Protein AF-A0A0G0QCI8-F1 (afdb_monomer_lite)

pLDDT: mean 79.21, std 18.24, range [27.27, 98.44]

Structure (mmCIF, N/CA/C/O backbone):
data_AF-A0A0G0QCI8-F1
#
_entry.id   AF-A0A0G0QCI8-F1
#
loop_
_atom_site.group_PDB
_atom_site.id
_atom_site.type_symbol
_atom_site.label_atom_id
_atom_site.label_alt_id
_atom_site.label_comp_id
_atom_site.label_asym_id
_atom_site.label_entity_id
_atom_site.label_seq_id
_atom_site.pdbx_PDB_ins_code
_atom_site.Cartn_x
_atom_site.Cartn_y
_atom_site.Cartn_z
_atom_site.occupancy
_atom_site.B_iso_or_equiv
_atom_site.auth_seq_id
_atom_site.auth_comp_id
_atom_site.auth_asym_id
_atom_site.auth_atom_id
_atom_site.pdbx_PDB_model_num
ATOM 1 N N . MET A 1 1 ? 34.788 -52.926 22.112 1.00 40.62 1 MET A N 1
ATOM 2 C CA . MET A 1 1 ? 35.994 -52.170 22.509 1.00 40.62 1 MET A CA 1
ATOM 3 C C . MET A 1 1 ? 35.591 -50.724 22.720 1.00 40.62 1 MET A C 1
ATOM 5 O O . MET A 1 1 ? 35.206 -50.065 21.769 1.00 40.62 1 MET A O 1
ATOM 9 N N . ALA A 1 2 ? 35.587 -50.293 23.978 1.00 35.69 2 ALA A N 1
ATOM 10 C CA . ALA A 1 2 ? 35.318 -48.928 24.410 1.00 35.69 2 ALA A CA 1
ATOM 11 C C . ALA A 1 2 ? 36.635 -48.152 24.583 1.00 35.69 2 ALA A C 1
ATOM 13 O O . ALA A 1 2 ? 37.631 -48.769 24.964 1.00 35.69 2 ALA A O 1
ATOM 14 N N . LYS A 1 3 ? 36.605 -46.829 24.350 1.00 35.47 3 LYS A N 1
ATOM 15 C CA . LYS A 1 3 ? 37.390 -45.745 25.000 1.00 35.47 3 LYS A CA 1
ATOM 16 C C . LYS A 1 3 ? 37.080 -44.431 24.253 1.00 35.47 3 LYS A C 1
ATOM 18 O O . LYS A 1 3 ? 37.398 -44.335 23.079 1.00 35.47 3 LYS A O 1
ATOM 23 N N . ASN A 1 4 ? 36.223 -43.536 24.746 1.00 33.00 4 ASN A N 1
ATOM 24 C CA . ASN A 1 4 ? 36.385 -42.513 25.798 1.00 33.00 4 ASN A CA 1
ATOM 25 C C . ASN A 1 4 ? 37.478 -41.439 25.581 1.00 33.00 4 ASN A C 1
ATOM 27 O O . ASN A 1 4 ? 38.662 -41.728 25.715 1.00 33.00 4 ASN A O 1
ATOM 31 N N . LEU A 1 5 ? 36.972 -40.198 25.439 1.00 32.78 5 LEU A N 1
ATOM 32 C CA . LEU A 1 5 ? 37.408 -38.903 26.004 1.00 32.78 5 LEU A CA 1
ATOM 33 C C . LEU A 1 5 ? 38.714 -38.240 25.520 1.00 32.78 5 LEU A C 1
ATOM 35 O O . LEU A 1 5 ? 39.807 -38.709 25.825 1.00 32.78 5 LEU A O 1
ATOM 39 N N . LYS A 1 6 ? 38.589 -37.004 24.998 1.00 27.27 6 LYS A N 1
ATOM 40 C CA . LYS A 1 6 ? 38.825 -35.775 25.796 1.00 27.27 6 LYS A CA 1
ATOM 41 C C . LYS A 1 6 ? 38.392 -34.491 25.068 1.00 27.27 6 LYS A C 1
ATOM 43 O O . LYS A 1 6 ? 38.939 -34.131 24.033 1.00 27.27 6 LYS A O 1
ATOM 48 N N . SER A 1 7 ? 37.448 -33.789 25.692 1.00 31.88 7 SER A N 1
ATOM 49 C CA . SER A 1 7 ? 37.118 -32.379 25.491 1.00 31.88 7 SER A CA 1
ATOM 50 C C . SER A 1 7 ? 38.274 -31.481 25.940 1.00 31.88 7 SER A C 1
ATOM 52 O O . SER A 1 7 ? 38.831 -31.703 27.019 1.00 31.88 7 SER A O 1
ATOM 54 N N . TRP A 1 8 ? 38.587 -30.445 25.164 1.00 28.36 8 TRP A N 1
ATOM 55 C CA . TRP A 1 8 ? 39.393 -29.313 25.619 1.00 28.36 8 TRP A CA 1
ATOM 56 C C . TRP A 1 8 ? 38.480 -28.123 25.905 1.00 28.36 8 TRP A C 1
ATOM 58 O O . TRP A 1 8 ? 37.731 -27.657 25.054 1.00 28.36 8 TRP A O 1
ATOM 68 N N . THR A 1 9 ? 38.550 -27.677 27.150 1.00 35.03 9 THR A N 1
ATOM 69 C CA . THR A 1 9 ? 37.988 -26.454 27.711 1.00 35.03 9 THR A CA 1
ATOM 70 C C . THR A 1 9 ? 38.689 -25.224 27.133 1.00 35.03 9 THR A C 1
ATOM 72 O O . THR A 1 9 ? 39.881 -25.037 27.375 1.00 35.03 9 THR A O 1
ATOM 75 N N . ILE A 1 10 ? 37.948 -24.349 26.450 1.00 32.75 10 ILE A N 1
ATOM 76 C CA . ILE A 1 10 ? 38.339 -22.952 26.213 1.00 32.75 10 ILE A CA 1
ATOM 77 C C . ILE A 1 10 ? 37.308 -22.082 26.935 1.00 32.75 10 ILE A C 1
ATOM 79 O O . ILE A 1 10 ? 36.296 -21.682 26.378 1.00 32.75 10 ILE A O 1
ATOM 83 N N . PHE A 1 11 ? 37.545 -21.863 28.224 1.00 38.53 11 PHE A N 1
ATOM 84 C CA . PHE A 1 11 ? 36.803 -20.921 29.065 1.00 38.53 11 PHE A CA 1
ATOM 85 C C . PHE A 1 11 ? 37.806 -20.327 30.069 1.00 38.53 11 PHE A C 1
ATOM 87 O O . PHE A 1 11 ? 37.885 -20.773 31.212 1.00 38.53 11 PHE A O 1
ATOM 94 N N . PRO A 1 12 ? 38.750 -19.491 29.587 1.00 32.66 12 PRO A N 1
ATOM 95 C CA . PRO A 1 12 ? 38.994 -18.235 30.305 1.00 32.66 12 PRO A CA 1
ATOM 96 C C . PRO A 1 12 ? 39.451 -17.057 29.414 1.00 32.66 12 PRO A C 1
ATOM 98 O O . PRO A 1 12 ? 40.057 -16.123 29.927 1.00 32.66 12 PRO A O 1
ATOM 101 N N . LEU A 1 13 ? 39.189 -17.059 28.098 1.00 28.95 13 LEU A N 1
ATOM 102 C CA . LEU A 1 13 ? 39.622 -15.950 27.222 1.00 28.95 13 LEU A CA 1
ATOM 103 C C . LEU A 1 13 ? 38.570 -14.843 27.015 1.00 28.95 13 LEU A C 1
ATOM 105 O O . LEU A 1 13 ? 38.918 -13.758 26.562 1.00 28.95 13 LEU A O 1
ATOM 109 N N . LEU A 1 14 ? 37.306 -15.068 27.397 1.00 31.41 14 LEU A N 1
ATOM 110 C CA . LEU A 1 14 ? 36.234 -14.073 27.227 1.00 31.41 14 LEU A CA 1
ATOM 111 C C . LEU A 1 14 ? 36.174 -13.001 28.331 1.00 31.41 14 LEU A C 1
ATOM 113 O O . LEU A 1 14 ? 35.520 -11.982 28.153 1.00 31.41 14 LEU A O 1
ATOM 117 N N . ILE A 1 15 ? 36.867 -13.190 29.458 1.00 37.09 15 ILE A N 1
ATOM 118 C CA . ILE A 1 15 ? 36.797 -12.254 30.597 1.00 37.09 15 ILE A CA 1
ATOM 119 C C . ILE A 1 15 ? 37.853 -11.136 30.489 1.00 37.09 15 ILE A C 1
ATOM 121 O O . ILE A 1 15 ? 37.718 -10.097 31.128 1.00 37.09 15 ILE A O 1
ATOM 125 N N . LEU A 1 16 ? 38.870 -11.278 29.626 1.00 32.09 16 LEU A N 1
ATOM 126 C CA . LEU A 1 16 ? 39.894 -10.238 29.448 1.00 32.09 16 LEU A CA 1
ATOM 127 C C . L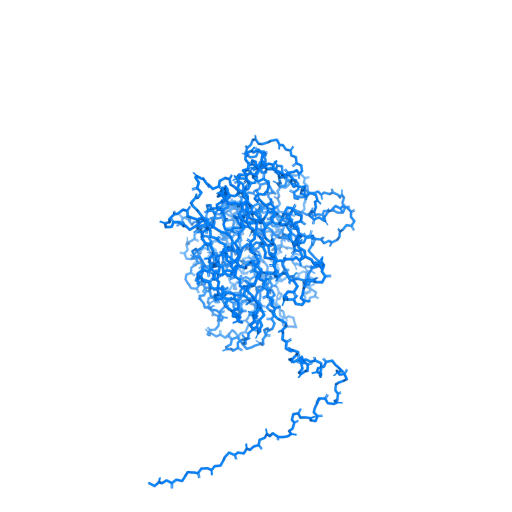EU A 1 16 ? 39.550 -9.169 28.394 1.00 32.09 16 LEU A C 1
ATOM 129 O O . LEU A 1 16 ? 40.140 -8.093 28.436 1.00 32.09 16 LEU A O 1
ATOM 133 N N . PHE A 1 17 ? 38.592 -9.411 27.492 1.00 32.38 17 PHE A N 1
ATOM 134 C CA . PHE A 1 17 ? 38.203 -8.425 26.468 1.00 32.38 17 PHE A CA 1
ATOM 135 C C . PHE A 1 17 ? 37.155 -7.406 26.947 1.00 32.38 17 PHE A C 1
ATOM 137 O O . PHE A 1 17 ? 37.053 -6.323 26.379 1.00 32.38 17 PHE A O 1
ATOM 144 N N . ALA A 1 18 ? 36.435 -7.697 28.035 1.00 34.53 18 ALA A N 1
ATOM 145 C CA . ALA A 1 18 ? 35.406 -6.810 28.583 1.00 34.53 18 ALA A CA 1
ATOM 146 C C . ALA A 1 18 ? 35.963 -5.573 29.323 1.00 34.53 18 ALA A C 1
ATOM 148 O O . ALA A 1 18 ? 35.225 -4.626 29.560 1.00 34.53 18 ALA A O 1
ATOM 149 N N . ASN A 1 19 ? 37.259 -5.543 29.658 1.00 33.22 19 ASN A N 1
ATOM 150 C CA . ASN A 1 19 ? 37.877 -4.420 30.381 1.00 33.22 19 ASN A CA 1
ATOM 151 C C . ASN A 1 19 ? 38.553 -3.375 29.468 1.00 33.22 19 ASN A C 1
ATOM 153 O O . ASN A 1 19 ? 39.092 -2.393 29.972 1.00 33.22 19 ASN A O 1
ATOM 157 N N . LEU A 1 20 ? 38.558 -3.577 28.143 1.00 33.06 20 LEU A N 1
ATOM 158 C CA . LEU A 1 20 ? 39.270 -2.719 27.176 1.00 33.06 20 LEU A CA 1
ATOM 159 C C . LEU A 1 20 ? 38.358 -1.801 26.353 1.00 33.06 20 LEU A C 1
ATOM 161 O O . LEU A 1 20 ? 38.847 -0.910 25.663 1.00 33.06 20 LEU A O 1
ATOM 165 N N . ILE A 1 21 ? 37.045 -1.973 26.464 1.00 35.16 21 ILE A N 1
ATOM 166 C CA . ILE A 1 21 ? 36.046 -1.089 25.871 1.00 35.16 21 ILE A CA 1
ATOM 167 C C . ILE A 1 21 ? 35.327 -0.482 27.066 1.00 35.16 21 ILE A C 1
ATOM 169 O O . ILE A 1 21 ? 34.690 -1.214 27.815 1.00 35.16 21 ILE A O 1
ATOM 173 N N . GLY A 1 22 ? 35.502 0.817 27.307 1.00 33.22 22 GLY A N 1
ATOM 174 C CA . GLY A 1 22 ? 34.914 1.549 28.433 1.00 33.22 22 GLY A CA 1
ATOM 175 C C . GLY A 1 22 ? 33.384 1.600 28.385 1.00 33.22 22 GLY A C 1
ATOM 176 O O . GLY A 1 22 ? 32.804 2.661 28.202 1.00 33.22 22 GLY A O 1
ATOM 177 N N . CYS A 1 23 ? 32.741 0.449 28.553 1.00 30.66 23 CYS A N 1
ATOM 178 C CA . CYS A 1 23 ? 31.309 0.248 28.679 1.00 30.66 23 CYS A CA 1
ATOM 179 C C . CYS A 1 23 ? 31.019 -0.053 30.149 1.00 30.66 23 CYS A C 1
ATOM 1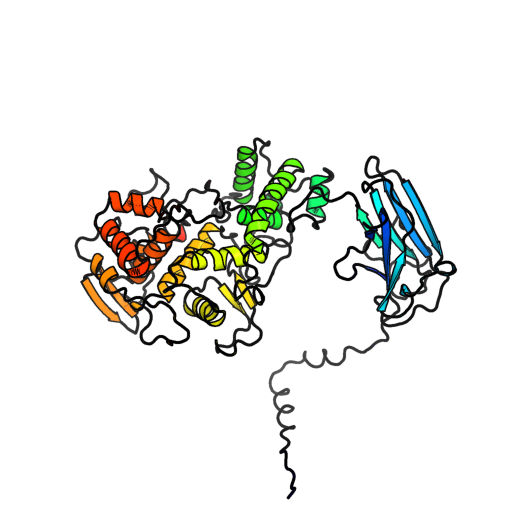81 O O . CYS A 1 23 ? 31.014 -1.203 30.584 1.00 30.66 23 CYS A O 1
ATOM 183 N N . SER A 1 24 ? 30.796 0.996 30.934 1.00 34.28 24 SER A N 1
ATOM 184 C CA . SER A 1 24 ? 30.383 0.885 32.336 1.00 34.28 24 SER A CA 1
ATOM 185 C C . SER A 1 24 ? 28.915 0.479 32.527 1.00 34.28 24 SER A C 1
ATOM 187 O O . SER A 1 24 ? 28.473 0.419 33.668 1.00 34.28 24 SER A O 1
ATOM 189 N N . ASP A 1 25 ? 28.167 0.154 31.467 1.00 35.25 25 ASP A N 1
ATOM 190 C CA . ASP A 1 25 ? 26.714 -0.070 31.562 1.00 35.25 25 ASP A CA 1
ATOM 191 C C . ASP A 1 25 ? 26.237 -1.521 31.393 1.00 35.25 25 ASP A C 1
ATOM 193 O O . ASP A 1 25 ? 25.043 -1.794 31.501 1.00 35.25 25 ASP A O 1
ATOM 197 N N . LEU A 1 26 ? 27.135 -2.498 31.235 1.00 29.58 26 LEU A N 1
ATOM 198 C CA . LEU A 1 26 ? 26.738 -3.909 31.064 1.00 29.58 26 LEU A CA 1
ATOM 199 C C . LEU A 1 26 ? 26.799 -4.769 32.336 1.00 29.58 26 LEU A C 1
ATOM 201 O O . LEU A 1 26 ? 26.406 -5.934 32.314 1.00 29.58 26 LEU A O 1
ATOM 205 N N . THR A 1 27 ? 27.186 -4.203 33.480 1.00 30.55 27 THR A N 1
ATOM 206 C CA . THR A 1 27 ? 27.063 -4.867 34.793 1.00 30.55 27 THR A CA 1
ATOM 207 C C . THR A 1 27 ? 25.754 -4.548 35.523 1.00 30.55 27 THR A C 1
ATOM 209 O O . THR A 1 27 ? 25.458 -5.189 36.530 1.00 30.55 27 THR A O 1
ATOM 212 N N . ASN A 1 28 ? 24.910 -3.660 34.982 1.00 31.80 28 ASN A N 1
ATOM 213 C CA . ASN A 1 28 ? 23.596 -3.343 35.558 1.00 31.80 28 ASN A CA 1
ATOM 214 C C . ASN A 1 28 ? 22.438 -4.216 35.040 1.00 31.80 28 ASN A C 1
ATOM 216 O O . ASN A 1 28 ? 21.336 -4.126 35.574 1.00 31.80 28 ASN A O 1
ATOM 220 N N . TYR A 1 29 ? 22.665 -5.114 34.072 1.00 29.39 29 TYR A N 1
ATOM 221 C CA . TYR A 1 29 ? 21.600 -5.992 33.553 1.00 29.39 29 TYR A CA 1
ATOM 222 C C . TYR A 1 29 ? 21.578 -7.409 34.151 1.00 29.39 29 TYR A C 1
ATOM 224 O O . TYR A 1 29 ? 20.578 -8.112 34.031 1.00 29.39 29 TYR A O 1
ATOM 232 N N . ALA A 1 30 ? 22.629 -7.815 34.873 1.00 30.25 30 ALA A N 1
ATOM 233 C CA . ALA A 1 30 ? 22.689 -9.101 35.586 1.00 30.25 30 ALA A CA 1
ATOM 234 C C . ALA A 1 30 ? 22.465 -8.975 37.106 1.00 30.25 30 ALA A C 1
ATOM 236 O O . ALA A 1 30 ? 22.537 -9.960 37.838 1.00 30.25 30 ALA A O 1
ATOM 237 N N . ALA A 1 31 ? 22.143 -7.769 37.576 1.00 33.88 31 ALA A N 1
ATOM 238 C CA . ALA A 1 31 ? 21.658 -7.507 38.922 1.00 33.88 31 ALA A CA 1
ATOM 239 C C . ALA A 1 31 ? 20.308 -6.781 38.863 1.00 33.88 31 ALA A C 1
ATOM 241 O O . ALA A 1 31 ? 20.075 -5.816 39.589 1.00 33.88 31 ALA A O 1
ATOM 242 N N . LYS A 1 32 ? 19.364 -7.283 38.051 1.00 34.69 32 LYS A N 1
ATOM 243 C CA . LYS A 1 32 ? 17.957 -7.126 38.425 1.00 34.69 32 LYS A CA 1
ATOM 244 C C . LYS A 1 32 ? 17.758 -8.047 39.617 1.00 34.69 32 LYS A C 1
ATOM 246 O O . LYS A 1 32 ? 17.461 -9.230 39.482 1.00 34.69 32 LYS A O 1
ATOM 251 N N . VAL A 1 33 ? 18.073 -7.487 40.783 1.00 33.84 33 VAL A N 1
ATOM 252 C CA . VAL A 1 33 ? 17.640 -7.951 42.089 1.00 33.84 33 VAL A CA 1
ATOM 253 C C . VAL A 1 33 ? 16.261 -8.557 41.872 1.00 33.84 33 VAL A C 1
ATOM 255 O O . VAL A 1 33 ? 15.330 -7.846 41.495 1.00 33.84 33 VAL A O 1
ATOM 258 N N . SER A 1 34 ? 16.138 -9.873 42.045 1.00 39.94 34 SER A N 1
ATOM 259 C CA . SER A 1 34 ? 14.852 -10.485 42.329 1.00 39.94 34 SER A CA 1
ATOM 260 C C . SER A 1 34 ? 14.434 -9.932 43.688 1.00 39.94 34 SER A C 1
ATOM 262 O O . SER A 1 34 ? 14.572 -10.584 44.725 1.00 39.94 34 SER A O 1
ATOM 264 N N . THR A 1 35 ? 14.012 -8.669 43.712 1.00 43.16 35 THR A N 1
ATOM 265 C CA . THR A 1 35 ? 13.132 -8.207 44.760 1.00 43.16 35 THR A CA 1
ATOM 266 C C . THR A 1 35 ? 11.937 -9.149 44.666 1.00 43.16 35 THR A C 1
ATOM 268 O O . THR A 1 35 ? 11.505 -9.466 43.552 1.00 43.16 35 THR A O 1
ATOM 271 N N . PRO A 1 36 ? 11.450 -9.699 45.788 1.00 40.12 36 PRO A N 1
ATOM 272 C CA . PRO A 1 36 ? 10.203 -10.448 45.763 1.00 40.12 36 PRO A CA 1
ATOM 273 C C . PRO A 1 36 ? 9.195 -9.543 45.060 1.00 40.12 36 PRO A C 1
ATOM 275 O O . PRO A 1 36 ? 8.982 -8.419 45.530 1.00 40.12 36 PRO A O 1
ATOM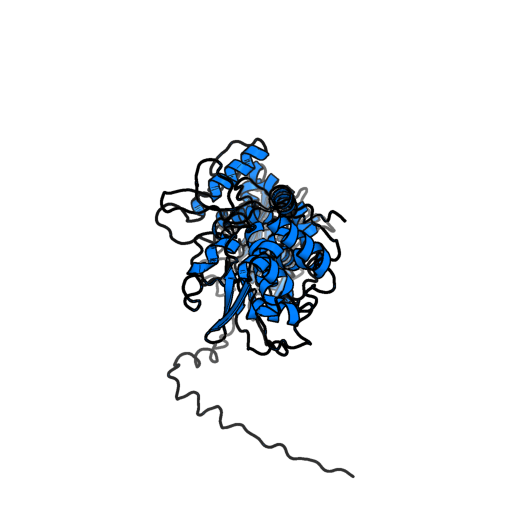 278 N N . SER A 1 37 ? 8.693 -9.944 43.886 1.00 59.16 37 SER A N 1
ATOM 279 C CA . SER A 1 37 ? 7.753 -9.078 43.190 1.00 59.16 37 SER A CA 1
ATOM 280 C C . SER A 1 37 ? 6.540 -9.020 44.104 1.00 59.16 37 SER A C 1
ATOM 282 O O . SER A 1 37 ? 6.120 -10.032 44.666 1.00 59.16 37 SER A O 1
ATOM 284 N N . ALA A 1 38 ? 6.041 -7.819 44.363 1.00 63.16 38 ALA A N 1
ATOM 285 C CA . ALA A 1 38 ? 4.874 -7.685 45.212 1.00 63.16 38 ALA A CA 1
ATOM 286 C C . ALA A 1 38 ? 3.701 -8.475 44.593 1.00 63.16 38 ALA A C 1
ATOM 288 O O . ALA A 1 38 ? 3.689 -8.686 43.373 1.00 63.16 38 ALA A O 1
ATOM 289 N N . PRO A 1 39 ? 2.736 -8.932 45.408 1.00 63.38 39 PRO A N 1
ATOM 290 C CA . PRO A 1 39 ? 1.443 -9.312 44.860 1.00 63.38 39 PRO A CA 1
ATOM 291 C C . PRO A 1 39 ? 0.892 -8.140 44.036 1.00 63.38 39 PRO A C 1
ATOM 293 O O . PRO A 1 39 ? 0.991 -6.994 44.479 1.00 63.38 39 PRO A O 1
ATOM 296 N N . ASP A 1 40 ? 0.354 -8.433 42.854 1.00 81.44 40 ASP A N 1
ATOM 297 C CA . ASP A 1 40 ? -0.176 -7.438 41.920 1.00 81.44 40 ASP A CA 1
ATOM 298 C C . ASP A 1 40 ? -1.391 -8.034 41.201 1.00 81.44 40 ASP A C 1
ATOM 300 O O . ASP A 1 40 ? -1.303 -9.122 40.633 1.00 81.44 40 ASP A O 1
ATOM 304 N N . LEU A 1 41 ? -2.540 -7.366 41.273 1.00 85.12 41 LEU A N 1
ATOM 305 C CA . LEU A 1 41 ? -3.812 -7.864 40.753 1.00 85.12 41 LEU A CA 1
ATOM 306 C C . LEU A 1 41 ? -4.315 -6.950 39.645 1.00 85.12 41 LEU A C 1
ATOM 308 O O . LEU A 1 41 ? -4.371 -5.750 39.833 1.00 85.12 41 LEU A O 1
ATOM 312 N N . GLY A 1 42 ? -4.794 -7.504 38.535 1.00 87.69 42 GLY A N 1
ATOM 313 C CA . GLY A 1 42 ? -5.293 -6.700 37.420 1.00 87.69 42 GLY A CA 1
ATOM 314 C C . GLY A 1 42 ? -6.499 -7.299 36.708 1.00 87.69 42 GLY A C 1
ATOM 315 O O . GLY A 1 42 ? -6.777 -8.500 36.793 1.00 87.69 42 GLY A O 1
ATOM 316 N N . ILE A 1 43 ? -7.199 -6.438 35.966 1.00 88.56 43 ILE A N 1
ATOM 317 C CA . ILE A 1 43 ? -8.169 -6.832 34.942 1.00 88.56 43 ILE A CA 1
ATOM 318 C C . ILE A 1 43 ? -7.413 -6.903 33.612 1.00 88.56 43 ILE A C 1
ATOM 320 O O . ILE A 1 43 ? -7.096 -5.866 33.035 1.00 88.56 43 ILE A O 1
ATOM 324 N N . VAL A 1 44 ? -7.068 -8.109 33.147 1.00 82.81 44 VAL A N 1
ATOM 325 C CA . VAL A 1 44 ? -6.090 -8.291 32.053 1.00 82.81 44 VAL A CA 1
ATOM 326 C C . VAL A 1 44 ? -6.600 -9.152 30.904 1.00 82.81 44 VAL A C 1
ATOM 328 O O . VAL A 1 44 ? -7.420 -10.054 31.084 1.00 82.81 44 VAL A O 1
ATOM 331 N N . ASN A 1 45 ? -6.084 -8.880 29.705 1.00 79.44 45 ASN A N 1
ATOM 332 C CA . ASN A 1 45 ? -6.343 -9.695 28.522 1.00 79.44 45 ASN A CA 1
ATOM 333 C C . ASN A 1 45 ? -5.735 -11.094 28.704 1.00 79.44 45 ASN A C 1
ATOM 335 O O . ASN A 1 45 ? -4.671 -11.251 29.304 1.00 79.44 45 ASN A O 1
ATOM 339 N N . LYS A 1 46 ? -6.386 -12.119 28.149 1.00 71.88 46 LYS A N 1
ATOM 340 C CA . LYS A 1 46 ? -5.906 -13.506 28.227 1.00 71.88 46 LYS A CA 1
ATOM 341 C C . LYS A 1 46 ? -5.993 -14.188 26.873 1.00 71.88 46 LYS A C 1
ATOM 343 O O . LYS A 1 46 ? -7.079 -14.273 26.310 1.00 71.88 46 LYS A O 1
ATOM 348 N N . ASN A 1 47 ? -4.891 -14.791 26.419 1.00 67.38 47 ASN A N 1
ATOM 349 C CA . ASN A 1 47 ? -4.842 -15.582 25.181 1.00 67.38 47 ASN A CA 1
ATOM 350 C C . ASN A 1 47 ? -5.473 -14.831 23.991 1.00 67.38 47 ASN A C 1
ATOM 352 O O . ASN A 1 47 ? -6.304 -15.392 23.281 1.00 67.38 47 ASN A O 1
ATOM 356 N N . SER A 1 48 ? -5.146 -13.543 23.848 1.00 55.41 48 SER A N 1
ATOM 357 C CA . SER A 1 48 ? -5.701 -12.635 22.829 1.00 55.41 48 SER A CA 1
ATOM 358 C C . SER A 1 48 ? -7.190 -12.277 22.973 1.00 55.41 48 SER A C 1
ATOM 360 O O . SER A 1 48 ? -7.712 -11.536 22.146 1.00 55.41 48 SER A O 1
ATOM 362 N N . ASN A 1 49 ? -7.875 -12.735 24.026 1.00 64.50 49 ASN A N 1
ATOM 363 C CA . ASN A 1 49 ? -9.222 -12.278 24.369 1.00 64.50 49 ASN A CA 1
ATOM 364 C C . ASN A 1 49 ? -9.160 -11.032 25.261 1.00 64.50 49 ASN A C 1
ATOM 366 O O . ASN A 1 49 ? -8.344 -10.967 26.188 1.00 64.50 49 ASN A O 1
ATOM 370 N N . SER A 1 50 ? -10.065 -10.082 25.011 1.00 81.00 50 SER A N 1
ATOM 371 C CA . SER A 1 50 ? -10.261 -8.887 25.836 1.00 81.00 50 SER A CA 1
ATOM 372 C C . SER A 1 50 ? -10.513 -9.253 27.304 1.00 81.00 50 SER A C 1
ATOM 374 O O . SER A 1 50 ? -11.158 -10.256 27.602 1.00 81.00 50 SER A O 1
ATOM 376 N N . ALA A 1 51 ? -10.035 -8.429 28.235 1.00 87.12 51 ALA A N 1
ATOM 377 C CA . ALA A 1 51 ? -10.193 -8.646 29.673 1.00 87.12 51 ALA A CA 1
ATOM 378 C C . ALA A 1 51 ? -11.658 -8.578 30.141 1.00 87.12 51 ALA A C 1
ATOM 380 O O . ALA A 1 51 ? -12.031 -9.183 31.147 1.00 87.12 51 ALA A O 1
ATOM 381 N N . ILE A 1 52 ? -12.497 -7.851 29.401 1.00 90.88 52 ILE A N 1
ATOM 382 C CA . ILE A 1 52 ? -13.944 -7.777 29.592 1.00 90.88 52 ILE A CA 1
ATOM 383 C C . ILE A 1 52 ? -14.605 -8.095 28.251 1.00 90.88 52 ILE A C 1
ATOM 385 O O . ILE A 1 52 ? -14.288 -7.465 27.245 1.00 90.88 52 ILE A O 1
ATOM 389 N N . TYR A 1 53 ? -15.505 -9.077 28.223 1.00 88.50 53 TYR A N 1
ATOM 390 C CA . TYR A 1 53 ? -16.158 -9.530 26.990 1.00 88.50 53 TYR A CA 1
ATOM 391 C C . TYR A 1 53 ? -17.519 -10.178 27.257 1.00 88.50 53 TYR A C 1
ATOM 393 O O . TYR A 1 53 ? -17.864 -10.510 28.392 1.00 88.50 53 TYR A O 1
ATOM 401 N N . ILE A 1 54 ? -18.292 -10.386 26.190 1.00 87.31 54 ILE A N 1
ATOM 402 C CA . ILE A 1 54 ? -19.481 -11.241 26.206 1.00 87.31 54 ILE A CA 1
ATOM 403 C C . ILE A 1 54 ? -19.083 -12.647 25.759 1.00 87.31 54 ILE A C 1
ATOM 405 O O . ILE A 1 54 ? -18.622 -12.841 24.638 1.00 87.31 54 ILE A O 1
ATOM 409 N N . ASP A 1 55 ? -19.274 -13.638 26.628 1.00 83.88 55 ASP A N 1
ATOM 410 C CA . ASP A 1 55 ? -19.121 -15.052 26.285 1.00 83.88 55 ASP A CA 1
ATOM 411 C C . ASP A 1 55 ? -20.213 -15.440 25.279 1.00 83.88 55 ASP A C 1
ATOM 413 O O . ASP A 1 55 ? -21.401 -15.489 25.610 1.00 83.88 55 ASP A O 1
ATOM 417 N N . SER A 1 56 ? -19.812 -15.703 24.036 1.00 78.81 56 SER A N 1
ATOM 418 C CA . SER A 1 56 ? -20.725 -15.975 22.924 1.00 78.81 56 SER A CA 1
ATOM 419 C C . SER A 1 56 ? -21.557 -17.246 23.116 1.00 78.81 56 SER A C 1
ATOM 421 O O . SER A 1 56 ? -22.657 -17.336 22.571 1.00 78.81 56 SER A O 1
ATOM 423 N N . ALA A 1 57 ? -21.098 -18.207 23.927 1.00 83.88 57 ALA A N 1
ATOM 424 C CA . ALA A 1 57 ? -21.813 -19.462 24.141 1.00 83.88 57 ALA A CA 1
ATOM 425 C C . ALA A 1 57 ? -23.065 -19.288 25.018 1.00 83.88 57 ALA A C 1
ATOM 427 O O . ALA A 1 57 ? -24.015 -20.065 24.916 1.00 83.88 57 ALA A O 1
ATOM 428 N N . ASN A 1 58 ? -23.079 -18.287 25.903 1.00 86.44 58 ASN A N 1
ATOM 429 C CA . ASN A 1 58 ? -24.146 -18.113 26.897 1.00 86.44 58 ASN A CA 1
ATOM 430 C C . ASN A 1 58 ? -24.613 -16.654 27.085 1.00 86.44 58 ASN A C 1
ATOM 432 O O . ASN A 1 58 ? -25.532 -16.400 27.874 1.00 86.44 58 ASN A O 1
ATOM 436 N N . ASN A 1 59 ? -24.030 -15.718 26.331 1.00 84.25 59 ASN A N 1
ATOM 437 C CA . ASN A 1 59 ? -24.258 -14.275 26.371 1.00 84.25 59 ASN A CA 1
ATOM 438 C C . ASN A 1 59 ? -24.014 -13.644 27.754 1.00 84.25 59 ASN A C 1
ATOM 440 O O . ASN A 1 59 ? -24.687 -12.682 28.144 1.00 84.25 59 ASN A O 1
ATOM 444 N N . LYS A 1 60 ? -23.109 -14.225 28.546 1.00 92.56 60 LYS A N 1
ATOM 445 C CA . LYS A 1 60 ? -22.739 -13.680 29.852 1.00 92.56 60 LYS A CA 1
ATOM 446 C C . LYS A 1 60 ? -21.600 -12.695 29.704 1.00 92.56 60 LYS A C 1
ATOM 448 O O . LYS A 1 60 ? -20.607 -12.977 29.039 1.00 92.56 60 LYS A O 1
ATOM 453 N N . LEU A 1 61 ? -21.725 -11.575 30.408 1.00 92.75 61 LEU A N 1
ATOM 454 C CA . LEU A 1 61 ? -20.572 -10.740 30.701 1.00 92.75 61 LEU A CA 1
ATOM 455 C C . LEU A 1 61 ? -19.508 -11.615 31.370 1.00 92.75 61 LEU A C 1
ATOM 457 O O . LEU A 1 61 ? -19.846 -12.438 32.220 1.00 92.75 61 LEU A O 1
ATOM 461 N N . SER A 1 62 ? -18.258 -11.446 30.973 1.00 92.94 62 SER A N 1
ATOM 462 C CA . SER A 1 62 ? -17.089 -12.105 31.539 1.00 92.94 62 SER A CA 1
ATOM 463 C C . SER A 1 62 ? -16.040 -11.042 31.846 1.00 92.94 62 SER A C 1
ATOM 465 O O . SER A 1 62 ? -15.762 -10.196 31.001 1.00 92.94 62 SER A O 1
ATOM 467 N N . VAL A 1 63 ? -15.486 -11.079 33.058 1.00 93.56 63 VAL A N 1
ATOM 468 C CA . VAL A 1 63 ? -14.414 -10.188 33.525 1.00 93.56 63 VAL A CA 1
ATOM 469 C C . VAL A 1 63 ? -13.256 -11.047 34.025 1.00 93.56 63 VAL A C 1
ATOM 471 O O . VAL A 1 63 ? -13.428 -11.859 34.942 1.00 93.56 63 VAL A O 1
ATOM 474 N N . VAL A 1 64 ? -12.094 -10.894 33.396 1.00 93.44 64 VAL A N 1
ATOM 475 C CA . VAL A 1 64 ? -10.874 -11.655 33.680 1.00 93.44 64 VAL A CA 1
ATOM 476 C C . VAL A 1 64 ? -10.082 -10.950 34.772 1.00 93.44 64 VAL A C 1
ATOM 478 O O . VAL A 1 64 ? -9.662 -9.812 34.599 1.00 93.44 64 VAL A O 1
ATOM 481 N N . HIS A 1 65 ? -9.856 -11.650 35.879 1.00 92.19 65 HIS A N 1
ATOM 482 C CA . HIS A 1 65 ? -8.957 -11.223 36.949 1.00 92.19 65 HIS A CA 1
ATOM 483 C C . HIS A 1 65 ? -7.670 -12.020 36.842 1.00 92.19 65 HIS A C 1
ATOM 485 O O . HIS A 1 65 ? -7.735 -13.229 36.615 1.00 92.19 65 HIS A O 1
ATOM 491 N N . ALA A 1 66 ? -6.528 -11.389 37.079 1.00 90.81 66 ALA A N 1
ATOM 492 C CA . ALA A 1 66 ? -5.261 -12.093 37.204 1.00 90.81 66 ALA A CA 1
ATOM 493 C C . ALA A 1 66 ? -4.410 -11.531 38.336 1.00 90.81 66 ALA A C 1
ATOM 495 O O . ALA A 1 66 ? -4.453 -10.333 38.607 1.00 90.81 66 ALA A O 1
ATOM 496 N N . ASN A 1 67 ? -3.603 -12.399 38.941 1.00 90.44 67 ASN A N 1
ATOM 497 C CA . ASN A 1 67 ? -2.409 -11.992 39.663 1.00 90.44 67 ASN A CA 1
ATOM 498 C C . ASN A 1 67 ? -1.275 -11.893 38.648 1.00 90.44 67 ASN A C 1
ATOM 500 O O . ASN A 1 67 ? -0.797 -12.913 38.152 1.00 90.44 67 ASN A O 1
ATOM 504 N N . ILE A 1 68 ? -0.880 -10.672 38.313 1.00 85.62 68 ILE A N 1
ATOM 505 C CA . ILE A 1 68 ? 0.263 -10.405 37.433 1.00 85.62 68 ILE A CA 1
ATOM 506 C C . ILE A 1 68 ? 1.588 -10.362 38.208 1.00 85.62 68 ILE A C 1
ATOM 508 O O . ILE A 1 68 ? 2.656 -10.261 37.607 1.00 85.62 68 ILE A O 1
ATOM 512 N N . GLY A 1 69 ? 1.528 -10.478 39.538 1.00 84.31 69 GLY A N 1
ATOM 513 C CA . GLY A 1 69 ? 2.681 -10.657 40.410 1.00 84.31 69 GLY A CA 1
ATOM 514 C C . GLY A 1 69 ? 3.119 -12.120 40.550 1.00 84.31 69 GLY A C 1
ATOM 515 O O . GLY A 1 69 ? 2.421 -13.071 40.189 1.00 84.31 69 GLY A O 1
ATOM 516 N N . ASN A 1 70 ? 4.306 -12.308 41.135 1.00 85.75 70 ASN A N 1
ATOM 517 C CA . ASN A 1 70 ? 4.909 -13.614 41.404 1.00 85.75 70 ASN A CA 1
ATOM 518 C C . ASN A 1 70 ? 4.707 -14.119 42.846 1.00 85.75 70 ASN A C 1
ATOM 520 O O . ASN A 1 70 ? 5.297 -15.132 43.224 1.00 85.75 70 ASN A O 1
ATOM 524 N N . VAL A 1 71 ? 3.860 -13.445 43.633 1.00 87.50 71 VAL A N 1
ATOM 525 C CA . VAL A 1 71 ? 3.526 -13.806 45.019 1.00 87.50 71 VAL A CA 1
ATOM 526 C C . VAL A 1 71 ? 2.016 -13.951 45.179 1.00 87.50 71 VAL A C 1
ATOM 528 O O . VAL A 1 71 ? 1.245 -13.126 44.689 1.00 87.50 71 VAL A O 1
ATOM 531 N N . ASP A 1 72 ? 1.601 -14.990 45.902 1.00 90.44 72 ASP A N 1
ATOM 532 C CA . ASP A 1 72 ? 0.202 -15.219 46.259 1.00 90.44 72 ASP A CA 1
ATOM 533 C C . ASP A 1 72 ? -0.365 -14.071 47.115 1.00 90.44 72 ASP A C 1
ATOM 535 O O . ASP A 1 72 ? 0.255 -13.605 48.076 1.00 90.44 72 ASP A O 1
ATOM 539 N N . VAL A 1 73 ? -1.599 -13.669 46.822 1.00 88.38 73 VAL A N 1
ATOM 540 C CA . VAL A 1 73 ? -2.387 -12.760 47.658 1.00 88.38 73 VAL A CA 1
ATOM 541 C C . VAL A 1 73 ? -3.022 -13.569 48.787 1.00 88.38 73 VAL A C 1
ATOM 543 O O . VAL A 1 73 ? -3.903 -14.400 48.567 1.00 88.38 73 VAL A O 1
ATOM 546 N N . THR A 1 74 ? -2.569 -13.340 50.020 1.00 85.38 74 THR A N 1
ATOM 547 C CA . THR A 1 74 ? -2.977 -14.147 51.185 1.00 85.38 74 THR A CA 1
ATOM 548 C C . THR A 1 74 ? -4.272 -13.679 51.843 1.00 85.38 74 THR A C 1
ATOM 550 O O . THR A 1 74 ? -4.902 -14.441 52.582 1.00 85.38 74 THR A O 1
ATOM 553 N N . VAL A 1 75 ? -4.710 -12.448 51.577 1.00 79.00 75 VAL A N 1
ATOM 554 C CA . VAL A 1 75 ? -5.981 -11.937 52.093 1.00 79.00 75 VAL A CA 1
ATOM 555 C C . VAL A 1 75 ? -7.128 -12.198 51.122 1.00 79.00 75 VAL A C 1
ATOM 557 O O . VAL A 1 75 ? -6.975 -12.215 49.905 1.00 79.00 75 VAL A O 1
ATOM 560 N N . THR A 1 76 ? -8.319 -12.402 51.681 1.00 78.00 76 THR A N 1
ATOM 561 C CA . THR A 1 76 ? -9.530 -12.751 50.916 1.00 78.00 76 THR A CA 1
ATOM 562 C C . THR A 1 76 ? -10.697 -11.797 51.177 1.00 78.00 76 THR A C 1
ATOM 564 O O . THR A 1 76 ? -11.817 -12.044 50.733 1.00 78.00 76 THR A O 1
ATOM 567 N N . ASN A 1 77 ? -10.461 -10.708 51.912 1.00 85.25 77 ASN A N 1
ATOM 568 C CA . ASN A 1 77 ? -11.465 -9.701 52.263 1.00 85.25 77 ASN A CA 1
ATOM 569 C C . ASN A 1 77 ? -11.612 -8.583 51.212 1.00 85.25 77 ASN A C 1
ATOM 571 O O . ASN A 1 77 ? -12.470 -7.711 51.409 1.00 85.25 77 ASN A O 1
ATOM 575 N N . GLY A 1 78 ? -10.825 -8.623 50.133 1.00 88.94 78 GLY A N 1
ATOM 576 C CA . GLY A 1 78 ? -10.950 -7.735 48.980 1.00 88.94 78 GLY A CA 1
ATOM 577 C C . GLY A 1 78 ? -12.281 -7.894 48.239 1.00 88.94 78 GLY A C 1
ATOM 578 O O . GLY A 1 78 ? -13.081 -8.811 48.501 1.00 88.94 78 GLY A O 1
ATOM 579 N N . ALA A 1 79 ? -12.537 -6.959 47.334 1.00 90.56 79 ALA A N 1
ATOM 580 C CA . ALA A 1 79 ? -13.742 -6.917 46.527 1.00 90.56 79 ALA A CA 1
ATOM 581 C C . ALA A 1 79 ? -13.425 -6.617 45.060 1.00 90.56 79 ALA A C 1
ATOM 583 O O . ALA A 1 79 ? -12.506 -5.878 44.740 1.00 90.56 79 ALA A O 1
ATOM 584 N N . THR A 1 80 ? -14.224 -7.177 44.159 1.00 90.62 80 THR A N 1
ATOM 585 C CA . THR A 1 80 ? -14.306 -6.706 42.775 1.00 90.62 80 THR A CA 1
ATOM 586 C C . THR A 1 80 ? -15.606 -5.940 42.618 1.00 90.62 80 THR A C 1
ATOM 588 O O . THR A 1 80 ? -16.670 -6.454 42.980 1.00 90.62 80 THR A O 1
ATOM 591 N N . TYR A 1 81 ? -15.549 -4.756 42.025 1.00 91.12 81 TYR A N 1
ATOM 592 C CA . TYR A 1 81 ? -16.738 -4.018 41.636 1.00 91.12 81 TYR A CA 1
ATOM 593 C C . TYR A 1 81 ? -16.890 -4.009 40.114 1.00 91.12 81 TYR A C 1
ATOM 595 O O . TYR A 1 81 ? -15.915 -3.898 39.375 1.00 91.12 81 TYR A O 1
ATOM 603 N N . ILE A 1 82 ? -18.128 -4.156 39.642 1.00 92.56 82 ILE A N 1
ATOM 604 C CA . ILE A 1 82 ? -18.471 -4.107 38.217 1.00 92.56 82 ILE A CA 1
ATOM 605 C C . ILE A 1 82 ? -19.660 -3.165 38.050 1.00 92.56 82 ILE A C 1
ATOM 607 O O . ILE A 1 82 ? -20.737 -3.409 38.603 1.00 92.56 82 ILE A O 1
ATOM 611 N N . TYR A 1 83 ? -19.466 -2.106 37.277 1.00 93.06 83 TYR A N 1
ATOM 612 C CA . TYR A 1 83 ? -20.476 -1.118 36.930 1.00 93.06 83 TYR A CA 1
ATOM 613 C C . TYR A 1 83 ? -20.793 -1.274 35.456 1.00 93.06 83 TYR A C 1
ATOM 615 O O . TYR A 1 83 ? -19.903 -1.372 34.619 1.00 93.06 83 TYR A O 1
ATOM 623 N N . VAL A 1 84 ? -22.078 -1.322 35.151 1.00 92.75 84 VAL A N 1
ATOM 624 C CA . VAL A 1 84 ? -22.597 -1.482 33.802 1.00 92.75 84 VAL A CA 1
ATOM 625 C C . VAL A 1 84 ? -23.424 -0.251 33.509 1.00 92.75 84 VAL A C 1
ATOM 627 O O . VAL A 1 84 ? -24.431 -0.030 34.177 1.00 92.75 84 VAL A O 1
ATOM 630 N N . TYR A 1 85 ? -23.002 0.536 32.532 1.00 90.69 85 TYR A N 1
ATOM 631 C CA . TYR A 1 85 ? -23.685 1.739 32.080 1.00 90.69 85 TYR A CA 1
ATOM 632 C C . TYR A 1 85 ? -24.374 1.457 30.755 1.00 90.69 85 TYR A C 1
ATOM 634 O O . TYR A 1 85 ? -23.805 0.809 29.878 1.00 90.69 85 TYR A O 1
ATOM 642 N N . ASN A 1 86 ? -25.609 1.918 30.618 1.00 88.94 86 ASN A N 1
ATOM 643 C CA . ASN A 1 86 ? -26.329 1.875 29.360 1.00 88.94 86 ASN A CA 1
ATOM 644 C C . ASN A 1 86 ? -25.728 2.918 28.411 1.00 88.94 86 ASN A C 1
ATOM 646 O O . ASN A 1 86 ? -25.686 4.102 28.736 1.00 88.94 86 ASN A O 1
ATOM 650 N N . ASN A 1 87 ? -25.286 2.495 27.229 1.00 81.62 87 ASN A N 1
ATOM 651 C CA . ASN A 1 87 ? -24.692 3.413 26.257 1.00 81.62 87 ASN A CA 1
ATOM 652 C C . ASN A 1 87 ? -25.710 4.378 25.625 1.00 81.62 87 ASN A C 1
ATOM 654 O O . ASN A 1 87 ? -25.302 5.355 25.009 1.00 81.62 87 ASN A O 1
ATOM 658 N N . VAL A 1 88 ? -27.019 4.105 25.724 1.00 78.69 88 VAL A N 1
ATOM 659 C CA . VAL A 1 88 ? -28.064 4.968 25.140 1.00 78.69 88 VAL A CA 1
ATOM 660 C C . VAL A 1 88 ? -28.162 6.305 25.870 1.00 78.69 88 VAL A C 1
ATOM 662 O O . VAL A 1 88 ? -28.337 7.338 25.232 1.00 78.69 88 VAL A O 1
ATOM 665 N N . ASP A 1 89 ? -28.084 6.288 27.199 1.00 84.19 89 ASP A N 1
ATOM 666 C CA . ASP A 1 89 ? -28.350 7.453 28.050 1.00 84.19 89 ASP A CA 1
ATOM 667 C C . ASP A 1 89 ? -27.266 7.696 29.115 1.00 84.19 89 ASP A C 1
ATOM 669 O O . ASP A 1 89 ? -27.386 8.617 29.920 1.00 84.19 89 ASP A O 1
ATOM 673 N N . GLY A 1 90 ? -26.214 6.871 29.141 1.00 83.88 90 GLY A N 1
ATOM 674 C CA . GLY A 1 90 ? -25.139 6.925 30.133 1.00 83.88 90 GLY A CA 1
ATOM 675 C C . GLY A 1 90 ? -25.567 6.502 31.542 1.00 83.88 90 GLY A C 1
ATOM 676 O O . GLY A 1 90 ? -24.772 6.595 32.478 1.00 83.88 90 GLY A O 1
ATOM 677 N N . SER A 1 91 ? -26.808 6.046 31.734 1.00 91.94 91 SER A N 1
ATOM 678 C CA . SER A 1 91 ? -27.318 5.694 33.057 1.00 91.94 91 SER A CA 1
ATOM 679 C C . SER A 1 91 ? -26.668 4.417 33.589 1.00 91.94 91 SER A C 1
ATOM 681 O O . SER A 1 91 ? -26.364 3.480 32.846 1.00 91.94 91 SER A O 1
ATOM 683 N N . LEU A 1 92 ? -26.468 4.351 34.906 1.00 93.31 92 LEU A N 1
ATOM 684 C CA . LEU A 1 92 ? -26.005 3.134 35.565 1.00 93.31 92 LEU A CA 1
ATOM 685 C C . LEU A 1 92 ? -27.101 2.061 35.473 1.00 93.31 92 LEU A C 1
ATOM 687 O O . LEU A 1 92 ? -28.094 2.105 36.197 1.00 93.31 92 LEU A O 1
ATOM 691 N N . TYR A 1 93 ? -26.898 1.073 34.607 1.00 93.38 93 TYR A N 1
ATOM 692 C CA . TYR A 1 93 ? -27.787 -0.072 34.441 1.00 93.38 93 TYR A CA 1
ATOM 693 C C . TYR A 1 93 ? -27.666 -1.057 35.607 1.00 93.38 93 TYR A C 1
ATOM 695 O O . TYR A 1 93 ? -28.670 -1.570 36.105 1.00 93.38 93 TYR A O 1
ATOM 703 N N . LYS A 1 94 ? -26.435 -1.345 36.055 1.00 94.69 94 LYS A N 1
ATOM 704 C CA . LYS A 1 94 ? -26.202 -2.272 37.169 1.00 94.69 94 LYS A CA 1
ATOM 705 C C . LYS A 1 94 ? -24.882 -1.998 37.880 1.00 94.69 94 LYS A C 1
ATOM 707 O O . LYS A 1 94 ? -23.865 -1.804 37.230 1.00 94.69 94 LYS A O 1
ATOM 712 N N . LYS A 1 95 ? -24.890 -2.070 39.212 1.00 93.50 95 LYS A N 1
ATOM 713 C CA . LYS A 1 95 ? -23.688 -2.109 40.060 1.00 93.50 95 LYS A CA 1
ATOM 714 C C . LYS A 1 95 ? -23.627 -3.452 40.771 1.00 93.50 95 LYS A C 1
ATOM 716 O O . LYS A 1 95 ? -24.630 -3.920 41.311 1.00 93.50 95 LYS A O 1
ATOM 721 N N . LEU A 1 96 ? -22.459 -4.076 40.752 1.00 92.31 96 LEU A N 1
ATOM 722 C CA . LEU A 1 96 ? -22.201 -5.365 41.375 1.00 92.31 96 LEU A CA 1
ATOM 723 C C . LEU A 1 96 ? -20.956 -5.284 42.243 1.00 92.31 96 LEU A C 1
ATOM 725 O O . LEU A 1 96 ? -19.969 -4.663 41.860 1.00 92.31 96 LEU A O 1
ATOM 729 N N . THR A 1 97 ? -21.006 -5.974 43.377 1.00 91.94 97 THR A N 1
ATOM 730 C CA . THR A 1 97 ? -19.882 -6.117 44.298 1.00 91.94 97 THR A CA 1
ATOM 731 C C . THR A 1 97 ? -19.683 -7.595 44.594 1.00 91.94 97 THR A C 1
ATOM 733 O O . THR A 1 97 ? -20.594 -8.269 45.076 1.00 91.94 97 THR A O 1
ATOM 736 N N . TYR A 1 98 ? -18.483 -8.093 44.319 1.00 89.56 98 TYR A N 1
ATOM 737 C CA . TYR A 1 98 ? -18.072 -9.466 44.564 1.00 89.56 98 TYR A CA 1
ATOM 738 C C . TYR A 1 98 ? -17.030 -9.490 45.669 1.00 89.56 98 TYR A C 1
ATOM 740 O O . TYR A 1 98 ? -15.875 -9.151 45.438 1.00 89.56 98 TYR A O 1
ATOM 748 N N . SER A 1 99 ? -17.417 -9.925 46.868 1.00 91.12 99 SER A N 1
ATOM 749 C CA . SER A 1 99 ? -16.425 -10.200 47.908 1.00 91.12 99 SER A CA 1
ATOM 750 C C . SER A 1 99 ? -15.633 -11.449 47.534 1.00 91.12 99 SER A C 1
ATOM 752 O O . SER A 1 99 ? -16.226 -12.510 47.308 1.00 91.12 99 SER A O 1
ATOM 754 N N . TRP A 1 100 ? -14.302 -11.363 47.531 1.00 90.56 100 TRP A N 1
ATOM 755 C CA . TRP A 1 100 ? -13.448 -12.506 47.191 1.00 90.56 100 TRP A CA 1
ATOM 756 C C . TRP A 1 100 ? -13.625 -13.674 48.155 1.00 90.56 100 TRP A C 1
ATOM 758 O O . TRP A 1 100 ? -13.468 -14.830 47.770 1.00 90.56 100 TRP A O 1
ATOM 768 N N . SER A 1 101 ? -14.040 -13.405 49.394 1.00 89.56 101 SER A N 1
ATOM 769 C CA . SER A 1 101 ? -14.398 -14.433 50.372 1.00 89.56 101 SER A CA 1
ATOM 770 C C . SER A 1 101 ? -15.502 -15.371 49.857 1.00 89.56 101 SER A C 1
ATOM 772 O O . SER A 1 101 ? -15.450 -16.571 50.128 1.00 89.56 101 SER A O 1
ATOM 774 N N . THR A 1 102 ? -16.418 -14.850 49.033 1.00 88.62 102 THR A N 1
ATOM 775 C CA . THR A 1 102 ? -17.591 -15.556 48.492 1.00 88.62 102 THR A CA 1
ATOM 776 C C . THR A 1 102 ? -17.402 -16.117 47.081 1.00 88.62 102 THR A C 1
ATOM 778 O O . THR A 1 102 ? -18.232 -16.903 46.623 1.00 88.62 102 THR A O 1
ATOM 781 N N . LEU A 1 103 ? -16.326 -15.742 46.378 1.00 89.31 103 LEU A N 1
ATOM 782 C CA . LEU A 1 103 ? -16.051 -16.247 45.032 1.00 89.31 103 LEU A CA 1
ATOM 783 C C . LEU A 1 103 ? -15.695 -17.738 45.071 1.00 89.31 103 LEU A C 1
ATOM 785 O O . LEU A 1 103 ? -14.892 -18.178 45.892 1.00 89.31 103 LEU A O 1
ATOM 789 N N . LYS A 1 104 ? -16.293 -18.520 44.165 1.00 91.25 104 LYS A N 1
ATOM 790 C CA . LYS A 1 104 ? -16.003 -19.957 44.033 1.00 91.25 104 LYS A CA 1
ATOM 791 C C . LYS A 1 104 ? -14.612 -20.199 43.447 1.00 91.25 104 LYS A C 1
ATOM 793 O O . LYS A 1 104 ? -13.914 -21.100 43.898 1.00 91.25 104 LYS A O 1
ATOM 798 N N . ASP A 1 105 ? -14.245 -19.409 42.444 1.00 93.50 105 ASP A N 1
ATOM 799 C CA . ASP A 1 105 ? -12.931 -19.429 41.814 1.00 93.50 105 ASP A CA 1
ATOM 800 C C . ASP A 1 105 ? -12.102 -18.252 42.340 1.00 93.50 105 ASP A C 1
ATOM 802 O O . ASP A 1 105 ? -12.483 -17.089 42.192 1.00 93.50 105 ASP A O 1
ATOM 806 N N . LYS A 1 106 ? -10.986 -18.582 42.989 1.00 93.75 106 LYS A N 1
ATOM 807 C CA . LYS A 1 106 ? -10.027 -17.632 43.563 1.00 93.75 106 LYS A CA 1
ATOM 808 C C . LYS A 1 106 ? -8.628 -17.844 42.993 1.00 93.75 106 LYS A C 1
ATOM 810 O O . LYS A 1 106 ? -7.658 -17.400 43.595 1.00 93.75 106 LYS A O 1
ATOM 815 N N . THR A 1 107 ? -8.505 -18.528 41.854 1.00 94.94 107 THR A N 1
ATOM 816 C CA . THR A 1 107 ? -7.202 -18.812 41.244 1.00 94.94 107 THR A CA 1
ATOM 817 C C . THR A 1 107 ? -6.459 -17.524 40.887 1.00 94.94 107 THR A C 1
ATOM 819 O O . THR A 1 107 ? -5.240 -17.491 40.984 1.00 94.94 107 THR A O 1
ATOM 822 N N . PHE A 1 108 ? -7.165 -16.421 40.626 1.00 93.00 108 PHE A N 1
ATOM 823 C CA . PHE A 1 108 ? -6.559 -15.092 40.482 1.00 93.00 108 PHE A CA 1
ATOM 824 C C . PHE A 1 108 ? -5.836 -14.556 41.730 1.00 93.00 108 PHE A C 1
ATOM 826 O O . PHE A 1 108 ? -5.221 -13.510 41.632 1.00 93.00 108 PHE A O 1
ATOM 833 N N . LEU A 1 109 ? -5.924 -15.202 42.899 1.00 92.81 109 LEU A N 1
ATOM 834 C CA . LEU A 1 109 ? -5.124 -14.838 44.076 1.00 92.81 109 LEU A CA 1
ATOM 835 C C . LEU A 1 109 ? -3.771 -15.560 44.094 1.00 92.81 109 LEU A C 1
ATOM 837 O O . LEU A 1 109 ? -2.844 -15.093 44.746 1.00 92.81 109 LEU A O 1
ATOM 841 N N . THR A 1 110 ? -3.634 -16.678 43.378 1.00 93.94 110 THR A N 1
ATOM 842 C CA . THR A 1 110 ? -2.349 -17.387 43.251 1.00 93.94 110 THR A CA 1
ATOM 843 C C . THR A 1 110 ? -1.442 -16.677 42.255 1.00 93.94 110 THR A C 1
ATOM 845 O O . THR A 1 110 ? -1.945 -16.127 41.280 1.00 93.94 110 THR A O 1
ATOM 848 N N . ALA A 1 111 ? -0.131 -16.675 42.486 1.00 90.56 111 ALA A N 1
ATOM 849 C CA . ALA A 1 111 ? 0.863 -16.064 41.607 1.00 90.56 111 ALA A CA 1
ATOM 850 C C . ALA A 1 111 ? 0.698 -16.542 40.154 1.00 90.56 111 ALA A C 1
ATOM 852 O O . ALA A 1 111 ? 0.633 -17.747 39.899 1.00 90.56 111 ALA A O 1
ATOM 853 N N . ASN A 1 112 ? 0.639 -15.604 39.201 1.00 87.81 112 ASN A N 1
ATOM 854 C CA . ASN A 1 112 ? 0.342 -15.853 37.778 1.00 87.81 112 ASN A CA 1
ATOM 855 C C . ASN A 1 112 ? -1.014 -16.535 37.493 1.00 87.81 112 ASN A C 1
ATOM 857 O O . ASN A 1 112 ? -1.287 -16.960 36.366 1.00 87.81 112 ASN A O 1
ATOM 861 N N . GLY A 1 113 ? -1.861 -16.697 38.507 1.00 92.19 113 GLY A N 1
ATOM 862 C CA . GLY A 1 113 ? -3.177 -17.289 38.374 1.00 92.19 113 GLY A CA 1
ATOM 863 C C . GLY A 1 113 ? -4.188 -16.284 37.838 1.00 92.19 113 GLY A C 1
ATOM 864 O O . GLY A 1 113 ? -4.046 -15.074 37.992 1.00 92.19 113 GLY A O 1
ATOM 865 N N . TYR A 1 114 ? -5.252 -16.792 37.225 1.00 93.19 114 TYR A N 1
ATOM 866 C CA . TYR A 1 114 ? -6.371 -15.986 36.752 1.00 93.19 114 TYR A CA 1
ATOM 867 C C . TYR A 1 114 ? -7.697 -16.673 37.070 1.00 93.19 114 TYR A C 1
ATOM 869 O O . TYR A 1 114 ? -7.755 -17.890 37.243 1.00 93.19 114 TYR A O 1
ATOM 877 N N . SER A 1 115 ? -8.771 -15.894 37.107 1.00 94.38 115 SER A N 1
ATOM 878 C CA . SER A 1 115 ? -10.148 -16.378 37.194 1.00 94.38 115 SER A CA 1
ATOM 879 C C . SER A 1 115 ? -11.047 -15.540 36.290 1.00 94.38 115 SER A C 1
ATOM 881 O O . SER A 1 115 ? -10.721 -14.408 35.925 1.00 94.38 115 SER A O 1
ATOM 883 N N . VAL A 1 116 ? -12.196 -16.093 35.907 1.00 92.81 116 VAL A N 1
ATOM 884 C CA . VAL A 1 116 ? -13.198 -15.368 35.117 1.00 92.81 116 VAL A CA 1
ATOM 885 C C . VAL A 1 116 ? -14.466 -15.234 35.944 1.00 92.81 116 VAL A C 1
ATOM 887 O O . VAL A 1 116 ? -15.112 -16.228 36.277 1.00 92.81 116 VAL A O 1
ATOM 890 N N . ILE A 1 117 ? -14.848 -13.997 36.263 1.00 91.38 117 ILE A N 1
ATOM 891 C CA . ILE A 1 117 ? -16.143 -13.722 36.886 1.00 91.38 117 ILE A CA 1
ATOM 892 C C . ILE A 1 117 ? -17.166 -13.559 35.767 1.00 91.38 117 ILE A C 1
ATOM 894 O O . ILE A 1 117 ? -17.019 -12.693 34.907 1.00 91.38 117 ILE A O 1
ATOM 898 N N . GLN A 1 118 ? -18.214 -14.385 35.793 1.00 89.25 118 GLN A N 1
ATOM 899 C CA . GLN A 1 118 ? -19.322 -14.330 34.837 1.00 89.25 118 GLN A CA 1
ATOM 900 C C . GLN A 1 118 ? -20.603 -13.847 35.525 1.00 89.25 118 GLN A C 1
ATOM 902 O O . GLN A 1 118 ? -21.444 -14.666 35.915 1.00 89.25 118 GLN A O 1
ATOM 907 N N . PRO A 1 119 ? -20.747 -12.533 35.758 1.00 80.69 119 PRO A N 1
ATOM 908 C CA . PRO A 1 119 ? -21.681 -12.025 36.747 1.00 80.69 119 PRO A CA 1
ATOM 909 C C . PRO A 1 119 ? -23.158 -12.218 36.370 1.00 80.69 119 PRO A C 1
ATOM 911 O O . PRO A 1 119 ? -23.975 -12.512 37.243 1.00 80.69 119 PRO A O 1
ATOM 914 N N . PHE A 1 120 ? -23.526 -12.042 35.095 1.00 90.44 120 PHE A N 1
ATOM 915 C CA . PHE A 1 120 ? -24.895 -12.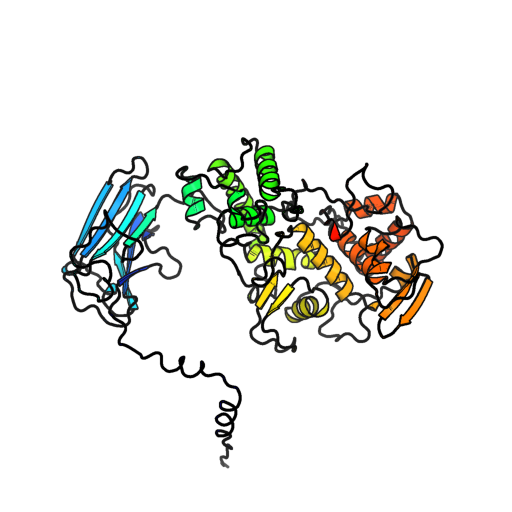223 34.595 1.00 90.44 120 PHE A CA 1
ATOM 916 C C . PHE A 1 120 ? -24.956 -12.158 33.058 1.00 90.44 120 PHE A C 1
ATOM 918 O O . PHE A 1 120 ? -23.993 -11.773 32.395 1.00 90.44 120 PHE A O 1
ATOM 925 N N . LYS A 1 121 ? -26.113 -12.535 32.499 1.00 92.88 121 LYS A N 1
ATOM 926 C CA . LYS A 1 121 ? -26.442 -12.386 31.075 1.00 92.88 121 LYS A CA 1
ATOM 927 C C . LYS A 1 121 ? -26.852 -10.943 30.778 1.00 92.88 121 LYS A C 1
ATOM 929 O O . LYS A 1 121 ? -27.760 -10.436 31.437 1.00 92.88 121 LYS A O 1
ATOM 934 N N . LEU A 1 122 ? -26.224 -10.310 29.790 1.00 88.75 122 LEU A N 1
ATOM 935 C CA . LEU A 1 122 ? -26.681 -9.017 29.274 1.00 88.75 122 LEU A CA 1
ATOM 936 C C . LEU A 1 122 ? -27.790 -9.239 28.231 1.00 88.75 122 LEU A C 1
ATOM 938 O O . LEU A 1 122 ? -27.868 -10.296 27.602 1.00 88.75 122 LEU A O 1
ATOM 942 N N . ASN A 1 123 ? -28.715 -8.290 28.114 1.00 88.31 123 ASN A N 1
ATOM 943 C CA . ASN A 1 123 ? -29.837 -8.337 27.159 1.00 88.31 123 ASN A CA 1
ATOM 944 C C . ASN A 1 123 ? -29.470 -7.734 25.788 1.00 88.31 123 ASN A C 1
ATOM 946 O O . ASN A 1 123 ? -30.217 -7.914 24.832 1.00 88.31 123 ASN A O 1
ATOM 950 N N . SER A 1 124 ? -28.335 -7.047 25.700 1.00 84.25 124 SER A N 1
ATOM 951 C CA . SER A 1 124 ? -27.707 -6.538 24.486 1.00 84.25 124 SER A CA 1
ATOM 952 C C . SER A 1 124 ? -26.210 -6.362 24.747 1.00 84.25 124 SER A C 1
ATOM 954 O O . SER A 1 124 ? -25.732 -6.558 25.866 1.00 84.25 124 SER A O 1
ATOM 956 N N . ASP A 1 125 ? -25.472 -5.997 23.715 1.00 81.06 125 ASP A N 1
ATOM 957 C CA . ASP A 1 125 ? -24.080 -5.576 23.790 1.00 81.06 125 ASP A CA 1
ATOM 958 C C . ASP A 1 125 ? -23.943 -4.066 24.053 1.00 81.06 125 ASP A C 1
ATOM 960 O O . ASP A 1 125 ? -22.847 -3.584 24.280 1.00 81.06 125 ASP A O 1
ATOM 964 N N . ASN A 1 126 ? -25.039 -3.302 24.099 1.00 87.00 126 ASN A N 1
ATOM 965 C CA . ASN A 1 126 ? -25.004 -1.840 24.156 1.00 87.00 126 ASN A CA 1
ATOM 966 C C . ASN A 1 126 ? -24.740 -1.271 25.567 1.00 87.00 126 ASN A C 1
ATOM 968 O O . ASN A 1 126 ? -25.506 -0.455 26.090 1.00 87.00 126 ASN A O 1
ATOM 972 N N . TYR A 1 127 ? -23.650 -1.719 26.182 1.00 89.12 127 TYR A N 1
ATOM 973 C CA . TYR A 1 127 ? -23.244 -1.361 27.532 1.00 89.12 127 TYR A CA 1
ATOM 974 C C . TYR A 1 127 ? -21.772 -0.972 27.601 1.00 89.12 127 TYR A C 1
ATOM 976 O O . TYR A 1 127 ? -20.946 -1.527 26.887 1.00 89.12 127 TYR A O 1
ATOM 984 N N . THR A 1 128 ? -21.431 -0.083 28.527 1.00 89.12 128 THR A N 1
ATOM 985 C CA . THR A 1 128 ? -20.051 0.166 28.951 1.00 89.12 128 THR A CA 1
ATOM 986 C C . THR A 1 128 ? -19.837 -0.444 30.325 1.00 89.12 128 THR A C 1
ATOM 988 O O . THR A 1 128 ? -20.650 -0.261 31.231 1.00 89.12 128 THR A O 1
ATOM 991 N N . ILE A 1 129 ? -18.763 -1.209 30.472 1.00 92.12 129 ILE A N 1
ATOM 992 C CA . ILE A 1 129 ? -18.432 -1.956 31.678 1.00 92.12 129 ILE A CA 1
ATOM 993 C C . ILE A 1 129 ? -17.205 -1.335 32.306 1.00 92.12 129 ILE A C 1
ATOM 995 O O . ILE A 1 129 ? -16.141 -1.349 31.700 1.00 92.12 129 ILE A O 1
ATOM 999 N N . HIS A 1 130 ? -17.341 -0.845 33.530 1.00 91.62 130 HIS A N 1
ATOM 1000 C CA . HIS A 1 130 ? -16.204 -0.503 34.371 1.00 91.62 130 HIS A CA 1
ATOM 1001 C C . HIS A 1 130 ? -16.007 -1.639 35.369 1.00 91.62 130 HIS A C 1
ATOM 1003 O O . HIS A 1 130 ? -16.913 -1.937 36.150 1.00 91.62 130 HIS A O 1
ATOM 1009 N N . ALA A 1 131 ? -14.848 -2.284 35.346 1.00 90.81 131 ALA A N 1
ATOM 1010 C CA . ALA A 1 131 ? -14.475 -3.286 36.333 1.00 90.81 131 ALA A CA 1
ATOM 1011 C C . ALA A 1 131 ? -13.284 -2.785 37.137 1.00 90.81 131 ALA A C 1
ATOM 1013 O O . ALA A 1 131 ? -12.337 -2.257 36.558 1.00 90.81 131 ALA A O 1
ATOM 1014 N N . CYS A 1 132 ? -13.322 -2.972 38.452 1.00 88.56 132 CYS A N 1
ATOM 1015 C CA . CYS A 1 132 ? -12.178 -2.690 39.295 1.00 88.56 132 CYS A CA 1
ATOM 1016 C C . CYS A 1 132 ? -12.000 -3.665 40.456 1.00 88.56 132 CYS A C 1
ATOM 1018 O O . CYS A 1 132 ? -12.964 -4.260 40.946 1.00 88.56 132 CYS A O 1
ATOM 1020 N N . ILE A 1 133 ? -10.748 -3.817 40.883 1.00 86.75 133 ILE A N 1
ATOM 1021 C CA . ILE A 1 133 ? -10.310 -4.678 41.982 1.00 86.75 133 ILE A CA 1
ATOM 1022 C C . ILE A 1 133 ? -9.890 -3.778 43.146 1.00 86.75 133 ILE A C 1
ATOM 1024 O O . ILE A 1 133 ? -8.979 -2.975 42.996 1.00 86.75 133 ILE A O 1
ATOM 1028 N N . ASP A 1 134 ? -10.536 -3.942 44.296 1.00 86.06 134 ASP A N 1
ATOM 1029 C CA . ASP A 1 134 ? -10.192 -3.304 45.568 1.00 86.06 134 ASP A CA 1
ATOM 1030 C C . ASP A 1 134 ? -9.571 -4.357 46.496 1.00 86.06 134 ASP A C 1
ATOM 1032 O O . ASP A 1 134 ? -10.289 -5.206 47.054 1.00 86.06 134 ASP A O 1
ATOM 1036 N N . PRO A 1 135 ? -8.239 -4.349 46.643 1.00 79.75 135 PRO A N 1
ATOM 1037 C CA . PRO A 1 135 ? -7.537 -5.293 47.489 1.00 79.75 135 PRO A CA 1
ATOM 1038 C C . PRO A 1 135 ? -7.672 -4.982 48.981 1.00 79.75 135 PRO A C 1
ATOM 1040 O O . PRO A 1 135 ? -7.431 -5.886 49.778 1.00 79.75 135 PRO A O 1
ATOM 1043 N N . LYS A 1 136 ? -8.121 -3.778 49.369 1.00 80.44 136 LYS A N 1
ATOM 1044 C CA . LYS A 1 136 ? -8.115 -3.258 50.747 1.00 80.44 136 LYS A CA 1
ATOM 1045 C C . LYS A 1 136 ? -6.725 -3.257 51.386 1.00 80.44 136 LYS A C 1
ATOM 1047 O O . LYS A 1 136 ? -6.521 -3.932 52.401 1.00 80.44 136 LYS A O 1
ATOM 1052 N N . ASP A 1 137 ? -5.776 -2.544 50.784 1.00 74.44 137 ASP A N 1
ATOM 1053 C CA . ASP A 1 137 ? -4.394 -2.412 51.265 1.00 74.44 137 ASP A CA 1
ATOM 1054 C C . ASP A 1 137 ? -3.616 -3.747 51.289 1.00 74.44 137 ASP A C 1
ATOM 1056 O O . ASP A 1 137 ? -2.612 -3.917 51.989 1.00 74.44 137 ASP A O 1
ATOM 1060 N N . ALA A 1 138 ? -4.094 -4.741 50.539 1.00 71.31 138 ALA A N 1
ATOM 1061 C CA . ALA A 1 138 ? -3.528 -6.087 50.497 1.00 71.31 138 ALA A CA 1
ATOM 1062 C C . ALA A 1 138 ? -2.303 -6.225 49.599 1.00 71.31 138 ALA A C 1
ATOM 1064 O O . ALA A 1 138 ? -1.517 -7.167 49.745 1.00 71.31 138 ALA A O 1
ATOM 1065 N N . VAL A 1 139 ? -2.185 -5.323 48.631 1.00 72.31 139 VAL A N 1
ATOM 1066 C CA . VAL A 1 139 ? -1.127 -5.304 47.628 1.00 72.31 139 VAL A CA 1
ATOM 1067 C C . VAL A 1 139 ? -0.394 -3.973 47.722 1.00 72.31 139 VAL A C 1
ATOM 1069 O O . VAL A 1 139 ? -0.960 -2.945 48.073 1.00 72.31 139 VAL A O 1
ATOM 1072 N N . LYS A 1 140 ? 0.923 -3.994 47.504 1.00 60.31 140 LYS A N 1
ATOM 1073 C CA . LYS A 1 140 ? 1.787 -2.841 47.818 1.00 60.31 140 LYS A CA 1
ATOM 1074 C C . LYS A 1 140 ? 1.842 -1.785 46.714 1.00 60.31 140 LYS A C 1
ATOM 1076 O O . LYS A 1 140 ? 2.422 -0.728 46.937 1.00 60.31 140 LYS A O 1
ATOM 1081 N N . ASN A 1 141 ? 1.296 -2.071 45.535 1.00 58.62 141 ASN A N 1
ATOM 1082 C CA . ASN A 1 141 ? 1.283 -1.161 44.392 1.00 58.62 141 ASN A CA 1
ATOM 1083 C C . ASN A 1 141 ? 0.051 -0.240 44.354 1.00 58.62 141 ASN A C 1
ATOM 1085 O O . ASN A 1 141 ? -0.182 0.416 43.346 1.00 58.62 141 ASN A O 1
ATOM 1089 N N . GLU A 1 142 ? -0.664 -0.087 45.469 1.00 58.94 142 GLU A N 1
ATOM 1090 C CA . GLU A 1 142 ? -1.712 0.925 45.675 1.00 58.94 142 GLU A CA 1
ATOM 1091 C C . GLU A 1 142 ? -1.123 2.343 45.857 1.00 58.94 142 GLU A C 1
ATOM 1093 O O . GLU A 1 142 ? -1.587 3.128 46.679 1.00 58.94 142 GLU A O 1
ATOM 1098 N N . ALA A 1 143 ? -0.059 2.706 45.127 1.00 52.31 143 ALA A N 1
ATOM 1099 C CA . ALA A 1 143 ? 0.695 3.950 45.348 1.00 52.31 143 ALA A CA 1
ATOM 1100 C C . ALA A 1 143 ? -0.167 5.230 45.234 1.00 52.31 143 ALA A C 1
ATOM 1102 O O . ALA A 1 143 ? 0.231 6.275 45.747 1.00 52.31 143 ALA A O 1
ATOM 1103 N N . ASN A 1 144 ? -1.354 5.127 44.625 1.00 50.41 144 ASN A N 1
ATOM 1104 C CA . ASN A 1 144 ? -2.350 6.191 44.499 1.00 50.41 144 ASN A CA 1
ATOM 1105 C C . ASN A 1 144 ? -3.658 5.931 45.289 1.00 50.41 144 ASN A C 1
ATOM 1107 O O . ASN A 1 144 ? -4.620 6.673 45.099 1.00 50.41 144 ASN A O 1
ATOM 1111 N N . GLU A 1 145 ? -3.736 4.900 46.144 1.00 54.09 145 GLU A N 1
ATOM 1112 C CA . GLU A 1 145 ? -5.008 4.370 46.673 1.00 54.09 145 GLU A CA 1
ATOM 1113 C C . GLU A 1 145 ? -4.947 3.872 48.132 1.00 54.09 145 GLU A C 1
ATOM 1115 O O . GLU A 1 145 ? -5.278 2.731 48.412 1.00 54.09 145 GLU A O 1
ATOM 1120 N N . ALA A 1 146 ? -4.600 4.714 49.109 1.00 51.56 146 ALA A N 1
ATOM 1121 C CA . ALA A 1 146 ? -4.844 4.333 50.508 1.00 51.56 146 ALA A CA 1
ATOM 1122 C C . ALA A 1 146 ? -6.366 4.315 50.805 1.00 51.56 146 ALA A C 1
ATOM 1124 O O . ALA A 1 146 ? -6.993 5.380 50.833 1.00 51.56 146 ALA A O 1
ATOM 1125 N N . GLY A 1 147 ? -6.965 3.141 51.063 1.00 60.09 147 GLY A N 1
ATOM 1126 C CA . GLY A 1 147 ? -8.356 3.003 51.534 1.00 60.09 147 GLY A CA 1
ATOM 1127 C C . GLY A 1 147 ? -9.331 2.232 50.622 1.00 60.09 147 GLY A C 1
ATOM 1128 O O . GLY A 1 147 ? -8.998 1.210 50.044 1.00 60.09 147 GLY A O 1
ATOM 1129 N N . SER A 1 148 ? -10.604 2.662 50.579 1.00 59.41 148 SER A N 1
ATOM 1130 C CA . SER A 1 148 ? -11.697 1.974 49.858 1.00 59.41 148 SER A CA 1
ATOM 1131 C C . SER A 1 148 ? -11.810 2.485 48.419 1.00 59.41 148 SER A C 1
ATOM 1133 O O . SER A 1 148 ? -12.204 3.636 48.219 1.00 59.41 148 SER A O 1
ATOM 1135 N N . PHE A 1 149 ? -11.550 1.631 47.427 1.00 68.88 149 PHE A N 1
ATOM 1136 C CA . PHE A 1 149 ? -11.654 1.983 46.006 1.00 68.88 149 PHE A CA 1
ATOM 1137 C C . PHE A 1 149 ? -13.078 1.769 45.458 1.00 68.88 149 PHE A C 1
ATOM 1139 O O . PHE A 1 149 ? -13.680 0.712 45.644 1.00 68.88 149 PHE A O 1
ATOM 1146 N N . ASP A 1 150 ? -13.635 2.775 44.774 1.00 64.94 150 ASP A N 1
ATOM 1147 C CA . ASP A 1 150 ? -14.927 2.702 44.075 1.00 64.94 150 ASP A CA 1
ATOM 1148 C C . ASP A 1 150 ? -14.710 2.986 42.574 1.00 64.94 150 ASP A C 1
ATOM 1150 O O . ASP A 1 150 ? -14.194 4.046 42.211 1.00 64.94 150 ASP A O 1
ATOM 1154 N N . CYS A 1 151 ? -15.142 2.079 41.679 1.00 68.75 151 CYS A N 1
ATOM 1155 C CA . CYS A 1 151 ? -14.949 2.264 40.231 1.00 68.75 151 CYS A CA 1
ATOM 1156 C C . CYS A 1 151 ? -15.652 3.503 39.647 1.00 68.75 151 CYS A C 1
ATOM 1158 O O . CYS A 1 151 ? -15.374 3.851 38.500 1.00 68.75 151 CYS A O 1
ATOM 1160 N N . ASN A 1 152 ? -16.570 4.160 40.369 1.00 63.84 152 ASN A N 1
ATOM 1161 C CA . ASN A 1 152 ? -17.176 5.416 39.911 1.00 63.84 152 ASN A CA 1
ATOM 1162 C C . ASN A 1 152 ? -16.135 6.536 39.735 1.00 63.84 152 ASN A C 1
ATOM 1164 O O . ASN A 1 152 ? -16.383 7.465 38.971 1.00 63.84 152 ASN A O 1
ATOM 1168 N N . THR A 1 153 ? -14.999 6.463 40.435 1.00 64.31 153 THR A N 1
ATOM 1169 C CA . THR A 1 153 ? -13.895 7.435 40.356 1.00 64.31 153 THR A CA 1
ATOM 1170 C C . THR A 1 153 ? -12.590 6.785 39.890 1.00 64.31 153 THR A C 1
ATOM 1172 O O . THR A 1 153 ? -11.513 7.296 40.186 1.00 64.31 153 THR A O 1
ATOM 1175 N N . GLY A 1 154 ? -12.673 5.628 39.222 1.00 61.19 154 GLY A N 1
ATOM 1176 C CA . GLY A 1 154 ? -11.506 4.837 38.835 1.00 61.19 154 GLY A CA 1
ATOM 1177 C C . GLY A 1 154 ? -10.561 5.570 37.879 1.00 61.19 154 GLY A C 1
ATOM 1178 O O . GLY A 1 154 ? -11.008 6.249 36.957 1.00 61.19 154 GLY A O 1
ATOM 1179 N N . SER A 1 155 ? -9.255 5.408 38.097 1.00 61.53 155 SER A N 1
ATOM 1180 C CA . SER A 1 155 ? -8.182 5.863 37.204 1.00 61.53 155 SER A CA 1
ATOM 1181 C C . SER A 1 155 ? -7.553 4.661 36.496 1.00 61.53 155 SER A C 1
ATOM 1183 O O . SER A 1 155 ? -7.409 3.599 37.101 1.00 61.53 155 SER A O 1
ATOM 1185 N N . SER A 1 156 ? -7.127 4.826 35.240 1.00 58.94 156 SER A N 1
ATOM 1186 C CA . SER A 1 156 ? -6.401 3.800 34.466 1.00 58.94 156 SER A CA 1
ATOM 1187 C C . SER A 1 156 ? -5.026 3.446 35.043 1.00 58.94 156 SER A C 1
ATOM 1189 O O . SER A 1 156 ? -4.428 2.454 34.642 1.00 58.94 156 SER A O 1
ATOM 1191 N N . THR A 1 157 ? -4.522 4.233 35.995 1.00 55.34 157 THR A N 1
ATOM 1192 C CA . THR A 1 157 ? -3.288 3.942 36.741 1.00 55.34 157 THR A CA 1
ATOM 1193 C C . THR A 1 157 ? -3.450 2.834 37.784 1.00 55.34 157 THR A C 1
ATOM 1195 O O . THR A 1 157 ? -2.467 2.473 38.426 1.00 55.34 157 THR A O 1
ATOM 1198 N N . ASN A 1 158 ? -4.675 2.347 37.995 1.00 62.19 158 ASN A N 1
ATOM 1199 C CA . ASN A 1 158 ? -5.040 1.447 39.087 1.00 62.19 158 ASN A CA 1
ATOM 1200 C C . ASN A 1 158 ? -5.673 0.163 38.520 1.00 62.19 158 ASN A C 1
ATOM 1202 O O . ASN A 1 158 ? -5.776 0.004 37.303 1.00 62.19 158 ASN A O 1
ATOM 1206 N N . ASN A 1 159 ? -6.131 -0.749 39.384 1.00 76.56 159 ASN A N 1
ATOM 1207 C CA . ASN A 1 159 ? -6.733 -2.035 38.997 1.00 76.56 159 ASN A CA 1
ATOM 1208 C C . ASN A 1 159 ? -8.143 -1.867 38.389 1.00 76.56 159 ASN A C 1
ATOM 1210 O O . ASN A 1 159 ? -9.097 -2.504 38.838 1.00 76.56 159 ASN A O 1
ATOM 1214 N N . PHE A 1 160 ? -8.291 -0.975 37.409 1.00 85.06 160 PHE A N 1
ATOM 1215 C CA . PHE A 1 160 ? -9.519 -0.522 36.771 1.00 85.06 160 PHE A CA 1
ATOM 1216 C C . PHE A 1 160 ? -9.419 -0.690 35.255 1.00 85.06 160 PHE A C 1
ATOM 1218 O O . PHE A 1 160 ? -8.415 -0.340 34.639 1.00 85.06 160 PHE A O 1
ATOM 1225 N N . LEU A 1 161 ? -10.499 -1.161 34.638 1.00 85.06 161 LEU A N 1
ATOM 1226 C CA . LEU A 1 161 ? -10.637 -1.197 33.189 1.00 85.06 161 LEU A CA 1
ATOM 1227 C C . LEU A 1 161 ? -12.058 -0.807 32.778 1.00 85.06 161 LEU A C 1
ATOM 1229 O O . LEU A 1 161 ? -13.033 -1.301 33.350 1.00 85.06 161 LEU A O 1
ATOM 1233 N N . SER A 1 162 ? -12.164 0.041 31.754 1.00 87.12 162 SER A N 1
ATOM 1234 C CA . SER A 1 162 ? -13.423 0.383 31.094 1.00 87.12 162 SER A CA 1
ATOM 1235 C C . SER A 1 162 ? -13.471 -0.228 29.694 1.00 87.12 162 SER A C 1
ATOM 1237 O O . SER A 1 162 ? -12.557 -0.022 28.900 1.00 87.12 162 SER A O 1
ATOM 1239 N N . VAL A 1 163 ? -14.523 -0.994 29.392 1.00 84.62 163 VAL A N 1
ATOM 1240 C CA . VAL A 1 163 ? -14.759 -1.594 28.069 1.00 84.62 163 VAL A CA 1
ATOM 1241 C C . VAL A 1 163 ? -16.190 -1.332 27.630 1.00 84.62 163 VAL A C 1
ATOM 1243 O O . VAL A 1 163 ? -17.144 -1.745 28.289 1.00 84.62 163 VAL A O 1
ATOM 1246 N N . ASN A 1 164 ? -16.348 -0.694 26.476 1.00 82.81 164 ASN A N 1
ATOM 1247 C CA . ASN A 1 164 ? -17.630 -0.621 25.790 1.00 82.81 164 ASN A CA 1
ATOM 1248 C C . ASN A 1 164 ? -17.863 -1.925 25.016 1.00 82.81 164 ASN A C 1
ATOM 1250 O O . ASN A 1 164 ? -17.078 -2.277 24.143 1.00 82.81 164 ASN A O 1
ATOM 1254 N N . LEU A 1 165 ? -18.924 -2.647 25.365 1.00 81.62 165 LEU A N 1
ATOM 1255 C CA . LEU A 1 165 ? -19.262 -3.945 24.792 1.00 81.62 165 LEU A CA 1
ATOM 1256 C C . LEU A 1 165 ? -19.987 -3.858 23.458 1.00 81.62 165 LEU A C 1
ATOM 1258 O O . LEU A 1 165 ? -20.125 -4.903 22.824 1.00 81.62 165 LEU A O 1
ATOM 1262 N N . ALA A 1 166 ? -20.482 -2.678 23.060 1.00 73.81 166 ALA A N 1
ATOM 1263 C CA . ALA A 1 166 ? -21.240 -2.557 21.824 1.00 73.81 166 ALA A CA 1
ATOM 1264 C C . ALA A 1 166 ? -20.335 -3.062 20.710 1.00 73.81 166 ALA A C 1
ATOM 1266 O O . ALA A 1 166 ? -19.218 -2.552 20.579 1.00 73.81 166 ALA A O 1
ATOM 1267 N N . ALA A 1 167 ? -20.778 -4.090 19.973 1.00 63.88 167 ALA A N 1
ATOM 1268 C CA . ALA A 1 167 ? -19.972 -4.670 18.915 1.00 63.88 167 ALA A CA 1
ATOM 1269 C C . ALA A 1 167 ? -19.461 -3.524 18.050 1.00 63.88 167 ALA A C 1
ATOM 1271 O O . ALA A 1 167 ? -20.253 -2.683 17.600 1.00 63.88 167 ALA A O 1
ATOM 1272 N N . SER A 1 168 ? -18.137 -3.450 17.895 1.00 66.94 168 SER A N 1
ATOM 1273 C CA . SER A 1 168 ? -17.550 -2.428 17.050 1.00 66.94 168 SER A CA 1
ATOM 1274 C C . SER A 1 168 ? -18.277 -2.475 15.713 1.00 66.94 168 SER A C 1
ATOM 1276 O O . SER A 1 168 ? -18.394 -3.532 15.090 1.00 66.94 168 SER A O 1
ATOM 1278 N N . LYS A 1 169 ? -18.832 -1.337 15.285 1.00 78.44 169 LYS A N 1
ATOM 1279 C CA . LYS A 1 169 ? -19.405 -1.237 13.936 1.00 78.44 169 LYS A CA 1
ATOM 1280 C C . LYS A 1 169 ? -18.322 -1.417 12.869 1.00 78.44 169 LYS A C 1
ATOM 1282 O O . LYS A 1 169 ? -18.657 -1.638 11.708 1.00 78.44 169 LYS A O 1
ATOM 1287 N N . LEU A 1 170 ? -17.059 -1.298 13.274 1.00 91.81 170 LEU A N 1
ATOM 1288 C CA . LEU A 1 170 ? -15.884 -1.480 12.449 1.00 91.81 170 LEU A CA 1
ATOM 1289 C C . LEU A 1 170 ? -15.617 -2.976 12.270 1.00 91.81 170 LEU A C 1
ATOM 1291 O O . LEU A 1 170 ? -15.672 -3.764 13.216 1.00 91.81 170 LEU A O 1
ATOM 1295 N N . ARG A 1 171 ? -15.348 -3.366 11.030 1.00 93.62 171 ARG A N 1
ATOM 1296 C CA . ARG A 1 171 ? -15.155 -4.754 10.604 1.00 93.62 171 ARG A CA 1
ATOM 1297 C C . ARG A 1 171 ? -13.716 -5.040 10.197 1.00 93.62 171 ARG A C 1
ATOM 1299 O O . ARG A 1 171 ? -13.316 -6.202 10.270 1.00 93.62 171 ARG A O 1
ATOM 1306 N N . SER A 1 172 ? -12.959 -4.018 9.800 1.00 96.12 172 SER A N 1
ATOM 1307 C CA . SER A 1 172 ? -11.561 -4.174 9.408 1.00 96.12 172 SER A CA 1
ATOM 1308 C C . SER A 1 172 ? -10.726 -4.600 10.610 1.00 96.12 172 SER A C 1
ATOM 1310 O O . SER A 1 172 ? -10.927 -4.127 11.733 1.00 96.12 172 SER A O 1
ATOM 1312 N N . ASN A 1 173 ? -9.769 -5.497 10.389 1.00 93.38 173 ASN A N 1
ATOM 1313 C CA . ASN A 1 173 ? -8.784 -5.845 11.409 1.00 93.38 173 ASN A CA 1
ATOM 1314 C C . ASN A 1 173 ? -7.977 -4.615 11.833 1.00 93.38 173 ASN A C 1
ATOM 1316 O O . ASN A 1 173 ? -7.600 -4.525 13.000 1.00 93.38 173 ASN A O 1
ATOM 1320 N N . PHE A 1 174 ? -7.794 -3.671 10.909 1.00 95.12 174 PHE A N 1
ATOM 1321 C CA . PHE A 1 174 ? -7.079 -2.425 11.129 1.00 95.12 174 PHE A CA 1
ATOM 1322 C C . PHE A 1 174 ? -7.729 -1.488 12.166 1.00 95.12 174 PHE A C 1
ATOM 1324 O O . PHE A 1 174 ? -7.018 -0.902 12.982 1.00 95.12 174 PHE A O 1
ATOM 1331 N N . PHE A 1 175 ? -9.066 -1.366 12.187 1.00 95.81 175 PHE A N 1
ATOM 1332 C CA . PHE A 1 175 ? -9.760 -0.420 13.079 1.00 95.81 175 PHE A CA 1
ATOM 1333 C C . PHE A 1 175 ? -10.589 -1.052 14.199 1.00 95.81 175 PHE A C 1
ATOM 1335 O O . PHE A 1 175 ? -10.839 -0.387 15.202 1.00 95.81 175 PHE A O 1
ATOM 1342 N N . LYS A 1 176 ? -11.038 -2.309 14.080 1.00 90.75 176 LYS A N 1
ATOM 1343 C CA . LYS A 1 176 ? -12.051 -2.879 14.998 1.00 90.75 176 LYS A CA 1
ATOM 1344 C C . LYS A 1 176 ? -11.688 -2.834 16.486 1.00 90.75 176 LYS A C 1
ATOM 1346 O O . LYS A 1 176 ? -12.577 -2.721 17.330 1.00 90.75 176 LYS A O 1
ATOM 1351 N N . ASN A 1 177 ? -10.397 -2.894 16.804 1.00 85.25 177 ASN A N 1
ATOM 1352 C CA . ASN A 1 177 ? -9.889 -2.877 18.177 1.00 85.25 177 ASN A CA 1
ATOM 1353 C C . ASN A 1 177 ? -9.335 -1.506 18.605 1.00 85.25 177 ASN A C 1
ATOM 1355 O O . ASN A 1 177 ? -8.903 -1.364 19.744 1.00 85.25 177 ASN A O 1
ATOM 1359 N N . ASP A 1 178 ? -9.347 -0.509 17.719 1.00 89.75 178 ASP A N 1
ATOM 1360 C CA . ASP A 1 178 ? -8.791 0.815 17.985 1.00 89.75 178 ASP A CA 1
ATOM 1361 C C . ASP A 1 178 ? -9.783 1.669 18.791 1.00 89.75 178 ASP A C 1
ATOM 1363 O O . ASP A 1 178 ? -10.956 1.801 18.424 1.00 89.75 178 ASP A O 1
ATOM 1367 N N . ILE A 1 179 ? -9.338 2.218 19.923 1.00 86.19 179 ILE A N 1
ATOM 1368 C CA . ILE A 1 179 ? -10.206 2.958 20.854 1.00 86.19 179 ILE A CA 1
ATOM 1369 C C . ILE A 1 179 ? -10.726 4.245 20.197 1.00 86.19 179 ILE A C 1
ATOM 1371 O O . ILE A 1 179 ? -11.932 4.502 20.230 1.00 86.19 179 ILE A O 1
ATOM 1375 N N . THR A 1 180 ? -9.848 5.002 19.535 1.00 89.69 180 THR A N 1
ATOM 1376 C CA . THR A 1 180 ? -10.188 6.262 18.860 1.00 89.69 180 THR A CA 1
ATOM 1377 C C . THR A 1 180 ? -11.176 6.017 17.723 1.00 89.69 180 THR A C 1
ATOM 1379 O O . THR A 1 180 ? -12.202 6.696 17.633 1.00 89.69 180 THR A O 1
ATOM 1382 N N . ALA A 1 181 ? -10.939 4.989 16.903 1.00 94.25 181 ALA A N 1
ATOM 1383 C CA . ALA A 1 181 ? -11.858 4.596 15.838 1.00 94.25 181 ALA A CA 1
ATOM 1384 C C . ALA A 1 181 ? -13.249 4.243 16.392 1.00 94.25 181 ALA A C 1
ATOM 1386 O O . ALA A 1 181 ? -14.278 4.687 15.870 1.00 94.25 181 ALA A O 1
ATOM 1387 N N . ASN A 1 182 ? -13.285 3.466 17.480 1.00 87.19 182 ASN A N 1
ATOM 1388 C CA . ASN A 1 182 ? -14.521 3.069 18.142 1.00 87.19 182 ASN A CA 1
ATOM 1389 C C . ASN A 1 182 ? -15.307 4.268 18.698 1.00 87.19 182 ASN A C 1
ATOM 1391 O O . ASN A 1 182 ? -16.539 4.257 18.660 1.00 87.19 182 ASN A O 1
ATOM 1395 N N . ASP A 1 183 ? -14.633 5.307 19.180 1.00 85.62 183 ASP A N 1
ATOM 1396 C CA . ASP A 1 183 ? -15.285 6.512 19.696 1.00 85.62 183 ASP A CA 1
ATOM 1397 C C . ASP A 1 183 ? -15.780 7.439 18.571 1.00 85.62 183 ASP A C 1
ATOM 1399 O O . ASP A 1 183 ? -16.883 7.993 18.658 1.00 85.62 183 ASP A O 1
ATOM 1403 N N . ILE A 1 184 ? -15.066 7.507 17.443 1.00 91.56 184 ILE A N 1
ATOM 1404 C CA . ILE A 1 184 ? -15.546 8.205 16.240 1.00 91.56 184 ILE A CA 1
ATOM 1405 C C . ILE A 1 184 ? -16.830 7.557 15.708 1.00 91.56 184 ILE A C 1
ATOM 1407 O O . ILE A 1 184 ? -17.824 8.249 15.469 1.00 91.56 184 ILE A O 1
ATOM 1411 N N . VAL A 1 185 ? -16.886 6.223 15.569 1.00 90.50 185 VAL A N 1
ATOM 1412 C CA . VAL A 1 185 ? -18.100 5.562 15.040 1.00 90.50 185 VAL A CA 1
ATOM 1413 C C . VAL A 1 185 ? -19.310 5.672 15.974 1.00 90.50 185 VAL A C 1
ATOM 1415 O O . VAL A 1 185 ? -20.453 5.570 15.510 1.00 90.50 185 VAL A O 1
ATOM 1418 N N . LYS A 1 186 ? -19.084 5.929 17.268 1.00 81.81 186 LYS A N 1
ATOM 1419 C CA . LYS A 1 186 ? -20.129 6.237 18.258 1.00 81.81 186 LYS A CA 1
ATOM 1420 C C . LYS A 1 186 ? -20.598 7.695 18.211 1.00 81.81 186 LYS A C 1
ATOM 1422 O O . LYS A 1 186 ? -21.589 8.011 18.863 1.00 81.81 186 LYS A O 1
ATOM 1427 N N . ASN A 1 187 ? -19.966 8.553 17.407 1.00 81.62 187 ASN A N 1
ATOM 1428 C CA . ASN A 1 187 ? -20.169 10.007 17.386 1.00 81.62 187 ASN A CA 1
ATOM 1429 C C . ASN A 1 187 ? -19.828 10.691 18.724 1.00 81.62 187 ASN A C 1
ATOM 1431 O O . ASN A 1 187 ? -20.342 11.773 18.999 1.00 81.62 187 ASN A O 1
ATOM 1435 N N . SER A 1 188 ? -18.992 10.073 19.566 1.00 74.00 188 SER A N 1
ATOM 1436 C CA . SER A 1 188 ? -18.466 10.725 20.774 1.00 74.00 188 SER A CA 1
ATOM 1437 C C . SER A 1 188 ? -17.214 11.553 20.486 1.00 74.00 188 SER A C 1
ATOM 1439 O O . SER A 1 188 ? -16.810 12.350 21.328 1.00 74.00 188 SER A O 1
ATOM 1441 N N . LEU A 1 189 ? -16.618 11.374 19.304 1.00 86.38 189 LEU A N 1
ATOM 1442 C CA . LEU A 1 189 ? -15.427 12.072 18.847 1.00 86.38 189 LEU A CA 1
ATOM 1443 C C . LEU A 1 189 ? -15.510 12.352 17.337 1.00 86.38 189 LEU A C 1
ATOM 1445 O O . LEU A 1 189 ? -16.096 11.582 16.575 1.00 86.38 189 LEU A O 1
ATOM 1449 N N . THR A 1 190 ? -14.885 13.443 16.911 1.00 92.19 190 THR A N 1
ATOM 1450 C CA . THR A 1 190 ? -14.423 13.669 15.536 1.00 92.19 190 THR A CA 1
ATOM 1451 C C . THR A 1 190 ? -12.922 13.895 15.601 1.00 92.19 190 THR A C 1
ATOM 1453 O O . THR A 1 190 ? -12.463 14.521 16.555 1.00 92.19 190 THR A O 1
ATOM 1456 N N . TYR A 1 191 ? -12.166 13.407 14.623 1.00 94.88 191 TYR A N 1
ATOM 1457 C CA . TYR A 1 191 ? -10.705 13.485 14.670 1.00 94.88 191 TYR A CA 1
ATOM 1458 C C . TYR A 1 191 ? -10.161 14.466 13.635 1.00 94.88 191 TYR A C 1
ATOM 1460 O O . TYR A 1 191 ? -10.555 14.382 12.475 1.00 94.88 191 TYR A O 1
ATOM 1468 N N . ASP A 1 192 ? -9.294 15.394 14.042 1.00 94.88 192 ASP A N 1
ATOM 1469 C CA . ASP A 1 192 ? -8.702 16.393 13.148 1.00 94.88 192 ASP A CA 1
ATOM 1470 C C . ASP A 1 192 ? -7.493 15.804 12.408 1.00 94.88 192 ASP A C 1
ATOM 1472 O O . ASP A 1 192 ? -6.481 15.450 13.014 1.00 94.88 192 ASP A O 1
ATOM 1476 N N . MET A 1 193 ? -7.571 15.714 11.079 1.00 93.62 193 MET A N 1
ATOM 1477 C CA . MET A 1 193 ? -6.458 15.213 10.270 1.00 93.62 193 MET A CA 1
ATOM 1478 C C . MET A 1 193 ? -5.239 16.140 10.265 1.00 93.62 193 MET A C 1
ATOM 1480 O O . MET A 1 193 ? -4.152 15.692 9.904 1.00 93.62 193 MET A O 1
ATOM 1484 N N . ASN A 1 194 ? -5.380 17.399 10.694 1.00 89.75 194 ASN A N 1
ATOM 1485 C CA . ASN A 1 194 ? -4.245 18.303 10.869 1.00 89.75 194 ASN A CA 1
ATOM 1486 C C . ASN A 1 194 ? -3.264 17.816 11.947 1.00 89.75 194 ASN A C 1
ATOM 1488 O O . ASN A 1 194 ? -2.097 18.207 11.917 1.00 89.75 194 ASN A O 1
ATOM 1492 N N . GLU A 1 195 ? -3.697 16.943 12.864 1.00 87.62 195 GLU A N 1
ATOM 1493 C CA . GLU A 1 195 ? -2.828 16.381 13.901 1.00 87.62 195 GLU A CA 1
ATOM 1494 C C . GLU A 1 195 ? -1.662 15.558 13.338 1.00 87.62 195 GLU A C 1
ATOM 1496 O O . GLU A 1 195 ? -0.706 15.332 14.070 1.00 87.62 195 GLU A O 1
ATOM 1501 N N . LEU A 1 196 ? -1.671 15.177 12.049 1.00 83.25 196 LEU A N 1
ATOM 1502 C CA . LEU A 1 196 ? -0.590 14.427 11.388 1.00 83.25 196 LEU A CA 1
ATOM 1503 C C . LEU A 1 196 ? 0.812 15.048 11.576 1.00 83.25 196 LEU A C 1
ATOM 1505 O O . LEU A 1 196 ? 1.810 14.343 11.442 1.00 83.25 196 LEU A O 1
ATOM 1509 N N . GLY A 1 197 ? 0.897 16.343 11.897 1.00 69.44 197 GLY A N 1
ATOM 1510 C CA . GLY A 1 197 ? 2.164 17.000 12.231 1.00 69.44 197 GLY A CA 1
ATOM 1511 C C . GLY A 1 197 ? 2.948 17.485 11.012 1.00 69.44 197 GLY A C 1
ATOM 1512 O O . GLY A 1 197 ? 4.157 17.638 11.045 1.00 69.44 197 GLY A O 1
ATOM 1513 N N . LEU A 1 198 ? 2.269 17.727 9.888 1.00 65.06 198 LEU A N 1
ATOM 1514 C CA . LEU A 1 198 ? 2.869 18.349 8.697 1.00 65.06 198 LEU A CA 1
ATOM 1515 C C . LEU A 1 198 ? 2.286 19.745 8.435 1.00 65.06 198 LEU A C 1
ATOM 1517 O O . LEU A 1 198 ? 2.114 20.182 7.296 1.00 65.06 198 LEU A O 1
ATOM 1521 N N . ILE A 1 199 ? 1.935 20.455 9.511 1.00 55.56 199 ILE A N 1
ATOM 1522 C CA . ILE A 1 199 ? 1.531 21.860 9.456 1.00 55.56 199 ILE A CA 1
ATOM 1523 C C . ILE A 1 199 ? 2.807 22.711 9.512 1.00 55.56 199 ILE A C 1
ATOM 1525 O O . ILE A 1 199 ? 3.637 22.515 10.391 1.00 55.56 199 ILE A O 1
ATOM 1529 N N . SER A 1 200 ? 2.960 23.645 8.564 1.00 48.81 200 SER A N 1
ATOM 1530 C CA . SER A 1 200 ? 4.056 24.628 8.435 1.00 48.81 200 SER A CA 1
ATOM 1531 C C . SER A 1 200 ? 4.991 24.757 9.655 1.00 48.81 200 SER A C 1
ATOM 1533 O O . SER A 1 200 ? 4.664 25.465 10.607 1.00 48.81 200 SER A O 1
ATOM 1535 N N . GLY A 1 201 ? 6.188 24.167 9.570 1.00 51.06 201 GLY A N 1
ATOM 1536 C CA . GLY A 1 201 ? 7.250 24.284 10.582 1.00 51.06 201 GLY A CA 1
ATOM 1537 C C . GLY A 1 201 ? 7.678 22.956 11.208 1.00 51.06 201 GLY A C 1
ATOM 1538 O O . GLY A 1 201 ? 8.772 22.890 11.765 1.00 51.06 201 GLY A O 1
ATOM 1539 N N . GLU A 1 202 ? 6.867 21.907 11.075 1.00 57.53 202 GLU A N 1
ATOM 1540 C CA . GLU A 1 202 ? 7.239 20.535 11.435 1.00 57.53 202 GLU A CA 1
ATOM 1541 C C . GLU A 1 202 ? 7.887 19.815 10.238 1.00 57.53 202 GLU A C 1
ATOM 1543 O O . GLU A 1 202 ? 7.469 19.994 9.093 1.00 57.53 202 GLU A O 1
ATOM 1548 N N . THR A 1 203 ? 8.951 19.048 10.497 1.00 62.97 203 THR A N 1
ATOM 1549 C CA . THR A 1 203 ? 9.791 18.380 9.478 1.00 62.97 203 THR A CA 1
ATOM 1550 C C . THR A 1 203 ? 9.621 16.858 9.475 1.00 62.97 203 THR A C 1
ATOM 1552 O O . THR A 1 203 ? 10.499 16.145 9.003 1.00 62.97 203 THR A O 1
ATOM 1555 N N . SER A 1 204 ? 8.575 16.332 10.116 1.00 70.38 204 SER A N 1
ATOM 1556 C CA . SER A 1 204 ? 8.373 14.886 10.238 1.00 70.38 204 SER A CA 1
ATOM 1557 C C . SER A 1 204 ? 6.925 14.550 10.563 1.00 70.38 204 SER A C 1
ATOM 1559 O O . SER A 1 204 ? 6.340 15.165 11.451 1.00 70.38 204 SER A O 1
ATOM 1561 N N . ILE A 1 205 ? 6.387 13.517 9.915 1.00 74.94 205 ILE A N 1
ATOM 1562 C CA . ILE A 1 205 ? 5.079 12.938 10.252 1.00 74.94 205 ILE A CA 1
ATOM 1563 C C . ILE A 1 205 ? 5.078 12.407 11.692 1.00 74.94 205 ILE A C 1
ATOM 1565 O O . ILE A 1 205 ? 5.944 11.612 12.064 1.00 74.94 205 ILE A O 1
ATOM 1569 N N . ASN A 1 206 ? 4.064 12.776 12.479 1.00 79.75 206 ASN A N 1
ATOM 1570 C CA . ASN A 1 206 ? 3.815 12.168 13.783 1.00 79.75 206 ASN A CA 1
ATOM 1571 C C . ASN A 1 206 ? 3.083 10.830 13.605 1.00 79.75 206 ASN A C 1
ATOM 1573 O O . ASN A 1 206 ? 1.901 10.795 13.263 1.00 79.75 206 ASN A O 1
ATOM 1577 N N . ARG A 1 207 ? 3.794 9.727 13.851 1.00 83.94 207 ARG A N 1
ATOM 1578 C CA . ARG A 1 207 ? 3.294 8.360 13.638 1.00 83.94 207 ARG A CA 1
ATOM 1579 C C . ARG A 1 207 ? 2.474 7.810 14.804 1.00 83.94 207 ARG A C 1
ATOM 1581 O O . ARG A 1 207 ? 1.746 6.832 14.644 1.00 83.94 207 ARG A O 1
ATOM 1588 N N . ASP A 1 208 ? 2.541 8.458 15.961 1.00 84.75 208 ASP A N 1
ATOM 1589 C CA . ASP A 1 208 ? 1.913 7.975 17.194 1.00 84.75 208 ASP A CA 1
ATOM 1590 C C . ASP A 1 208 ? 0.422 8.320 17.269 1.00 84.75 208 ASP A C 1
ATOM 1592 O O . ASP A 1 208 ? -0.304 7.815 18.127 1.00 84.75 208 ASP A O 1
ATOM 1596 N N . ASN A 1 209 ? -0.063 9.170 16.363 1.00 89.62 209 ASN A N 1
ATOM 1597 C CA . ASN A 1 209 ? -1.431 9.659 16.390 1.00 89.62 209 ASN A CA 1
ATOM 1598 C C . ASN A 1 209 ? -2.362 8.941 15.403 1.00 89.62 209 ASN A C 1
ATOM 1600 O O . ASN A 1 209 ? -1.961 8.227 14.480 1.00 89.62 209 ASN A O 1
ATOM 1604 N N . PHE A 1 210 ? -3.658 9.173 15.592 1.00 93.75 210 PHE A N 1
ATOM 1605 C CA . PHE A 1 210 ? -4.684 8.524 14.789 1.00 93.75 210 PHE A CA 1
ATOM 1606 C C . PHE A 1 210 ? -4.798 9.120 13.373 1.00 93.75 210 PHE A C 1
ATOM 1608 O O . PHE A 1 210 ? -5.251 8.423 12.465 1.00 93.75 210 PHE A O 1
ATOM 1615 N N . ALA A 1 211 ? -4.328 10.354 13.129 1.00 93.31 211 ALA A N 1
ATOM 1616 C CA . ALA A 1 211 ? -4.252 10.905 11.769 1.00 93.31 211 ALA A CA 1
ATOM 1617 C C . ALA A 1 211 ? -3.309 10.071 10.893 1.00 93.31 211 ALA A C 1
ATOM 1619 O O . ALA A 1 211 ? -3.659 9.773 9.749 1.00 93.31 211 ALA A O 1
ATOM 1620 N N . TYR A 1 212 ? -2.163 9.630 11.425 1.00 91.31 212 TYR A N 1
ATOM 1621 C CA . TYR A 1 212 ? -1.268 8.728 10.699 1.00 91.31 212 TYR A CA 1
ATOM 1622 C C . TYR A 1 212 ? -1.940 7.390 10.399 1.00 91.31 212 TYR A C 1
ATOM 1624 O O . TYR A 1 212 ? -1.836 6.897 9.280 1.00 91.31 212 TYR A O 1
ATOM 1632 N N . LYS A 1 213 ? -2.748 6.863 11.329 1.00 94.62 213 LYS A N 1
ATOM 1633 C CA . LYS A 1 213 ? -3.546 5.650 11.090 1.00 94.62 213 LYS A CA 1
ATOM 1634 C C . LYS A 1 213 ? -4.511 5.805 9.921 1.00 94.62 213 LYS A C 1
ATOM 1636 O O . LYS A 1 213 ? -4.606 4.932 9.060 1.00 94.62 213 LYS A O 1
ATOM 1641 N N . ILE A 1 214 ? -5.209 6.934 9.853 1.00 96.62 214 ILE A N 1
ATOM 1642 C CA . ILE A 1 214 ? -6.104 7.244 8.734 1.00 96.62 214 ILE A CA 1
ATOM 1643 C C . ILE A 1 214 ? -5.319 7.424 7.428 1.00 96.62 214 ILE A C 1
ATOM 1645 O O . ILE A 1 214 ? -5.761 6.965 6.374 1.00 96.62 214 ILE A O 1
ATOM 1649 N N . PHE A 1 215 ? -4.139 8.040 7.480 1.00 92.19 215 PHE A N 1
ATOM 1650 C CA . PHE A 1 215 ? -3.286 8.217 6.308 1.00 92.19 215 PHE A CA 1
ATOM 1651 C C . PHE A 1 215 ? -2.753 6.876 5.770 1.00 92.19 215 PHE A C 1
ATOM 1653 O O . PHE A 1 215 ? -2.870 6.606 4.573 1.00 92.19 215 PHE A O 1
ATOM 1660 N N . SER A 1 216 ? -2.310 5.978 6.654 1.00 93.12 216 SER A N 1
ATOM 1661 C CA . SER A 1 216 ? -1.969 4.584 6.338 1.00 93.12 216 SER A CA 1
ATOM 1662 C C . SER A 1 216 ? -3.154 3.824 5.734 1.00 93.12 216 SER A C 1
ATOM 1664 O O . SER A 1 216 ? -2.998 3.093 4.756 1.00 93.12 216 SER A O 1
ATOM 1666 N N . ALA A 1 217 ? -4.372 4.034 6.247 1.00 96.75 217 ALA A N 1
ATOM 1667 C CA . ALA A 1 217 ? -5.578 3.457 5.659 1.00 96.75 217 ALA A CA 1
ATOM 1668 C C . ALA A 1 217 ? -5.820 3.939 4.218 1.00 96.75 217 ALA A C 1
ATOM 1670 O O . ALA A 1 217 ? -6.194 3.134 3.365 1.00 96.75 217 ALA A O 1
ATOM 1671 N N . PHE A 1 218 ? -5.582 5.219 3.911 1.00 96.25 218 PHE A N 1
ATOM 1672 C CA . PHE A 1 218 ? -5.675 5.722 2.537 1.00 96.25 218 PHE A CA 1
ATOM 1673 C C . PHE A 1 218 ? -4.634 5.087 1.612 1.00 96.25 218 PHE A C 1
ATOM 1675 O O . PHE A 1 218 ? -4.998 4.652 0.516 1.00 96.25 218 PHE A O 1
ATOM 1682 N N . GLN A 1 219 ? -3.390 4.936 2.072 1.00 93.12 219 GLN A N 1
ATOM 1683 C CA . GLN A 1 219 ? -2.351 4.212 1.335 1.00 93.12 219 GLN A CA 1
ATOM 1684 C C . GLN A 1 219 ? -2.790 2.766 1.042 1.00 93.12 219 GLN A C 1
ATOM 1686 O O . GLN A 1 219 ? -2.752 2.318 -0.104 1.00 93.12 219 GLN A O 1
ATOM 1691 N N . MET A 1 220 ? -3.306 2.054 2.053 1.00 95.00 220 MET A N 1
ATOM 1692 C CA . MET A 1 220 ? -3.848 0.699 1.900 1.00 95.00 220 MET A CA 1
ATOM 1693 C C . MET A 1 220 ? -5.046 0.654 0.939 1.00 95.00 220 MET A C 1
ATOM 1695 O O . MET A 1 220 ? -5.269 -0.348 0.263 1.00 95.00 220 MET A O 1
ATOM 1699 N N . LEU A 1 221 ? -5.845 1.717 0.849 1.00 96.81 221 LEU A N 1
ATOM 1700 C CA . LEU A 1 221 ? -6.957 1.801 -0.099 1.00 96.81 221 LEU A CA 1
ATOM 1701 C C . LEU A 1 221 ? -6.521 2.104 -1.540 1.00 96.81 221 LEU A C 1
ATOM 1703 O O . LEU A 1 221 ? -7.355 1.941 -2.438 1.00 96.81 221 LEU A O 1
ATOM 1707 N N . GLY A 1 222 ? -5.249 2.460 -1.745 1.00 93.62 222 GLY A N 1
ATOM 1708 C CA . GLY A 1 222 ? -4.640 2.748 -3.041 1.00 93.62 222 GLY A CA 1
ATOM 1709 C C . GLY A 1 222 ? -4.617 4.232 -3.406 1.00 93.62 222 GLY A C 1
ATOM 1710 O O . GLY A 1 222 ? -4.411 4.545 -4.574 1.00 93.62 222 GLY A O 1
ATOM 1711 N N . TYR A 1 223 ? -4.870 5.135 -2.454 1.00 93.12 223 TYR A N 1
ATOM 1712 C CA . TYR A 1 223 ? -4.740 6.576 -2.684 1.00 93.12 223 TYR A CA 1
ATOM 1713 C C . TYR A 1 223 ? -3.268 6.981 -2.770 1.00 93.12 223 TYR A C 1
ATOM 1715 O O . TYR A 1 223 ? -2.411 6.384 -2.111 1.00 93.12 223 TYR A O 1
ATOM 1723 N N . ASP A 1 224 ? -2.991 8.024 -3.548 1.00 86.81 224 ASP A N 1
ATOM 1724 C CA . ASP A 1 224 ? -1.652 8.585 -3.655 1.00 86.81 224 ASP A CA 1
ATOM 1725 C C . ASP A 1 224 ? -1.288 9.431 -2.425 1.00 86.81 224 ASP A C 1
ATOM 1727 O O . ASP A 1 224 ? -1.640 10.607 -2.324 1.00 86.81 224 ASP A O 1
ATOM 1731 N N . THR A 1 225 ? -0.601 8.809 -1.465 1.00 85.94 225 THR A N 1
ATOM 1732 C CA . THR A 1 225 ? -0.102 9.453 -0.243 1.00 85.94 225 THR A CA 1
ATOM 1733 C C . THR A 1 225 ? 1.252 10.146 -0.408 1.00 85.94 225 THR A C 1
ATOM 1735 O O . THR A 1 225 ? 1.677 10.826 0.527 1.00 85.94 225 THR A O 1
ATOM 1738 N N . ASP A 1 226 ? 1.898 10.041 -1.577 1.00 77.88 226 ASP A N 1
ATOM 1739 C CA . ASP A 1 226 ? 3.216 10.647 -1.838 1.00 77.88 226 ASP A CA 1
ATOM 1740 C C . ASP A 1 226 ? 3.140 12.084 -2.379 1.00 77.88 226 ASP A C 1
ATOM 1742 O O . ASP A 1 226 ? 4.130 12.673 -2.812 1.00 77.88 226 ASP A O 1
ATOM 1746 N N . ARG A 1 227 ? 1.947 12.683 -2.348 1.00 73.50 227 ARG A N 1
ATOM 1747 C CA . ARG A 1 227 ? 1.726 14.078 -2.735 1.00 73.50 227 ARG A CA 1
ATOM 1748 C C . ARG A 1 227 ? 2.681 14.994 -1.958 1.00 73.50 227 ARG A C 1
ATOM 1750 O O . ARG A 1 227 ? 2.645 15.053 -0.727 1.00 73.50 227 ARG A O 1
ATOM 1757 N N . GLY A 1 228 ? 3.525 15.719 -2.693 1.00 63.78 228 GLY A N 1
ATOM 1758 C CA . GLY A 1 228 ? 4.626 16.496 -2.129 1.00 63.78 228 GLY A CA 1
ATOM 1759 C C . GLY A 1 228 ? 4.171 17.525 -1.089 1.00 63.78 228 GLY A C 1
ATOM 1760 O O . GLY A 1 228 ? 3.401 18.444 -1.384 1.00 63.78 228 GLY A O 1
ATOM 1761 N N . TYR A 1 229 ? 4.705 17.415 0.127 1.00 60.00 229 TYR A N 1
ATOM 1762 C CA . TYR A 1 229 ? 4.602 18.450 1.151 1.00 60.00 229 TYR A CA 1
ATOM 1763 C C . TYR A 1 229 ? 5.575 19.580 0.803 1.00 60.00 229 TYR A C 1
ATOM 1765 O O . TYR A 1 229 ? 6.718 19.619 1.248 1.00 60.00 229 TYR A O 1
ATOM 1773 N N . THR A 1 230 ? 5.155 20.504 -0.063 1.00 51.03 230 THR A N 1
ATOM 1774 C CA . THR A 1 230 ? 5.971 21.688 -0.353 1.00 51.03 230 THR A CA 1
ATOM 1775 C C . THR A 1 230 ? 5.989 22.622 0.858 1.00 51.03 230 THR A C 1
ATOM 1777 O O . THR A 1 230 ? 5.009 22.735 1.598 1.00 51.03 230 THR A O 1
ATOM 1780 N N . SER A 1 231 ? 7.083 23.369 1.024 1.00 47.84 231 SER A N 1
ATOM 1781 C CA . SER A 1 231 ? 7.330 24.346 2.103 1.00 47.84 231 SER A CA 1
ATOM 1782 C C . SER A 1 231 ? 6.309 25.501 2.210 1.00 47.84 231 SER A C 1
ATOM 1784 O O . SER A 1 231 ? 6.473 26.407 3.024 1.00 47.84 231 SER A O 1
ATOM 1786 N N . SER A 1 232 ? 5.238 25.475 1.415 1.00 51.09 232 SER A N 1
ATOM 1787 C CA . SER A 1 232 ? 4.186 26.486 1.294 1.00 51.09 232 SER A CA 1
ATOM 1788 C C . SER A 1 232 ? 2.880 26.147 2.033 1.00 51.09 232 SER A C 1
ATOM 1790 O O . SER A 1 232 ? 1.850 26.751 1.744 1.00 51.09 232 SER A O 1
ATOM 1792 N N . GLY A 1 233 ? 2.891 25.212 2.990 1.00 58.38 233 GLY A N 1
ATOM 1793 C CA . GLY A 1 233 ? 1.720 24.924 3.834 1.00 58.38 233 GLY A CA 1
ATOM 1794 C C . GLY A 1 233 ? 0.636 24.079 3.158 1.00 58.38 233 GLY A C 1
ATOM 1795 O O . GLY A 1 233 ? -0.519 24.099 3.589 1.00 58.38 233 GLY A O 1
ATOM 1796 N N . ASN A 1 234 ? 0.996 23.335 2.110 1.00 67.31 234 ASN A N 1
ATOM 1797 C CA . ASN A 1 234 ? 0.107 22.347 1.512 1.00 67.31 234 ASN A CA 1
ATOM 1798 C C . ASN A 1 234 ? -0.189 21.237 2.528 1.00 67.31 234 ASN A C 1
ATOM 1800 O O . ASN A 1 234 ? 0.709 20.759 3.218 1.00 67.31 234 ASN A O 1
ATOM 1804 N N . LYS A 1 235 ? -1.453 20.803 2.588 1.00 82.19 235 LYS A N 1
ATOM 1805 C CA . LYS A 1 235 ? -1.903 19.690 3.434 1.00 82.19 235 LYS A CA 1
ATOM 1806 C C . LYS A 1 235 ? -2.369 18.501 2.577 1.00 82.19 235 LYS A C 1
ATOM 1808 O O . LYS A 1 235 ? -3.574 18.260 2.495 1.00 82.19 235 LYS A O 1
ATOM 1813 N N . PRO A 1 236 ? -1.453 17.773 1.911 1.00 81.31 236 PRO A N 1
ATOM 1814 C CA . PRO A 1 236 ? -1.754 16.586 1.115 1.00 81.31 236 PRO A CA 1
ATOM 1815 C C . PRO A 1 236 ? -2.749 15.607 1.743 1.00 81.31 236 PRO A C 1
ATOM 1817 O O . PRO A 1 236 ? -3.701 15.195 1.087 1.00 81.31 236 PRO A O 1
ATOM 1820 N N . HIS A 1 237 ? -2.609 15.302 3.034 1.00 87.50 237 HIS A N 1
ATOM 1821 C CA . HIS A 1 237 ? -3.550 14.443 3.761 1.00 87.50 237 HIS A CA 1
ATOM 1822 C C . HIS A 1 237 ? -4.996 14.977 3.760 1.00 87.50 237 HIS A C 1
ATOM 1824 O O . HIS A 1 237 ? -5.935 14.189 3.657 1.00 87.50 237 HIS A O 1
ATOM 1830 N N . ILE A 1 238 ? -5.194 16.300 3.806 1.00 91.69 238 ILE A N 1
ATOM 1831 C CA . ILE A 1 238 ? -6.521 16.926 3.689 1.00 91.69 238 ILE A CA 1
ATOM 1832 C C . ILE A 1 238 ? -7.040 16.851 2.252 1.00 91.69 238 ILE A C 1
ATOM 1834 O O . ILE A 1 238 ? -8.232 16.639 2.049 1.00 91.69 238 ILE A O 1
ATOM 1838 N N . LEU A 1 239 ? -6.171 16.982 1.244 1.00 89.75 239 LEU A N 1
ATOM 1839 C CA . LEU A 1 239 ? -6.573 16.824 -0.159 1.00 89.75 239 LEU A CA 1
ATOM 1840 C C . LEU A 1 239 ? -7.080 15.404 -0.434 1.00 89.75 239 LEU A C 1
ATOM 1842 O O . LEU A 1 239 ? -8.152 15.250 -1.016 1.00 89.75 239 LEU A O 1
ATOM 1846 N N . ILE A 1 240 ? -6.375 14.385 0.064 1.00 92.12 240 ILE A N 1
ATOM 1847 C CA . ILE A 1 240 ? -6.798 12.981 -0.039 1.00 92.12 240 ILE A CA 1
ATOM 1848 C C . ILE A 1 240 ? -8.114 12.748 0.707 1.00 92.12 240 ILE A C 1
ATOM 1850 O O . ILE A 1 240 ? -9.028 12.120 0.167 1.00 92.12 240 ILE A O 1
ATOM 1854 N N . LEU A 1 241 ? -8.254 13.288 1.924 1.00 95.56 241 LEU A N 1
ATOM 1855 C CA . LEU A 1 241 ? -9.510 13.201 2.668 1.00 95.56 241 LEU A CA 1
ATOM 1856 C C . LEU A 1 241 ? -10.669 13.838 1.884 1.00 95.56 241 LEU A C 1
ATOM 1858 O O . LEU A 1 241 ? -11.711 13.206 1.710 1.00 95.56 241 LEU A O 1
ATOM 1862 N N . ASN A 1 242 ? -10.482 15.047 1.354 1.00 95.12 242 ASN A N 1
ATOM 1863 C CA . ASN A 1 242 ? -11.498 15.739 0.562 1.00 95.12 242 ASN A CA 1
ATOM 1864 C C . ASN A 1 242 ? -11.842 14.962 -0.716 1.00 95.12 242 ASN A C 1
ATOM 1866 O O . ASN A 1 242 ? -13.015 14.855 -1.077 1.00 95.12 242 ASN A O 1
ATOM 1870 N N . GLN A 1 243 ? -10.847 14.377 -1.387 1.00 94.56 243 GLN A N 1
ATOM 1871 C CA . GLN A 1 243 ? -11.048 13.509 -2.547 1.00 94.56 243 GLN A CA 1
ATOM 1872 C C . GLN A 1 243 ? -11.909 12.289 -2.178 1.00 94.56 243 GLN A C 1
ATOM 1874 O O . GLN A 1 243 ? -12.864 11.958 -2.888 1.00 94.56 243 GLN A O 1
ATOM 1879 N N . PHE A 1 244 ? -11.624 11.644 -1.042 1.00 97.44 244 PHE A N 1
ATOM 1880 C CA . PHE A 1 244 ? -12.426 10.542 -0.516 1.00 97.44 244 PHE A CA 1
ATOM 1881 C C . PHE A 1 244 ? -13.859 10.982 -0.183 1.00 97.44 244 PHE A C 1
ATOM 1883 O O . PHE A 1 244 ? -14.816 10.352 -0.637 1.00 97.44 244 PHE A O 1
ATOM 1890 N N . GLN A 1 245 ? -14.024 12.079 0.558 1.00 97.50 245 GLN A N 1
ATOM 1891 C CA . GLN A 1 245 ? -15.332 12.623 0.932 1.00 97.50 245 GLN A CA 1
ATOM 1892 C C . GLN A 1 245 ? -16.164 12.959 -0.312 1.00 97.50 245 GLN A C 1
ATOM 1894 O O . GLN A 1 245 ? -17.321 12.551 -0.401 1.00 97.50 245 GLN A O 1
ATOM 1899 N N . ASN A 1 246 ? -15.561 13.585 -1.324 1.00 96.88 246 ASN A N 1
ATOM 1900 C CA . ASN A 1 246 ? -16.218 13.875 -2.599 1.00 96.88 246 ASN A CA 1
ATOM 1901 C C . ASN A 1 246 ? -16.692 12.620 -3.320 1.00 96.88 246 ASN A C 1
ATOM 1903 O O . ASN A 1 246 ? -17.847 12.556 -3.749 1.00 96.88 246 ASN A O 1
ATOM 1907 N N . LYS A 1 247 ? -15.814 11.614 -3.429 1.00 96.44 247 LYS A N 1
ATOM 1908 C CA . LYS A 1 247 ? -16.113 10.340 -4.095 1.00 96.44 247 LYS A CA 1
ATOM 1909 C C . LYS A 1 247 ? -17.334 9.645 -3.493 1.00 96.44 247 LYS A C 1
ATOM 1911 O O . LYS A 1 247 ? -18.063 8.972 -4.218 1.00 96.44 247 LYS A O 1
ATOM 1916 N N . TYR A 1 248 ? -17.569 9.821 -2.193 1.00 96.75 248 TYR A N 1
ATOM 1917 C CA . TYR A 1 248 ? -18.698 9.226 -1.476 1.00 96.75 248 TYR A CA 1
ATOM 1918 C C . TYR A 1 248 ? -19.807 10.222 -1.110 1.00 96.75 248 TYR A C 1
ATOM 1920 O O . TYR A 1 248 ? -20.706 9.876 -0.345 1.00 96.75 248 TYR A O 1
ATOM 1928 N N . HIS A 1 249 ? -19.796 11.421 -1.701 1.00 97.06 249 HIS A N 1
ATOM 1929 C CA . HIS A 1 249 ? -20.804 12.466 -1.494 1.00 97.06 249 HIS A CA 1
ATOM 1930 C C . HIS A 1 249 ? -20.978 12.887 -0.022 1.00 97.06 249 HIS A C 1
ATOM 1932 O O . HIS A 1 249 ? -22.089 13.167 0.437 1.00 97.06 249 HIS A O 1
ATOM 1938 N N . PHE A 1 250 ? -19.880 12.920 0.729 1.00 96.69 250 PHE A N 1
ATOM 1939 C CA . PHE A 1 250 ? -19.819 13.471 2.079 1.00 96.69 250 PHE A CA 1
ATOM 1940 C C . PHE A 1 250 ? -19.450 14.957 2.036 1.00 96.69 250 PHE A C 1
ATOM 1942 O O . PHE A 1 250 ? -18.880 15.442 1.058 1.00 96.69 250 PHE A O 1
ATOM 1949 N N . SER A 1 251 ? -19.782 15.690 3.099 1.00 95.62 251 SER A N 1
ATOM 1950 C CA . SER A 1 251 ? -19.309 17.066 3.256 1.00 95.62 251 SER A CA 1
ATOM 1951 C C . SER A 1 251 ? -17.791 17.066 3.408 1.00 95.62 251 SER A C 1
ATOM 1953 O O . SER A 1 251 ? -17.266 16.303 4.214 1.00 95.62 251 SER A O 1
ATOM 1955 N N . GLN A 1 252 ? -17.105 17.927 2.657 1.00 96.75 252 GLN A N 1
ATOM 1956 C CA . GLN A 1 252 ? -15.668 18.127 2.824 1.00 96.75 252 GLN A CA 1
ATOM 1957 C C . GLN A 1 252 ? -15.371 18.785 4.176 1.00 96.75 252 GLN A C 1
ATOM 1959 O O . GLN A 1 252 ? -16.033 19.761 4.541 1.00 96.75 252 GLN A O 1
ATOM 1964 N N . SER A 1 253 ? -14.378 18.276 4.899 1.00 96.00 253 SER A N 1
ATOM 1965 C CA . SER A 1 253 ? -13.850 18.881 6.129 1.00 96.00 253 SER A CA 1
ATOM 1966 C C . SER A 1 253 ? -12.499 18.276 6.489 1.00 96.00 253 SER A C 1
ATOM 1968 O O . SER A 1 253 ? -12.252 17.127 6.134 1.00 96.00 253 SER A O 1
ATOM 1970 N N . GLU A 1 254 ? -11.691 18.958 7.306 1.00 95.44 254 GLU A N 1
ATOM 1971 C CA . GLU A 1 254 ? -10.476 18.363 7.887 1.00 95.44 254 GLU A CA 1
ATOM 1972 C C . GLU A 1 254 ? -10.730 17.234 8.904 1.00 95.44 254 GLU A C 1
ATOM 1974 O O . GLU A 1 254 ? -9.789 16.574 9.341 1.00 95.44 254 GLU A O 1
ATOM 1979 N N . PHE A 1 255 ? -11.988 16.988 9.280 1.00 97.12 255 PHE A N 1
ATOM 1980 C CA . PHE A 1 255 ? -12.342 16.013 10.305 1.00 97.12 255 PHE A CA 1
ATOM 1981 C C . PHE A 1 255 ? -12.737 14.646 9.738 1.00 97.12 255 PHE A C 1
ATOM 1983 O O . PHE A 1 255 ? -13.477 14.539 8.756 1.00 97.12 255 PHE A O 1
ATOM 1990 N N . ILE A 1 256 ? -12.326 13.592 10.443 1.00 97.94 256 ILE A N 1
ATOM 1991 C CA . ILE A 1 256 ? -12.875 12.243 10.316 1.00 97.94 256 ILE A CA 1
ATOM 1992 C C . ILE A 1 256 ? -14.067 12.111 11.261 1.00 97.94 256 ILE A C 1
ATOM 1994 O O . ILE A 1 256 ? -13.922 12.112 12.486 1.00 97.94 256 ILE A O 1
ATOM 1998 N N . ASP A 1 257 ? -15.254 11.983 10.674 1.00 95.44 257 ASP A N 1
ATOM 1999 C CA . ASP A 1 257 ? -16.497 11.695 11.380 1.00 95.44 257 ASP A CA 1
ATOM 2000 C C . ASP A 1 257 ? -16.888 10.208 11.279 1.00 95.44 257 ASP A C 1
ATOM 2002 O O . ASP A 1 257 ? -16.265 9.407 10.573 1.00 95.44 257 ASP A O 1
ATOM 2006 N N . SER A 1 258 ? -17.961 9.831 11.984 1.00 94.69 258 SER A N 1
ATOM 2007 C CA . SER A 1 258 ? -18.494 8.461 11.991 1.00 94.69 258 SER A CA 1
ATOM 2008 C C . SER A 1 258 ? -18.769 7.928 10.579 1.00 94.69 258 SER A C 1
ATOM 2010 O O . SER A 1 258 ? -18.448 6.779 10.277 1.00 94.69 258 SER A O 1
ATOM 2012 N N . LYS A 1 259 ? -19.337 8.755 9.688 1.00 94.81 259 LYS A N 1
ATOM 2013 C CA . LYS A 1 259 ? -19.698 8.339 8.322 1.00 94.81 259 LYS A CA 1
ATOM 2014 C C . LYS A 1 259 ? -18.461 8.061 7.477 1.00 94.81 259 LYS A C 1
ATOM 2016 O O . LYS A 1 259 ? -18.405 7.032 6.803 1.00 94.81 259 LYS A O 1
ATOM 2021 N N . THR A 1 260 ? -17.485 8.963 7.536 1.00 97.88 260 THR A N 1
ATOM 2022 C CA . THR A 1 260 ? -16.223 8.856 6.806 1.00 97.88 260 THR A CA 1
ATOM 2023 C C . THR A 1 260 ? -15.467 7.611 7.254 1.00 97.88 260 THR A C 1
ATOM 2025 O O . THR A 1 260 ? -15.143 6.767 6.419 1.00 97.88 260 THR A O 1
ATOM 2028 N N . LEU A 1 261 ? -15.282 7.425 8.567 1.00 97.88 261 LEU A N 1
ATOM 2029 C CA . LEU A 1 261 ? -14.553 6.279 9.109 1.00 97.88 261 LEU A CA 1
ATOM 2030 C C . LEU A 1 261 ? -15.233 4.940 8.796 1.00 97.88 261 LEU A C 1
ATOM 2032 O O . LEU A 1 261 ? -14.561 4.006 8.367 1.00 97.88 261 LEU A O 1
ATOM 2036 N N . LEU A 1 262 ? -16.561 4.842 8.941 1.00 96.12 262 LEU A N 1
ATOM 2037 C CA . LEU A 1 262 ? -17.296 3.617 8.595 1.00 96.12 262 LEU A CA 1
ATOM 2038 C C . LEU A 1 262 ? -17.142 3.252 7.114 1.00 96.12 262 LEU A C 1
ATOM 2040 O O . LEU A 1 262 ? -17.113 2.067 6.778 1.00 96.12 262 LEU A O 1
ATOM 2044 N N . LYS A 1 263 ? -17.026 4.249 6.225 1.00 97.81 263 LYS A N 1
ATOM 2045 C CA . LYS A 1 263 ? -16.795 3.985 4.804 1.00 97.81 263 LYS A CA 1
ATOM 2046 C C . LYS A 1 263 ? -15.365 3.525 4.525 1.00 97.81 263 LYS A C 1
ATOM 2048 O O . LYS A 1 263 ? -15.187 2.611 3.724 1.00 97.81 263 LYS A O 1
ATOM 2053 N N . ILE A 1 264 ? -14.363 4.115 5.181 1.00 98.44 264 ILE A N 1
ATOM 2054 C CA . ILE A 1 264 ? -12.966 3.653 5.087 1.00 98.44 264 ILE A CA 1
ATOM 2055 C C . ILE A 1 264 ? -12.876 2.201 5.579 1.00 98.44 264 ILE A C 1
ATOM 2057 O O . ILE A 1 264 ? -12.347 1.347 4.870 1.00 98.44 264 ILE A O 1
ATOM 2061 N N . ASP A 1 265 ? -13.465 1.902 6.739 1.00 98.19 265 ASP A N 1
ATOM 2062 C CA . ASP A 1 265 ? -13.508 0.562 7.328 1.00 98.19 265 ASP A CA 1
ATOM 2063 C C . ASP A 1 265 ? -14.177 -0.476 6.414 1.00 98.19 265 ASP A C 1
ATOM 2065 O O . ASP A 1 265 ? -13.639 -1.566 6.221 1.00 98.19 265 ASP A O 1
ATOM 2069 N N . GLU A 1 266 ? -15.320 -0.140 5.802 1.00 96.31 266 GLU A N 1
ATOM 2070 C CA . GLU A 1 266 ? -15.991 -1.004 4.825 1.00 96.31 266 GLU A CA 1
ATOM 2071 C C . GLU A 1 266 ? -15.055 -1.380 3.673 1.00 96.31 266 GLU A C 1
ATOM 2073 O O . GLU A 1 266 ? -14.944 -2.558 3.329 1.00 96.31 266 GLU A O 1
ATOM 2078 N N . LEU A 1 267 ? -14.384 -0.389 3.084 1.00 97.88 267 LEU A N 1
ATOM 2079 C CA . LEU A 1 267 ? -13.506 -0.612 1.941 1.00 97.88 267 LEU A CA 1
ATOM 2080 C C . LEU A 1 267 ? -12.265 -1.411 2.348 1.00 97.88 267 LEU A C 1
ATOM 2082 O O . LEU A 1 267 ? -11.898 -2.351 1.645 1.00 97.88 267 LEU A O 1
ATOM 2086 N N . LEU A 1 268 ? -11.654 -1.088 3.492 1.00 97.81 268 LEU A N 1
ATOM 2087 C CA . LEU A 1 268 ? -10.506 -1.828 4.016 1.00 97.81 268 LEU A CA 1
ATOM 2088 C C . LEU A 1 268 ? -10.857 -3.277 4.333 1.00 97.81 268 LEU A C 1
ATOM 2090 O O . LEU A 1 268 ? -10.092 -4.164 3.973 1.00 97.81 268 LEU A O 1
ATOM 2094 N N . THR A 1 269 ? -12.028 -3.538 4.914 1.00 96.25 269 THR A N 1
ATOM 2095 C CA . THR A 1 269 ? -12.497 -4.907 5.186 1.00 96.25 269 THR A CA 1
ATOM 2096 C C . THR A 1 269 ? -12.502 -5.755 3.912 1.00 96.25 269 THR A C 1
ATOM 2098 O O . THR A 1 269 ? -12.121 -6.925 3.927 1.00 96.25 269 THR A O 1
ATOM 2101 N N . GLU A 1 270 ? -12.912 -5.179 2.778 1.00 95.25 270 GLU A N 1
ATOM 2102 C CA . GLU A 1 270 ? -12.861 -5.875 1.490 1.00 95.25 270 GLU A CA 1
ATOM 2103 C C . GLU A 1 270 ? -11.424 -6.046 0.972 1.00 95.25 270 GLU A C 1
ATOM 2105 O O . GLU A 1 270 ? -11.104 -7.082 0.384 1.00 95.25 270 GLU A O 1
ATOM 2110 N N . ARG A 1 271 ? -10.533 -5.076 1.218 1.00 95.69 271 ARG A N 1
ATOM 2111 C CA . ARG A 1 271 ? -9.110 -5.172 0.857 1.00 95.69 271 ARG A CA 1
ATOM 2112 C C . ARG A 1 271 ? -8.353 -6.232 1.654 1.00 95.69 271 ARG A C 1
ATOM 2114 O O . ARG A 1 271 ? -7.603 -7.005 1.065 1.00 95.69 271 ARG A O 1
ATOM 2121 N N . GLU A 1 272 ? -8.576 -6.315 2.960 1.00 95.81 272 GLU A N 1
ATOM 2122 C CA . GLU A 1 272 ? -7.896 -7.254 3.863 1.00 95.81 272 GLU A CA 1
ATOM 2123 C C . GLU A 1 272 ? -8.122 -8.722 3.461 1.00 95.81 272 GLU A C 1
ATOM 2125 O O . GLU A 1 272 ? -7.237 -9.569 3.623 1.00 95.81 272 GLU A O 1
ATOM 2130 N N . LYS A 1 273 ? -9.263 -9.033 2.829 1.00 94.94 273 LYS A N 1
ATOM 2131 C CA . LYS A 1 273 ? -9.514 -10.360 2.238 1.00 94.94 273 LYS A CA 1
ATOM 2132 C C . LYS A 1 273 ? -8.514 -10.709 1.136 1.00 94.94 273 LYS A C 1
ATOM 2134 O O . LYS A 1 273 ? -8.167 -11.876 0.994 1.00 94.94 273 LYS A O 1
ATOM 2139 N N . LYS A 1 274 ? -8.052 -9.723 0.359 1.00 93.25 274 LYS A N 1
ATOM 2140 C CA . LYS A 1 274 ? -6.993 -9.923 -0.641 1.00 93.25 274 LYS A CA 1
ATOM 2141 C C . LYS A 1 274 ? -5.634 -10.067 0.037 1.00 93.25 274 LYS A C 1
ATOM 2143 O O . LYS A 1 274 ? -4.889 -10.974 -0.308 1.00 93.25 274 LYS A O 1
ATOM 2148 N N . TYR A 1 275 ? -5.335 -9.225 1.026 1.00 94.31 275 TYR A N 1
ATOM 2149 C CA . TYR A 1 275 ? -4.030 -9.218 1.701 1.00 94.31 275 TYR A CA 1
ATOM 2150 C C . TYR A 1 275 ? -3.728 -10.531 2.419 1.00 94.31 275 TYR A C 1
ATOM 2152 O O . TYR A 1 275 ? -2.627 -11.064 2.314 1.00 94.31 275 TYR A O 1
ATOM 2160 N N . SER A 1 276 ? -4.740 -11.119 3.058 1.00 92.88 276 SER A N 1
ATOM 2161 C CA . SER A 1 276 ? -4.610 -12.407 3.753 1.00 92.88 276 SER A CA 1
ATOM 2162 C C . SER A 1 276 ? -4.255 -13.596 2.844 1.00 92.88 276 SER A C 1
ATOM 2164 O O . SER A 1 276 ? -3.913 -14.664 3.344 1.00 92.88 276 SER A O 1
ATOM 2166 N N . GLN A 1 277 ? -4.281 -13.435 1.518 1.00 93.56 277 GLN A N 1
ATOM 2167 C CA . GLN A 1 277 ? -3.833 -14.463 0.569 1.00 93.56 277 GLN A CA 1
ATOM 2168 C C . GLN A 1 277 ? -2.305 -14.506 0.395 1.00 93.56 277 GLN A C 1
ATOM 2170 O O . GLN A 1 277 ? -1.806 -15.388 -0.298 1.00 93.56 277 GLN A O 1
ATOM 2175 N N . TYR A 1 278 ? -1.573 -13.567 1.002 1.00 92.56 278 TYR A N 1
ATOM 2176 C CA . TYR A 1 278 ? -0.125 -13.391 0.829 1.00 92.56 278 TYR A CA 1
ATOM 2177 C C . TYR A 1 278 ? 0.661 -13.610 2.125 1.00 92.56 278 TYR A C 1
ATOM 2179 O O . TYR A 1 278 ? 1.815 -13.208 2.244 1.00 92.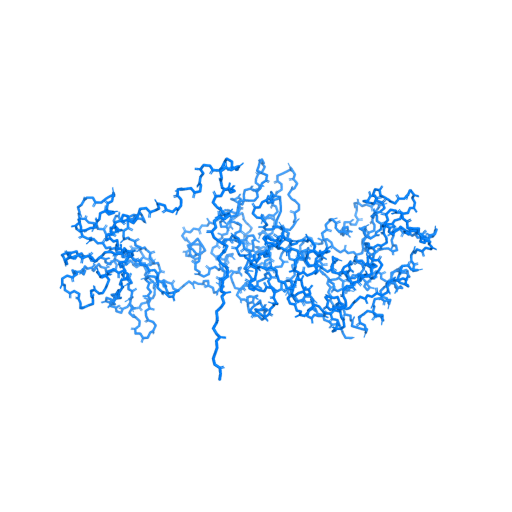56 278 TYR A O 1
ATOM 2187 N N . LEU A 1 279 ? 0.049 -14.302 3.092 1.00 92.56 279 LEU A N 1
ATOM 2188 C CA . LEU A 1 279 ? 0.722 -14.767 4.310 1.00 92.56 279 LEU A CA 1
ATOM 2189 C C . LEU A 1 279 ? 1.810 -15.817 4.014 1.00 92.56 279 LEU A C 1
ATOM 2191 O O . LEU A 1 279 ? 2.635 -16.106 4.873 1.00 92.56 279 LEU A O 1
ATOM 2195 N N . ASP A 1 280 ? 1.795 -16.394 2.807 1.00 92.06 280 ASP A N 1
ATOM 2196 C CA . ASP A 1 280 ? 2.794 -17.331 2.288 1.00 92.06 280 ASP A CA 1
ATOM 2197 C C . ASP A 1 280 ? 4.028 -16.641 1.684 1.00 92.06 280 ASP A C 1
ATOM 2199 O O . ASP A 1 280 ? 4.936 -17.323 1.208 1.00 92.06 280 ASP A O 1
ATOM 2203 N N . PHE A 1 281 ? 4.065 -15.304 1.667 1.00 93.44 281 PHE A N 1
ATOM 2204 C CA . PHE A 1 281 ? 5.216 -14.552 1.184 1.00 93.44 281 PHE A CA 1
ATOM 2205 C C . PHE A 1 281 ? 6.478 -14.957 1.968 1.00 93.44 281 PHE A C 1
ATOM 2207 O O . PHE A 1 281 ? 6.445 -14.902 3.200 1.00 93.44 281 PHE A O 1
ATOM 2214 N N . PRO A 1 282 ? 7.597 -15.324 1.303 1.00 91.81 282 PRO A N 1
ATOM 2215 C CA . PRO A 1 282 ? 8.763 -15.868 1.999 1.00 91.81 282 PRO A CA 1
ATOM 2216 C C . PRO A 1 282 ? 9.323 -14.982 3.116 1.00 91.81 282 PRO A C 1
ATOM 2218 O O . PRO A 1 282 ? 9.772 -15.510 4.124 1.00 91.81 282 PRO A O 1
ATOM 2221 N N . LEU A 1 283 ? 9.240 -13.652 2.989 1.00 89.50 283 LEU A N 1
ATOM 2222 C CA . LEU A 1 283 ? 9.712 -12.735 4.033 1.00 89.50 283 LEU A CA 1
ATOM 2223 C C . LEU A 1 283 ? 8.627 -12.317 5.035 1.00 89.50 283 LEU A C 1
ATOM 2225 O O . LEU A 1 283 ? 8.904 -11.476 5.883 1.00 89.50 283 LEU A O 1
ATOM 2229 N N . TYR A 1 284 ? 7.408 -12.879 4.993 1.00 91.56 284 TYR A N 1
ATOM 2230 C CA . TYR A 1 284 ? 6.312 -12.470 5.887 1.00 91.56 284 TYR A CA 1
ATOM 2231 C C . TYR A 1 284 ? 6.725 -12.535 7.363 1.00 91.56 284 TYR A C 1
ATOM 2233 O O . TYR A 1 284 ? 6.447 -11.610 8.120 1.00 91.56 284 TYR A O 1
ATOM 2241 N N . GLY A 1 285 ? 7.442 -13.583 7.783 1.00 88.69 285 GLY A N 1
ATOM 2242 C CA . GLY A 1 285 ? 7.936 -13.723 9.159 1.00 88.69 285 GLY A CA 1
ATOM 2243 C C . GLY A 1 285 ? 8.858 -12.586 9.617 1.00 88.69 285 GLY A C 1
ATOM 2244 O O . GLY A 1 285 ? 8.846 -12.253 10.797 1.00 88.69 285 GLY A O 1
ATOM 2245 N N . HIS A 1 286 ? 9.557 -11.946 8.678 1.00 86.69 286 HIS A N 1
ATOM 2246 C CA . HIS A 1 286 ? 10.595 -10.939 8.915 1.00 86.69 286 HIS A CA 1
ATOM 2247 C C . HIS A 1 286 ? 10.114 -9.497 8.744 1.00 86.69 286 HIS A C 1
ATOM 2249 O O . HIS A 1 286 ? 10.860 -8.569 9.044 1.00 86.69 286 HIS A O 1
ATOM 2255 N N . ILE A 1 287 ? 8.882 -9.292 8.265 1.00 86.06 287 ILE A N 1
ATOM 2256 C CA . ILE A 1 287 ? 8.276 -7.958 8.226 1.00 86.06 287 ILE A CA 1
ATOM 2257 C C . ILE A 1 287 ? 7.953 -7.547 9.657 1.00 86.06 287 ILE A C 1
ATOM 2259 O O . ILE A 1 287 ? 7.133 -8.206 10.311 1.00 86.06 287 ILE A O 1
ATOM 2263 N N . ASP A 1 288 ? 8.548 -6.458 10.119 1.00 77.12 288 ASP A N 1
ATOM 2264 C CA . ASP A 1 288 ? 8.180 -5.863 11.398 1.00 77.12 288 ASP A CA 1
ATOM 2265 C C . ASP A 1 288 ? 7.158 -4.744 11.217 1.00 77.12 288 ASP A C 1
ATOM 2267 O O . ASP A 1 288 ? 7.131 -4.027 10.214 1.00 77.12 288 ASP A O 1
ATOM 2271 N N . HIS A 1 289 ? 6.267 -4.646 12.196 1.00 68.88 289 HIS A N 1
ATOM 2272 C CA . HIS A 1 289 ? 5.199 -3.665 12.233 1.00 68.88 289 HIS A CA 1
ATOM 2273 C C . HIS A 1 289 ? 5.608 -2.560 13.200 1.00 68.88 289 HIS A C 1
ATOM 2275 O O . HIS A 1 289 ? 5.171 -2.529 14.348 1.00 68.88 289 HIS A O 1
ATOM 2281 N N . LEU A 1 290 ? 6.480 -1.680 12.710 1.00 62.91 290 LEU A N 1
ATOM 2282 C CA . LEU A 1 290 ? 7.154 -0.655 13.507 1.00 62.91 290 LEU A CA 1
ATOM 2283 C C . LEU A 1 290 ? 6.203 0.245 14.306 1.00 62.91 290 LEU A C 1
ATOM 2285 O O . LEU A 1 290 ? 6.498 0.569 15.451 1.00 62.91 290 LEU A O 1
ATOM 2289 N N . ASP A 1 291 ? 5.048 0.594 13.729 1.00 75.50 291 ASP A N 1
ATOM 2290 C CA . ASP A 1 291 ? 4.137 1.594 14.291 1.00 75.50 291 ASP A CA 1
ATOM 2291 C C . ASP A 1 291 ? 2.703 1.042 14.326 1.00 75.50 291 ASP A C 1
ATOM 2293 O O . ASP A 1 291 ? 2.190 0.639 13.288 1.00 75.50 291 ASP A O 1
ATOM 2297 N N . GLU A 1 292 ? 2.004 1.058 15.471 1.00 84.50 292 GLU A N 1
ATOM 2298 C CA . GLU A 1 292 ? 0.607 0.567 15.606 1.00 84.50 292 GLU A CA 1
ATOM 2299 C C . GLU A 1 292 ? -0.391 1.272 14.655 1.00 84.50 292 GLU A C 1
ATOM 2301 O O . GLU A 1 292 ? -1.445 0.729 14.305 1.00 84.50 292 GLU A O 1
ATOM 2306 N N . ASN A 1 293 ? -0.039 2.477 14.206 1.00 90.38 293 ASN A N 1
ATOM 2307 C CA . ASN A 1 293 ? -0.802 3.294 13.262 1.00 90.38 293 ASN A CA 1
ATOM 2308 C C . ASN A 1 293 ? -0.288 3.193 11.811 1.00 90.38 293 ASN A C 1
ATOM 2310 O O . ASN A 1 293 ? -0.834 3.832 10.911 1.00 90.38 293 ASN A O 1
ATOM 2314 N N . GLY A 1 294 ? 0.773 2.424 11.567 1.00 88.75 294 GLY A N 1
ATOM 2315 C CA . GLY A 1 294 ? 1.314 2.184 10.234 1.00 88.75 294 GLY A CA 1
ATOM 2316 C C . GLY A 1 294 ? 0.440 1.244 9.396 1.00 88.75 294 GLY A C 1
ATOM 2317 O O . GLY A 1 294 ? -0.559 0.715 9.881 1.00 88.75 294 GLY A O 1
ATOM 2318 N N . PRO A 1 295 ? 0.790 1.015 8.123 1.00 91.00 295 PRO A N 1
ATOM 2319 C CA . PRO A 1 295 ? 0.092 0.065 7.263 1.00 91.00 295 PRO A CA 1
ATOM 2320 C C . PRO A 1 295 ? 0.196 -1.367 7.794 1.00 91.00 295 PRO A C 1
ATOM 2322 O O . PRO A 1 295 ? 1.257 -1.795 8.245 1.00 91.00 295 PRO A O 1
ATOM 2325 N N . ALA A 1 296 ? -0.886 -2.140 7.663 1.00 92.00 296 ALA A N 1
ATOM 2326 C CA . ALA A 1 296 ? -0.913 -3.520 8.142 1.00 92.00 296 ALA A CA 1
ATOM 2327 C C . ALA A 1 296 ? 0.177 -4.393 7.490 1.00 92.00 296 ALA A C 1
ATOM 2329 O O . ALA A 1 296 ? 0.444 -4.313 6.287 1.00 92.00 296 ALA A O 1
ATOM 2330 N N . LYS A 1 297 ? 0.743 -5.319 8.268 1.00 90.94 297 LYS A N 1
ATOM 2331 C CA . LYS A 1 297 ? 1.785 -6.255 7.819 1.00 90.94 297 LYS A CA 1
ATOM 2332 C C . LYS A 1 297 ? 1.355 -7.082 6.600 1.00 90.94 297 LYS A C 1
ATOM 2334 O O . LYS A 1 297 ? 2.140 -7.303 5.680 1.00 90.94 297 LYS A O 1
ATOM 2339 N N . GLU A 1 298 ? 0.097 -7.512 6.559 1.00 93.50 298 GLU A N 1
ATOM 2340 C CA . GLU A 1 298 ? -0.482 -8.251 5.434 1.00 93.50 298 GLU A CA 1
ATOM 2341 C C . GLU A 1 298 ? -0.535 -7.413 4.157 1.00 93.50 298 GLU A C 1
ATOM 2343 O O . GLU A 1 298 ? -0.353 -7.947 3.063 1.00 93.50 298 GLU A O 1
ATOM 2348 N N . PHE A 1 299 ? -0.775 -6.106 4.282 1.00 93.81 299 PHE A N 1
ATOM 2349 C CA . PHE A 1 299 ? -0.741 -5.197 3.143 1.00 93.81 299 PHE A CA 1
ATOM 2350 C C . PHE A 1 299 ? 0.681 -5.069 2.588 1.00 93.81 299 PHE A C 1
ATOM 2352 O O . PHE A 1 299 ? 0.848 -5.170 1.375 1.00 93.81 299 PHE A O 1
ATOM 2359 N N . LEU A 1 300 ? 1.696 -4.931 3.451 1.00 90.81 300 LEU A N 1
ATOM 2360 C CA . LEU A 1 300 ? 3.104 -4.889 3.031 1.00 90.81 300 LEU A CA 1
ATOM 2361 C C . LEU A 1 300 ? 3.517 -6.176 2.305 1.00 90.81 300 LEU A C 1
ATOM 2363 O O . LEU A 1 300 ? 4.061 -6.132 1.204 1.00 90.81 300 LEU A O 1
ATOM 2367 N N . ALA A 1 301 ? 3.169 -7.336 2.865 1.00 92.38 301 ALA A N 1
ATOM 2368 C CA . ALA A 1 301 ? 3.413 -8.619 2.212 1.00 92.38 301 ALA A CA 1
ATOM 2369 C C . ALA A 1 301 ? 2.710 -8.721 0.852 1.00 92.38 301 ALA A C 1
ATOM 2371 O O . ALA A 1 301 ? 3.296 -9.210 -0.114 1.00 92.38 301 ALA A O 1
ATOM 2372 N N . TYR A 1 302 ? 1.472 -8.228 0.757 1.00 93.75 302 TYR A N 1
ATOM 2373 C CA . TYR A 1 302 ? 0.735 -8.163 -0.499 1.00 93.75 302 TYR A CA 1
ATOM 2374 C C . TYR A 1 302 ? 1.464 -7.315 -1.549 1.00 93.75 302 TYR A C 1
ATOM 2376 O O . TYR A 1 302 ? 1.747 -7.826 -2.631 1.00 93.75 302 TYR A O 1
ATOM 2384 N N . ILE A 1 303 ? 1.821 -6.063 -1.245 1.00 91.19 303 ILE A N 1
ATOM 2385 C CA . ILE A 1 303 ? 2.491 -5.185 -2.220 1.00 91.19 303 ILE A CA 1
ATOM 2386 C C . ILE A 1 303 ? 3.878 -5.711 -2.616 1.00 91.19 303 ILE A C 1
ATOM 2388 O O . ILE A 1 303 ? 4.261 -5.588 -3.775 1.00 91.19 303 ILE A O 1
ATOM 2392 N N . TRP A 1 304 ? 4.606 -6.370 -1.709 1.00 89.44 304 TRP A N 1
ATOM 2393 C CA . TRP A 1 304 ? 5.953 -6.881 -1.995 1.00 89.44 304 TRP A CA 1
ATOM 2394 C C . TRP A 1 304 ? 5.986 -8.205 -2.741 1.00 89.44 304 TRP A C 1
ATOM 2396 O O . TRP A 1 304 ? 7.030 -8.572 -3.266 1.00 89.44 304 TRP A O 1
ATOM 2406 N N . SER A 1 305 ? 4.876 -8.937 -2.802 1.00 91.31 305 SER A N 1
ATOM 2407 C CA . SER A 1 305 ? 4.844 -10.267 -3.420 1.00 91.31 305 SER A CA 1
ATOM 2408 C C . SER A 1 305 ? 3.917 -10.355 -4.623 1.00 91.31 305 SER A C 1
ATOM 2410 O O . SER A 1 305 ? 4.189 -11.120 -5.550 1.00 91.31 305 SER A O 1
ATOM 2412 N N . TYR A 1 306 ? 2.839 -9.567 -4.645 1.00 93.31 306 TYR A N 1
ATOM 2413 C CA . TYR A 1 306 ? 1.839 -9.625 -5.701 1.00 93.31 306 TYR A CA 1
ATOM 2414 C C . TYR A 1 306 ? 2.418 -9.391 -7.104 1.00 93.31 306 TYR A C 1
ATOM 2416 O O . TYR A 1 306 ? 2.151 -10.231 -7.965 1.00 93.31 306 TYR A O 1
ATOM 2424 N N . PRO A 1 307 ? 3.256 -8.364 -7.356 1.00 92.38 307 PRO A N 1
ATOM 2425 C CA . PRO A 1 307 ? 3.829 -8.149 -8.686 1.00 92.38 307 PRO A CA 1
ATOM 2426 C C . PRO A 1 307 ? 4.662 -9.338 -9.160 1.00 92.38 307 PRO A C 1
ATOM 2428 O O . PRO A 1 307 ? 4.520 -9.773 -10.300 1.00 92.38 307 PRO A O 1
ATOM 2431 N N . PHE A 1 308 ? 5.462 -9.933 -8.269 1.00 93.00 308 PHE A N 1
ATOM 2432 C CA . PHE A 1 308 ? 6.297 -11.086 -8.603 1.00 93.00 308 PHE A CA 1
ATOM 2433 C C . PHE A 1 308 ? 5.472 -12.315 -8.972 1.00 93.00 308 PHE A C 1
ATOM 2435 O O . PHE A 1 308 ? 5.822 -13.006 -9.925 1.00 93.00 308 PHE A O 1
ATOM 2442 N N . LYS A 1 309 ? 4.338 -12.567 -8.297 1.00 92.56 309 LYS A N 1
ATOM 2443 C CA . LYS A 1 309 ? 3.439 -13.681 -8.660 1.00 92.56 309 LYS A CA 1
ATOM 2444 C C . LYS A 1 309 ? 2.851 -13.533 -10.077 1.00 92.56 309 LYS A C 1
ATOM 2446 O O . LYS A 1 309 ? 2.359 -14.519 -10.624 1.00 92.56 309 LYS A O 1
ATOM 2451 N N . LEU A 1 310 ? 2.902 -12.337 -10.675 1.00 92.38 310 LEU A N 1
ATOM 2452 C CA . LEU A 1 310 ? 2.387 -12.050 -12.019 1.00 92.38 310 LEU A CA 1
ATOM 2453 C C . LEU A 1 310 ? 3.455 -12.092 -13.118 1.00 92.38 310 LEU A C 1
ATOM 2455 O O . LEU A 1 310 ? 3.104 -12.055 -14.300 1.00 92.38 310 LEU A O 1
ATOM 2459 N N . LEU A 1 311 ? 4.738 -12.142 -12.759 1.00 94.50 311 LEU A N 1
ATOM 2460 C CA . LEU A 1 311 ? 5.827 -12.249 -13.728 1.00 94.50 311 LEU A CA 1
ATOM 2461 C C . LEU A 1 311 ? 5.867 -13.658 -14.351 1.00 94.50 311 LEU A C 1
ATOM 2463 O O . LEU A 1 311 ? 5.357 -14.608 -13.756 1.00 94.50 311 LEU A O 1
ATOM 2467 N N . PRO A 1 312 ? 6.474 -13.852 -15.532 1.00 93.56 312 PRO A N 1
ATOM 2468 C CA . PRO A 1 312 ? 6.746 -15.186 -16.059 1.00 93.56 312 PRO A CA 1
ATOM 2469 C C . PRO A 1 312 ? 7.591 -16.011 -15.088 1.00 93.56 312 PRO A C 1
ATOM 2471 O O . PRO A 1 312 ? 8.560 -15.502 -14.534 1.00 93.56 312 PRO A O 1
ATOM 2474 N N . GLU A 1 313 ? 7.294 -17.306 -14.953 1.00 91.25 313 GLU A N 1
ATOM 2475 C CA . GLU A 1 313 ? 7.941 -18.196 -13.973 1.00 91.25 313 GLU A CA 1
ATOM 2476 C C . GLU A 1 313 ? 9.481 -18.147 -13.997 1.00 91.25 313 GLU A C 1
ATOM 2478 O O . GLU A 1 313 ? 10.121 -18.243 -12.951 1.00 91.25 313 GLU A O 1
ATOM 2483 N N . ALA A 1 314 ? 10.072 -17.970 -15.183 1.00 89.50 314 ALA A N 1
ATOM 2484 C CA . ALA A 1 314 ? 11.519 -17.903 -15.381 1.00 89.50 314 ALA A CA 1
ATOM 2485 C C . ALA A 1 314 ? 12.197 -16.726 -14.653 1.00 89.50 314 ALA A C 1
ATOM 2487 O O . ALA A 1 314 ? 13.392 -16.792 -14.373 1.00 89.50 314 ALA A O 1
ATOM 2488 N N . ILE A 1 315 ? 11.441 -15.670 -14.350 1.00 90.75 315 ILE A N 1
ATOM 2489 C CA . ILE A 1 315 ? 11.908 -14.439 -13.704 1.00 90.75 315 ILE A CA 1
ATOM 2490 C C . ILE A 1 315 ? 11.082 -14.129 -12.448 1.00 90.75 315 ILE A C 1
ATOM 2492 O O . ILE A 1 315 ? 10.849 -12.980 -12.107 1.00 90.75 315 ILE A O 1
ATOM 2496 N N . GLN A 1 316 ? 10.561 -15.154 -11.775 1.00 91.75 316 GLN A N 1
ATOM 2497 C CA . GLN A 1 316 ? 9.924 -14.973 -10.473 1.00 91.75 316 GLN A CA 1
ATOM 2498 C C . GLN A 1 316 ? 10.936 -15.199 -9.353 1.00 91.75 316 GLN A C 1
ATOM 2500 O O . GLN A 1 316 ? 11.663 -16.195 -9.361 1.00 91.75 316 GLN A O 1
ATOM 2505 N N . LEU A 1 317 ? 10.909 -14.330 -8.341 1.00 89.62 317 LEU A N 1
ATOM 2506 C CA . LEU A 1 317 ? 11.488 -14.631 -7.034 1.00 89.62 317 LEU A CA 1
ATOM 2507 C C . LEU A 1 317 ? 10.521 -15.546 -6.272 1.00 89.62 317 LEU A C 1
ATOM 2509 O O . LEU A 1 317 ? 9.327 -15.259 -6.170 1.00 89.62 317 LEU A O 1
ATOM 2513 N N . LYS A 1 318 ? 11.029 -16.672 -5.768 1.00 87.88 318 LYS A N 1
ATOM 2514 C CA . LYS A 1 318 ? 10.226 -17.742 -5.153 1.00 87.88 318 LYS A CA 1
ATOM 2515 C C . LYS A 1 318 ? 10.653 -18.080 -3.730 1.00 87.88 318 LYS A C 1
ATOM 2517 O O . LYS A 1 318 ? 9.832 -18.574 -2.962 1.00 87.88 318 LYS A O 1
ATOM 2522 N N . THR A 1 319 ? 11.917 -17.862 -3.380 1.00 89.19 319 THR A N 1
ATOM 2523 C CA . THR A 1 319 ? 12.475 -18.261 -2.081 1.00 89.19 319 THR A CA 1
ATOM 2524 C C . THR A 1 319 ? 12.891 -17.056 -1.252 1.00 89.19 319 THR A C 1
ATOM 2526 O O . THR A 1 319 ? 13.187 -15.990 -1.785 1.00 89.19 319 THR A O 1
ATOM 2529 N N . GLU A 1 320 ? 12.953 -17.237 0.065 1.00 87.31 320 GLU A N 1
ATOM 2530 C CA . GLU A 1 320 ? 13.454 -16.228 1.004 1.00 87.31 320 GLU A CA 1
ATOM 2531 C C . GLU A 1 320 ? 14.842 -15.713 0.601 1.00 87.31 320 GLU A C 1
ATOM 2533 O O . GLU A 1 320 ? 15.021 -14.509 0.444 1.00 87.31 320 GLU A O 1
ATOM 2538 N N . ALA A 1 321 ? 15.788 -16.612 0.307 1.00 84.31 321 ALA A N 1
ATOM 2539 C CA . ALA A 1 321 ? 17.143 -16.241 -0.106 1.00 84.31 321 ALA A CA 1
ATOM 2540 C C . ALA A 1 321 ? 17.172 -15.371 -1.380 1.00 84.31 321 ALA A C 1
ATOM 2542 O O . ALA A 1 321 ? 17.965 -14.437 -1.473 1.00 84.31 321 ALA A O 1
ATOM 2543 N N . GLN A 1 322 ? 16.284 -15.636 -2.344 1.00 86.19 322 GLN A N 1
ATOM 2544 C CA . GLN A 1 322 ? 16.165 -14.840 -3.569 1.00 86.19 322 GLN A CA 1
ATOM 2545 C C . GLN A 1 322 ? 15.650 -13.423 -3.283 1.00 86.19 322 GLN A C 1
ATOM 2547 O O . GLN A 1 322 ? 16.217 -12.450 -3.785 1.00 86.19 322 GLN A O 1
ATOM 2552 N N . PHE A 1 323 ? 14.608 -13.298 -2.453 1.00 87.44 323 PHE A N 1
ATOM 2553 C CA . PHE A 1 323 ? 14.090 -11.994 -2.033 1.00 87.44 323 PHE A CA 1
ATOM 2554 C C . PHE A 1 323 ? 15.122 -11.208 -1.220 1.00 87.44 323 PHE A C 1
ATOM 2556 O O . PHE A 1 323 ? 15.357 -10.041 -1.526 1.00 87.44 323 PHE A O 1
ATOM 2563 N N . LEU A 1 324 ? 15.797 -11.848 -0.259 1.00 82.75 324 LEU A N 1
ATOM 2564 C CA . LEU A 1 324 ? 16.867 -11.220 0.519 1.00 82.75 324 LEU A CA 1
ATOM 2565 C C . LEU A 1 324 ? 17.997 -10.728 -0.366 1.00 82.75 324 LEU A C 1
ATOM 2567 O O . LEU A 1 324 ? 18.449 -9.599 -0.210 1.00 82.75 324 LEU A O 1
ATOM 2571 N N . TRP A 1 325 ? 18.435 -11.551 -1.318 1.00 81.00 325 TRP A N 1
ATOM 2572 C CA . TRP A 1 325 ? 19.502 -11.154 -2.220 1.00 81.00 325 TRP A CA 1
ATOM 2573 C C . TRP A 1 325 ? 19.091 -9.960 -3.083 1.00 81.00 325 TRP A C 1
ATOM 2575 O O . TRP A 1 325 ? 19.880 -9.028 -3.231 1.00 81.00 325 TRP A O 1
ATOM 2585 N N . CYS A 1 326 ? 17.860 -9.942 -3.606 1.00 84.88 326 CYS A N 1
ATOM 2586 C CA . CYS A 1 326 ? 17.301 -8.781 -4.310 1.00 84.88 326 CYS A CA 1
ATOM 2587 C C . CYS A 1 326 ? 17.320 -7.540 -3.420 1.00 84.88 326 CYS A C 1
ATOM 2589 O O . CYS A 1 326 ? 17.990 -6.571 -3.775 1.00 84.88 326 CYS A O 1
ATOM 2591 N N . PHE A 1 327 ? 16.694 -7.599 -2.244 1.00 82.38 327 PHE A N 1
ATOM 2592 C CA . PHE A 1 327 ? 16.549 -6.470 -1.316 1.00 82.38 327 PHE A CA 1
ATOM 2593 C C . PHE A 1 327 ? 17.896 -5.937 -0.835 1.00 82.38 327 PHE A C 1
ATOM 2595 O O . PHE A 1 327 ? 18.095 -4.730 -0.779 1.00 82.38 327 PHE A O 1
ATOM 2602 N N . TYR A 1 328 ? 18.849 -6.828 -0.576 1.00 77.25 328 TYR A N 1
ATOM 2603 C CA . TYR A 1 328 ? 20.181 -6.456 -0.125 1.00 77.25 328 TYR A CA 1
ATOM 2604 C C . TYR A 1 328 ? 21.025 -5.782 -1.218 1.00 77.25 328 TYR A C 1
ATOM 2606 O O . TYR A 1 328 ? 21.809 -4.883 -0.928 1.00 77.25 328 TYR A O 1
ATOM 2614 N N . THR A 1 329 ? 20.925 -6.240 -2.471 1.00 75.69 329 THR A N 1
ATOM 2615 C CA . THR A 1 329 ? 21.892 -5.837 -3.507 1.00 75.69 329 THR A CA 1
ATOM 2616 C C . THR A 1 329 ? 21.421 -4.725 -4.428 1.00 75.69 329 THR A C 1
ATOM 2618 O O . THR A 1 329 ? 22.266 -3.949 -4.866 1.00 75.69 329 THR A O 1
ATOM 2621 N N . GLN A 1 330 ? 20.141 -4.693 -4.801 1.00 77.00 330 GLN A N 1
ATOM 2622 C CA . GLN A 1 330 ? 19.619 -3.753 -5.806 1.00 77.00 330 GLN A CA 1
ATOM 2623 C C . GLN A 1 330 ? 18.231 -3.236 -5.438 1.00 77.00 330 GLN A C 1
ATOM 2625 O O . GLN A 1 330 ? 17.982 -2.056 -5.584 1.00 77.00 330 GLN A O 1
ATOM 2630 N N . CYS A 1 331 ? 17.367 -4.057 -4.839 1.00 76.06 331 CYS A N 1
ATOM 2631 C CA . CYS A 1 331 ? 16.009 -3.694 -4.429 1.00 76.06 331 CYS A CA 1
ATOM 2632 C C . CYS A 1 331 ? 15.984 -2.828 -3.149 1.00 76.06 331 CYS A C 1
ATOM 2634 O O . CYS A 1 331 ? 15.119 -3.000 -2.302 1.00 76.06 331 CYS A O 1
ATOM 2636 N N . GLY A 1 332 ? 16.947 -1.909 -3.007 1.00 57.12 332 GLY A N 1
ATOM 2637 C CA . GLY A 1 332 ? 17.380 -1.209 -1.791 1.00 57.12 332 GLY A CA 1
ATOM 2638 C C . GLY A 1 332 ? 16.422 -0.176 -1.195 1.00 57.12 332 GLY A C 1
ATOM 2639 O O . GLY A 1 332 ? 16.833 0.574 -0.322 1.00 57.12 332 GLY A O 1
ATOM 2640 N N . SER A 1 333 ? 15.145 -0.168 -1.591 1.00 59.19 333 SER A N 1
ATOM 2641 C CA . SER A 1 333 ? 14.084 0.584 -0.890 1.00 59.19 333 SER A CA 1
ATOM 2642 C C . SER A 1 333 ? 13.646 -0.082 0.430 1.00 59.19 333 SER A C 1
ATOM 2644 O O . SER A 1 333 ? 12.656 0.318 1.052 1.00 59.19 333 SER A O 1
ATOM 2646 N N . PHE A 1 334 ? 14.355 -1.132 0.853 1.00 67.88 334 PHE A N 1
ATOM 2647 C CA . PHE A 1 334 ? 14.096 -1.882 2.074 1.00 67.88 334 PHE A CA 1
ATOM 2648 C C . PHE A 1 334 ? 15.311 -1.829 2.984 1.00 67.88 334 PHE A C 1
ATOM 2650 O O . PHE A 1 334 ? 16.440 -2.085 2.566 1.00 67.88 334 PHE A O 1
ATOM 2657 N N . VAL A 1 335 ? 15.063 -1.544 4.257 1.00 62.59 335 VAL A N 1
ATOM 2658 C CA . VAL A 1 335 ? 16.094 -1.631 5.286 1.00 62.59 335 VAL A CA 1
ATOM 2659 C C . VAL A 1 335 ? 16.052 -3.045 5.841 1.00 62.59 335 VAL A C 1
ATOM 2661 O O . VAL A 1 335 ? 15.013 -3.486 6.329 1.00 62.59 335 VAL A O 1
ATOM 2664 N N . ILE A 1 336 ? 17.177 -3.754 5.767 1.00 65.12 336 ILE A N 1
ATOM 2665 C CA . ILE A 1 336 ? 17.352 -5.032 6.457 1.00 65.12 336 ILE A CA 1
ATOM 2666 C C . ILE A 1 336 ? 18.241 -4.775 7.677 1.00 65.12 336 ILE A C 1
ATOM 2668 O O . ILE A 1 336 ? 19.459 -4.638 7.544 1.00 65.12 336 ILE A O 1
ATOM 2672 N N . GLU A 1 337 ? 17.649 -4.660 8.866 1.00 66.12 337 GLU A N 1
ATOM 2673 C CA . GLU A 1 337 ? 18.435 -4.503 10.097 1.00 66.12 337 GLU A CA 1
ATOM 2674 C C . GLU A 1 337 ? 18.927 -5.848 10.618 1.00 66.12 337 GLU A C 1
ATOM 2676 O O . GLU A 1 337 ? 18.299 -6.889 10.418 1.00 66.12 337 GLU A O 1
ATOM 2681 N N . ASN A 1 338 ? 20.067 -5.800 11.316 1.00 61.91 338 ASN A N 1
ATOM 2682 C CA . ASN A 1 338 ? 20.758 -6.958 11.891 1.00 61.91 338 ASN A CA 1
ATOM 2683 C C . ASN A 1 338 ? 21.147 -8.035 10.866 1.00 61.91 338 ASN A C 1
ATOM 2685 O O . ASN A 1 338 ? 21.546 -9.136 11.238 1.00 61.91 338 ASN A O 1
ATOM 2689 N N . PHE A 1 339 ? 21.112 -7.697 9.576 1.00 60.81 339 PHE A N 1
ATOM 2690 C CA . PHE A 1 339 ? 21.530 -8.595 8.517 1.00 60.81 339 PHE A CA 1
ATOM 2691 C C . PHE A 1 339 ? 23.041 -8.804 8.555 1.00 60.81 339 PHE A C 1
ATOM 2693 O O . PHE A 1 339 ? 23.831 -7.883 8.322 1.00 60.81 339 PHE A O 1
ATOM 2700 N N . THR A 1 340 ? 23.457 -10.040 8.817 1.00 61.19 340 THR A N 1
ATOM 2701 C CA . THR A 1 340 ? 24.827 -10.455 8.517 1.00 61.19 340 THR A CA 1
ATOM 2702 C C . THR A 1 340 ? 24.900 -10.861 7.049 1.00 61.19 340 THR A C 1
ATOM 2704 O O . THR A 1 340 ? 23.978 -11.474 6.529 1.00 61.19 340 THR A O 1
ATOM 2707 N N . TYR A 1 341 ? 25.994 -10.508 6.366 1.00 56.91 341 TYR A N 1
ATOM 2708 C CA . TYR A 1 341 ? 26.183 -10.633 4.906 1.00 56.91 341 TYR A CA 1
ATOM 2709 C C . TYR A 1 341 ? 26.069 -12.070 4.334 1.00 56.91 341 TYR A C 1
ATOM 2711 O O . TYR A 1 341 ? 26.381 -12.304 3.171 1.00 56.91 341 TYR A O 1
ATOM 2719 N N . ASN A 1 342 ? 25.649 -13.065 5.115 1.00 65.19 342 ASN A N 1
ATOM 2720 C CA . ASN A 1 342 ? 25.480 -14.429 4.647 1.00 65.19 342 ASN A CA 1
ATOM 2721 C C . ASN A 1 342 ? 24.008 -14.714 4.277 1.00 65.19 342 ASN A C 1
ATOM 2723 O O . ASN A 1 342 ? 23.221 -15.036 5.163 1.00 65.19 342 ASN A O 1
ATOM 2727 N N . PRO A 1 343 ? 23.620 -14.685 2.987 1.00 57.12 343 PRO A N 1
ATOM 2728 C CA . PRO A 1 343 ? 22.247 -14.996 2.569 1.00 57.12 343 PRO A CA 1
ATOM 2729 C C . PRO A 1 343 ? 21.841 -16.456 2.839 1.00 57.12 343 PRO A C 1
ATOM 2731 O O . PRO A 1 343 ? 20.661 -16.785 2.762 1.00 57.12 343 PRO A O 1
ATOM 2734 N N . TYR A 1 344 ? 22.802 -17.331 3.155 1.00 61.78 344 TYR A N 1
ATOM 2735 C CA . TYR A 1 344 ? 22.570 -18.737 3.493 1.00 61.78 344 TYR A CA 1
ATOM 2736 C C . TYR A 1 344 ? 22.464 -18.992 5.005 1.00 61.78 344 TYR A C 1
ATOM 2738 O O . TYR A 1 344 ? 22.134 -20.104 5.412 1.00 61.78 344 TYR A O 1
ATOM 2746 N N . ASP A 1 345 ? 22.764 -17.984 5.827 1.00 63.81 345 ASP A N 1
ATOM 2747 C CA . ASP A 1 345 ? 22.644 -18.015 7.288 1.00 63.81 345 ASP A CA 1
ATOM 2748 C C . ASP A 1 345 ? 22.440 -16.577 7.797 1.00 63.81 345 ASP A C 1
ATOM 2750 O O . ASP A 1 345 ? 23.363 -15.978 8.357 1.00 63.81 345 ASP A O 1
ATOM 2754 N N . PRO A 1 346 ? 21.277 -15.963 7.510 1.00 59.66 346 PRO A N 1
ATOM 2755 C CA . PRO A 1 346 ? 21.107 -14.520 7.666 1.00 59.66 346 PRO A CA 1
ATOM 2756 C C . PRO A 1 346 ? 21.040 -14.057 9.134 1.00 59.66 346 PRO A C 1
ATOM 2758 O O . PRO A 1 346 ? 21.084 -12.853 9.394 1.00 59.66 346 PRO A O 1
ATOM 2761 N N . GLY A 1 347 ? 21.002 -14.986 10.099 1.00 64.94 347 GLY A N 1
ATOM 2762 C CA . GLY A 1 347 ? 20.736 -14.688 11.507 1.00 64.94 347 GLY A CA 1
ATOM 2763 C C . GLY A 1 347 ? 19.300 -14.204 11.737 1.00 64.94 347 GLY A C 1
ATOM 2764 O O . GLY A 1 347 ? 18.443 -14.343 10.866 1.00 64.94 347 GLY A O 1
ATOM 2765 N N . ASP A 1 348 ? 19.032 -13.635 12.914 1.00 73.38 348 ASP A N 1
ATOM 2766 C CA . ASP A 1 348 ? 17.779 -12.915 13.172 1.00 73.38 348 ASP A CA 1
ATOM 2767 C C . ASP A 1 348 ? 17.864 -11.530 12.515 1.00 73.38 348 ASP A C 1
ATOM 2769 O O . ASP A 1 348 ? 18.621 -10.668 12.967 1.00 73.38 348 ASP A O 1
ATOM 2773 N N . TYR A 1 349 ? 17.094 -11.321 11.449 1.00 74.69 349 TYR A N 1
ATOM 2774 C CA . TYR A 1 349 ? 17.016 -10.051 10.729 1.00 74.69 349 TYR A CA 1
ATOM 2775 C C . TYR A 1 349 ? 15.569 -9.574 10.608 1.00 74.69 349 TYR A C 1
ATOM 2777 O O . TYR A 1 349 ? 14.621 -10.371 10.622 1.00 74.69 349 TYR A O 1
ATOM 2785 N N . THR A 1 350 ? 15.431 -8.264 10.423 1.00 71.94 350 THR A N 1
ATOM 2786 C CA . THR A 1 350 ? 14.143 -7.595 10.254 1.00 71.94 350 THR A CA 1
ATOM 2787 C C . THR A 1 350 ? 14.126 -6.814 8.951 1.00 71.94 350 THR A C 1
ATOM 2789 O O . THR A 1 350 ? 15.102 -6.143 8.621 1.00 71.94 350 THR A O 1
ATOM 2792 N N . VAL A 1 351 ? 13.016 -6.891 8.218 1.00 72.38 351 VAL A N 1
ATOM 2793 C CA . VAL A 1 351 ? 12.800 -6.156 6.970 1.00 72.38 351 VAL A CA 1
ATOM 2794 C C . VAL A 1 351 ? 11.811 -5.026 7.215 1.00 72.38 351 VAL A C 1
ATOM 2796 O O . VAL A 1 351 ? 10.676 -5.261 7.637 1.00 72.38 351 VAL A O 1
ATOM 2799 N N . TYR A 1 352 ? 12.227 -3.811 6.870 1.00 70.44 352 TYR A N 1
ATOM 2800 C CA . TYR A 1 352 ? 11.391 -2.619 6.905 1.00 70.44 352 TYR A CA 1
ATOM 2801 C C . TYR A 1 352 ? 11.262 -2.004 5.524 1.00 70.44 352 TYR A C 1
ATOM 2803 O O . TYR A 1 352 ? 12.152 -2.100 4.678 1.00 70.44 352 TYR A O 1
ATOM 2811 N N . ASN A 1 353 ? 10.168 -1.280 5.336 1.00 66.31 353 ASN A N 1
ATOM 2812 C CA . ASN A 1 353 ? 10.107 -0.277 4.291 1.00 66.31 353 ASN A CA 1
ATOM 2813 C C . ASN A 1 353 ? 10.990 0.909 4.705 1.00 66.31 353 ASN A C 1
ATOM 2815 O O . ASN A 1 353 ? 10.803 1.431 5.804 1.00 66.31 353 ASN A O 1
ATOM 2819 N N . GLU A 1 354 ? 11.908 1.362 3.851 1.00 62.31 354 GLU A N 1
ATOM 2820 C CA . GLU A 1 354 ? 12.710 2.562 4.131 1.00 62.31 354 GLU A CA 1
ATOM 2821 C C . GLU A 1 354 ? 11.814 3.786 4.390 1.00 62.31 354 GLU A C 1
ATOM 2823 O O . GLU A 1 354 ? 12.060 4.549 5.324 1.00 62.31 354 GLU A O 1
ATOM 2828 N N . ALA A 1 355 ? 10.689 3.890 3.670 1.00 56.59 355 ALA A N 1
ATOM 2829 C CA . ALA A 1 355 ? 9.682 4.936 3.856 1.00 56.59 355 ALA A CA 1
ATOM 2830 C C . ALA A 1 355 ? 8.861 4.800 5.154 1.00 56.59 355 ALA A C 1
ATOM 2832 O O . ALA A 1 355 ? 7.976 5.610 5.398 1.00 56.59 355 ALA A O 1
ATOM 2833 N N . ILE A 1 356 ? 9.107 3.772 5.970 1.00 59.28 356 ILE A N 1
ATOM 2834 C CA . ILE A 1 356 ? 8.496 3.571 7.295 1.00 59.28 356 ILE A CA 1
ATOM 2835 C C . ILE A 1 356 ? 9.605 3.330 8.343 1.00 59.28 356 ILE A C 1
ATOM 2837 O O . ILE A 1 356 ? 9.324 3.091 9.510 1.00 59.28 356 ILE A O 1
ATOM 2841 N N . SER A 1 357 ? 10.889 3.448 7.978 1.00 56.53 357 SER A N 1
ATOM 2842 C CA . SER A 1 357 ? 12.012 3.200 8.890 1.00 56.53 357 SER A CA 1
ATOM 2843 C C . SER A 1 357 ? 11.960 4.137 10.107 1.00 56.53 357 SER A C 1
ATOM 2845 O O . SER A 1 357 ? 11.723 5.335 9.920 1.00 56.53 357 SER A O 1
ATOM 2847 N N . PRO A 1 358 ? 12.218 3.673 11.347 1.00 54.47 358 PRO A N 1
ATOM 2848 C CA . PRO A 1 358 ? 12.166 4.513 12.550 1.00 54.47 358 PRO A CA 1
ATOM 2849 C C . PRO A 1 358 ? 13.245 5.602 12.562 1.00 54.47 358 PRO A C 1
ATOM 2851 O O . PRO A 1 358 ? 13.148 6.573 13.304 1.00 54.47 358 PRO A O 1
ATOM 2854 N N . SER A 1 359 ? 14.296 5.426 11.754 1.00 53.94 359 SER A N 1
ATOM 2855 C CA . SER A 1 359 ? 15.455 6.319 11.685 1.00 53.94 359 SER A CA 1
ATOM 2856 C C . SER A 1 359 ? 15.339 7.415 10.618 1.00 53.94 359 SER A C 1
ATOM 2858 O O . SER A 1 359 ? 16.179 8.316 10.590 1.00 53.94 359 SER A O 1
ATOM 2860 N N . GLY A 1 360 ? 14.320 7.368 9.752 1.00 56.59 360 GLY A N 1
ATOM 2861 C CA . GLY A 1 360 ? 14.111 8.354 8.692 1.00 56.59 360 GLY A CA 1
ATOM 2862 C C . GLY A 1 360 ? 13.218 9.517 9.129 1.00 56.59 360 GLY A C 1
ATOM 2863 O O . GLY A 1 360 ? 12.110 9.298 9.623 1.00 56.59 360 GLY A O 1
ATOM 2864 N N . ASN A 1 361 ? 13.655 10.757 8.873 1.00 55.50 361 ASN A N 1
ATOM 2865 C CA . ASN A 1 361 ? 12.729 11.889 8.781 1.00 55.50 361 ASN A CA 1
ATOM 2866 C C . ASN A 1 361 ? 11.812 11.620 7.583 1.00 55.50 361 ASN A C 1
ATOM 2868 O O . ASN A 1 361 ? 12.259 11.673 6.439 1.00 55.50 361 ASN A O 1
ATOM 2872 N N . LEU A 1 362 ? 10.555 11.263 7.844 1.00 60.34 362 LEU A N 1
ATOM 2873 C CA . LEU A 1 362 ? 9.571 11.095 6.783 1.00 60.34 362 LEU A CA 1
ATOM 2874 C C . LEU A 1 362 ? 8.909 12.434 6.504 1.00 60.34 362 LEU A C 1
ATOM 2876 O O . LEU A 1 362 ? 8.031 12.868 7.255 1.00 60.34 362 LEU A O 1
ATOM 2880 N N . ASP A 1 363 ? 9.321 13.047 5.402 1.00 62.47 363 ASP A N 1
ATOM 2881 C CA . ASP A 1 363 ? 8.630 14.197 4.822 1.00 62.47 363 ASP A CA 1
ATOM 2882 C C . ASP A 1 363 ? 7.341 13.761 4.081 1.00 62.47 363 ASP A C 1
ATOM 2884 O O . ASP A 1 363 ? 6.443 14.576 3.874 1.00 62.47 363 ASP A O 1
ATOM 2888 N N . SER A 1 364 ? 7.209 12.475 3.709 1.00 68.00 364 SER A N 1
ATOM 2889 C CA . SER A 1 364 ? 6.007 11.883 3.096 1.00 68.00 364 SER A CA 1
ATOM 2890 C C . SER A 1 364 ? 5.849 10.386 3.420 1.00 68.00 364 SER A C 1
ATOM 2892 O O . SER A 1 364 ? 6.815 9.693 3.743 1.00 68.00 364 SER A O 1
ATOM 2894 N N . LEU A 1 365 ? 4.613 9.875 3.325 1.00 74.94 365 LEU A N 1
ATOM 2895 C CA . LEU A 1 365 ? 4.327 8.435 3.283 1.00 74.94 365 LEU A CA 1
ATOM 2896 C C . LEU A 1 365 ? 4.164 8.041 1.814 1.00 74.94 365 LEU A C 1
ATOM 2898 O O . LEU A 1 365 ? 3.137 8.361 1.214 1.00 74.94 365 LEU A O 1
ATOM 2902 N N . ARG A 1 366 ? 5.139 7.331 1.238 1.00 80.50 366 ARG A N 1
ATOM 2903 C CA . ARG A 1 366 ? 5.079 6.915 -0.176 1.00 80.50 366 ARG A CA 1
ATOM 2904 C C . ARG A 1 366 ? 3.781 6.177 -0.492 1.00 80.50 366 ARG A C 1
ATOM 2906 O O . ARG A 1 366 ? 3.325 5.361 0.304 1.00 80.50 366 ARG A O 1
ATOM 2913 N N . SER A 1 367 ? 3.190 6.420 -1.653 1.00 85.62 367 SER A N 1
ATOM 2914 C CA . SER A 1 367 ? 1.975 5.729 -2.074 1.00 85.62 367 SER A CA 1
ATOM 2915 C C . SER A 1 367 ? 2.239 4.259 -2.386 1.00 85.62 367 SER A C 1
ATOM 2917 O O . SER A 1 367 ? 3.368 3.834 -2.634 1.00 85.62 367 SER A O 1
ATOM 2919 N N . ALA A 1 368 ? 1.177 3.450 -2.375 1.00 88.81 368 ALA A N 1
ATOM 2920 C CA . ALA A 1 368 ? 1.287 2.039 -2.735 1.00 88.81 368 ALA A CA 1
ATOM 2921 C C . ALA A 1 368 ? 1.793 1.853 -4.177 1.00 88.81 368 ALA A C 1
ATOM 2923 O O . ALA A 1 368 ? 2.551 0.922 -4.437 1.00 88.81 368 ALA A O 1
ATOM 2924 N N . SER A 1 369 ? 1.390 2.732 -5.102 1.00 88.00 369 SER A N 1
ATOM 2925 C CA . SER A 1 369 ? 1.863 2.713 -6.487 1.00 88.00 369 SER A CA 1
ATOM 2926 C C . SER A 1 369 ? 3.350 3.027 -6.582 1.00 88.00 369 SER A C 1
ATOM 2928 O O . SER A 1 369 ? 4.061 2.261 -7.224 1.00 88.00 369 SER A O 1
ATOM 2930 N N . GLU A 1 370 ? 3.842 4.058 -5.891 1.00 84.81 370 GLU A N 1
ATOM 2931 C CA . GLU A 1 370 ? 5.271 4.394 -5.913 1.00 84.81 370 GLU A CA 1
ATOM 2932 C C . GLU A 1 370 ? 6.125 3.264 -5.324 1.00 84.81 370 GLU A C 1
ATOM 2934 O O . GLU A 1 370 ? 7.132 2.878 -5.912 1.00 84.81 370 GLU A O 1
ATOM 2939 N N . LEU A 1 371 ? 5.685 2.640 -4.223 1.00 86.44 371 LEU A N 1
ATOM 2940 C CA . LEU A 1 371 ? 6.377 1.475 -3.657 1.00 86.44 371 LEU A CA 1
ATOM 2941 C C . LEU A 1 371 ? 6.474 0.312 -4.652 1.00 86.44 371 LEU A C 1
ATOM 2943 O O . LEU A 1 371 ? 7.498 -0.367 -4.713 1.00 86.44 371 LEU A O 1
ATOM 2947 N N . LEU A 1 372 ? 5.416 0.074 -5.431 1.00 90.38 372 LEU A N 1
ATOM 2948 C CA . LEU A 1 372 ? 5.409 -0.951 -6.471 1.00 90.38 372 LEU A CA 1
ATOM 2949 C C . LEU A 1 372 ? 6.325 -0.594 -7.641 1.00 90.38 372 LEU A C 1
ATOM 2951 O O . LEU A 1 372 ? 7.038 -1.469 -8.135 1.00 90.38 372 LEU A O 1
ATOM 2955 N N . VAL A 1 373 ? 6.305 0.669 -8.071 1.00 89.38 373 VAL A N 1
ATOM 2956 C CA . VAL A 1 373 ? 7.158 1.191 -9.142 1.00 89.38 373 VAL A CA 1
ATOM 2957 C C . VAL A 1 373 ? 8.624 1.047 -8.763 1.00 89.38 373 VAL A C 1
ATOM 2959 O O . VAL A 1 373 ? 9.349 0.375 -9.493 1.00 89.38 373 VAL A O 1
ATOM 2962 N N . SER A 1 374 ? 9.037 1.556 -7.596 1.00 87.38 374 SER A N 1
ATOM 2963 C CA . SER A 1 374 ? 10.415 1.407 -7.114 1.00 87.38 374 SER A CA 1
ATOM 2964 C C . SER A 1 374 ? 10.808 -0.070 -7.002 1.00 87.38 374 SER A C 1
ATOM 2966 O O . SER A 1 374 ? 11.871 -0.467 -7.463 1.00 87.38 374 SER A O 1
ATOM 2968 N N . LEU A 1 375 ? 9.930 -0.926 -6.466 1.00 89.56 375 LEU A N 1
ATOM 2969 C CA . LEU A 1 375 ? 10.209 -2.358 -6.340 1.00 89.56 375 LEU A CA 1
ATOM 2970 C C . LEU A 1 375 ? 10.452 -3.038 -7.698 1.00 89.56 375 LEU A C 1
ATOM 2972 O O . LEU A 1 375 ? 11.385 -3.829 -7.822 1.00 89.56 375 LEU A O 1
ATOM 2976 N N . MET A 1 376 ? 9.620 -2.766 -8.708 1.00 92.94 376 MET A N 1
ATOM 2977 C CA . MET A 1 376 ? 9.783 -3.357 -10.044 1.00 92.94 376 MET A CA 1
ATOM 2978 C C . MET A 1 376 ? 10.951 -2.745 -10.818 1.00 92.94 376 MET A C 1
ATOM 2980 O O . MET A 1 376 ? 11.618 -3.473 -11.552 1.00 92.94 376 MET A O 1
ATOM 2984 N N . HIS A 1 377 ? 11.211 -1.451 -10.632 1.00 92.56 377 HIS A N 1
ATOM 2985 C CA . HIS A 1 377 ? 12.375 -0.762 -11.179 1.00 92.56 377 HIS A CA 1
ATOM 2986 C C . HIS A 1 377 ? 13.665 -1.415 -10.672 1.00 92.56 377 HIS A C 1
ATOM 2988 O O . HIS A 1 377 ? 14.466 -1.924 -11.451 1.00 92.56 377 HIS A O 1
ATOM 2994 N N . GLU A 1 378 ? 13.834 -1.508 -9.356 1.00 89.25 378 GLU A N 1
ATOM 2995 C CA . GLU A 1 378 ? 15.058 -2.067 -8.788 1.00 89.25 378 GLU A CA 1
ATOM 2996 C C . GLU A 1 378 ? 15.194 -3.575 -9.037 1.00 89.25 378 GLU A C 1
ATOM 2998 O O . GLU A 1 378 ? 16.295 -4.116 -9.186 1.00 89.25 378 GLU A O 1
ATOM 3003 N N . TYR A 1 379 ? 14.065 -4.283 -9.130 1.00 91.44 379 TYR A N 1
ATOM 3004 C CA . TYR A 1 379 ? 14.079 -5.676 -9.550 1.00 91.44 379 TYR A CA 1
ATOM 3005 C C . TYR A 1 379 ? 14.595 -5.851 -10.986 1.00 91.44 379 TYR A C 1
ATOM 3007 O O . TYR A 1 379 ? 15.283 -6.830 -11.278 1.00 91.44 379 TYR A O 1
ATOM 3015 N N . ALA A 1 380 ? 14.312 -4.906 -11.882 1.00 92.75 380 ALA A N 1
ATOM 3016 C CA . ALA A 1 380 ? 14.851 -4.942 -13.232 1.00 92.75 380 ALA A CA 1
ATOM 3017 C C . ALA A 1 380 ? 16.384 -4.812 -13.226 1.00 92.75 380 ALA A C 1
ATOM 3019 O O . ALA A 1 380 ? 17.057 -5.609 -13.878 1.00 92.75 380 ALA A O 1
ATOM 3020 N N . HIS A 1 381 ? 16.951 -3.914 -12.410 1.00 89.31 381 HIS A N 1
ATOM 3021 C CA . HIS A 1 381 ? 18.408 -3.850 -12.198 1.00 89.31 381 HIS A CA 1
ATOM 3022 C C . HIS A 1 381 ? 18.973 -5.156 -11.637 1.00 89.31 381 HIS A C 1
ATOM 3024 O O . HIS A 1 381 ? 20.064 -5.591 -12.009 1.00 89.31 381 HIS A O 1
ATOM 3030 N N . TYR A 1 382 ? 18.225 -5.826 -10.756 1.00 87.25 382 TYR A N 1
ATOM 3031 C CA . TYR A 1 382 ? 18.631 -7.110 -10.190 1.00 87.25 382 TYR A CA 1
ATOM 3032 C C . TYR A 1 382 ? 18.792 -8.215 -11.250 1.00 87.25 382 TYR A C 1
ATOM 3034 O O . TYR A 1 382 ? 19.764 -8.974 -11.174 1.00 87.25 382 TYR A O 1
ATOM 3042 N N . ILE A 1 383 ? 17.873 -8.300 -12.219 1.00 89.75 383 ILE A N 1
ATOM 3043 C CA . ILE A 1 383 ? 17.886 -9.315 -13.291 1.00 89.75 383 ILE A CA 1
ATOM 3044 C C . ILE A 1 383 ? 18.679 -8.902 -14.535 1.00 89.75 383 ILE A C 1
ATOM 3046 O O . ILE A 1 383 ? 18.859 -9.717 -15.444 1.00 89.75 383 ILE A O 1
ATOM 3050 N N . ASP A 1 384 ? 19.162 -7.665 -14.596 1.00 89.50 384 ASP A N 1
ATOM 3051 C CA . ASP A 1 384 ? 19.965 -7.186 -15.708 1.00 89.50 384 ASP A CA 1
ATOM 3052 C C . ASP A 1 384 ? 21.383 -7.792 -15.678 1.00 89.50 384 ASP A C 1
ATOM 3054 O O . ASP A 1 384 ? 22.211 -7.483 -14.813 1.00 89.50 384 ASP A O 1
ATOM 3058 N N . TYR A 1 385 ? 21.694 -8.640 -16.667 1.00 80.31 385 TYR A N 1
ATOM 3059 C CA . TYR A 1 385 ? 23.030 -9.222 -16.834 1.00 80.31 385 TYR A CA 1
ATOM 3060 C C . TYR A 1 385 ? 24.124 -8.156 -16.945 1.00 80.31 385 TYR A C 1
ATOM 3062 O O . TYR A 1 385 ? 25.240 -8.355 -16.462 1.00 80.31 385 TYR A O 1
ATOM 3070 N N . PHE A 1 386 ? 23.809 -7.016 -17.559 1.00 71.50 386 PHE A N 1
ATOM 3071 C CA . PHE A 1 386 ? 24.766 -5.946 -17.804 1.00 71.50 386 PHE A CA 1
ATOM 3072 C C . PHE A 1 386 ? 25.268 -5.306 -16.502 1.00 71.50 386 PHE A C 1
ATOM 3074 O O . PHE A 1 386 ? 26.398 -4.827 -16.455 1.00 71.50 386 PHE A O 1
ATOM 3081 N N . VAL A 1 387 ? 24.485 -5.372 -15.419 1.00 68.31 387 VAL A N 1
ATOM 3082 C CA . VAL A 1 387 ? 24.883 -4.903 -14.081 1.00 68.31 387 VAL A CA 1
ATOM 3083 C C . VAL A 1 387 ? 25.787 -5.916 -13.367 1.00 68.31 387 VAL A C 1
ATOM 3085 O O . VAL A 1 387 ? 26.648 -5.528 -12.574 1.00 68.31 387 VAL A O 1
ATOM 3088 N N . ARG A 1 388 ? 25.647 -7.221 -13.646 1.00 65.56 388 ARG A N 1
ATOM 3089 C CA . ARG A 1 388 ? 26.302 -8.292 -12.874 1.00 65.56 388 ARG A CA 1
ATOM 3090 C C . ARG A 1 388 ? 27.187 -9.198 -13.725 1.00 65.56 388 ARG A C 1
ATOM 3092 O O . ARG A 1 388 ? 26.764 -10.247 -14.206 1.00 65.56 388 ARG A O 1
ATOM 3099 N N . ALA A 1 389 ? 28.478 -8.881 -13.778 1.00 51.81 389 ALA A N 1
ATOM 3100 C CA . ALA A 1 389 ? 29.486 -9.865 -14.163 1.00 51.81 389 ALA A CA 1
ATOM 3101 C C . ALA A 1 389 ? 29.694 -10.866 -13.001 1.00 51.81 389 ALA A C 1
ATOM 3103 O O . ALA A 1 389 ? 30.182 -10.476 -11.946 1.00 51.81 389 ALA A O 1
ATOM 3104 N N . ASN A 1 390 ? 29.354 -12.147 -13.202 1.00 53.84 390 ASN A N 1
ATOM 3105 C CA . ASN A 1 390 ? 29.441 -13.279 -12.245 1.00 53.84 390 ASN A CA 1
ATOM 3106 C C . ASN A 1 390 ? 28.363 -13.366 -11.142 1.00 53.84 390 ASN A C 1
ATOM 3108 O O . ASN A 1 390 ? 28.670 -13.269 -9.953 1.00 53.84 390 ASN A O 1
ATOM 3112 N N . PRO A 1 391 ? 27.104 -13.626 -11.516 1.00 60.62 391 PRO A N 1
ATOM 3113 C CA . PRO A 1 391 ? 26.049 -13.972 -10.569 1.00 60.62 391 PRO A CA 1
ATOM 3114 C C . PRO A 1 391 ? 26.234 -15.366 -9.934 1.00 60.62 391 PRO A C 1
ATOM 3116 O O . PRO A 1 391 ? 26.626 -16.311 -10.618 1.00 60.62 391 PRO A O 1
ATOM 3119 N N . ASP A 1 392 ? 25.902 -15.511 -8.644 1.00 61.28 392 ASP A N 1
ATOM 3120 C CA . ASP A 1 392 ? 25.704 -16.817 -7.996 1.00 61.28 392 ASP A CA 1
ATOM 3121 C C . ASP A 1 392 ? 24.463 -17.514 -8.605 1.00 61.28 392 ASP A C 1
ATOM 3123 O O . ASP A 1 392 ? 23.348 -16.998 -8.462 1.00 61.28 392 ASP A O 1
ATOM 3127 N N . PRO A 1 393 ? 24.621 -18.655 -9.303 1.00 62.03 393 PRO A N 1
ATOM 3128 C CA . PRO A 1 393 ? 23.538 -19.311 -10.035 1.00 62.03 393 PRO A CA 1
ATOM 3129 C C . PRO A 1 393 ? 22.445 -19.913 -9.139 1.00 62.03 393 PRO A C 1
ATOM 3131 O O . PRO A 1 393 ? 21.361 -20.200 -9.643 1.00 62.03 393 PRO A O 1
ATOM 3134 N N . GLU A 1 394 ? 22.695 -20.113 -7.839 1.00 62.09 394 GLU A N 1
ATOM 3135 C CA . GLU A 1 394 ? 21.679 -20.619 -6.902 1.00 62.09 394 GLU A CA 1
ATOM 3136 C C . GLU A 1 394 ? 20.793 -19.494 -6.342 1.00 62.09 394 GLU A C 1
ATOM 3138 O O . GLU A 1 394 ? 19.620 -19.719 -6.029 1.00 62.09 394 GLU A O 1
ATOM 3143 N N . LEU A 1 395 ? 21.321 -18.266 -6.273 1.00 61.72 395 LEU A N 1
ATOM 3144 C CA . LEU A 1 395 ? 20.618 -17.091 -5.743 1.00 61.72 395 LEU A CA 1
ATOM 3145 C C . LEU A 1 395 ? 19.951 -16.238 -6.821 1.00 61.72 395 LEU A C 1
ATOM 3147 O O . LEU A 1 395 ? 19.063 -15.455 -6.494 1.00 61.72 395 LEU A O 1
ATOM 3151 N N . LEU A 1 396 ? 20.359 -16.373 -8.085 1.00 64.94 396 LEU A N 1
ATOM 3152 C CA . LEU A 1 396 ? 19.897 -15.525 -9.183 1.00 64.94 396 LEU A CA 1
ATOM 3153 C C . LEU A 1 396 ? 19.091 -16.339 -10.198 1.00 64.94 396 LEU A C 1
ATOM 3155 O O . LEU A 1 396 ? 19.617 -16.872 -11.174 1.00 64.94 396 LEU A O 1
ATOM 3159 N N . SER A 1 397 ? 17.777 -16.414 -9.974 1.00 61.09 397 SER A N 1
ATOM 3160 C CA . SER A 1 397 ? 16.848 -16.851 -11.018 1.00 61.09 397 SER A CA 1
ATOM 3161 C C . SER A 1 397 ? 16.610 -15.707 -11.999 1.00 61.09 397 SER A C 1
ATOM 3163 O O . SER A 1 397 ? 16.309 -14.590 -11.582 1.00 61.09 397 SER A O 1
ATOM 3165 N N . GLY A 1 398 ? 16.669 -16.004 -13.298 1.00 67.56 398 GLY A N 1
ATOM 3166 C CA . GLY A 1 398 ? 16.098 -15.120 -14.312 1.00 67.56 398 GLY A CA 1
ATOM 3167 C C . GLY A 1 398 ? 16.971 -13.957 -14.775 1.00 67.56 398 GLY A C 1
ATOM 3168 O O . GLY A 1 398 ? 16.417 -12.951 -15.199 1.00 67.56 398 GLY A O 1
ATOM 3169 N N . ILE A 1 399 ? 18.301 -14.077 -14.733 1.00 82.81 399 ILE A N 1
ATOM 3170 C CA . ILE A 1 399 ? 19.180 -13.077 -15.358 1.00 82.81 399 ILE A CA 1
ATOM 3171 C C . ILE A 1 399 ? 18.968 -13.051 -16.869 1.00 82.81 399 ILE A C 1
ATOM 3173 O O . ILE A 1 399 ? 18.929 -14.097 -17.524 1.00 82.81 399 ILE A O 1
ATOM 3177 N N . ILE A 1 400 ? 18.854 -11.845 -17.417 1.00 87.31 400 ILE A N 1
ATOM 3178 C CA . ILE A 1 400 ? 18.525 -11.613 -18.819 1.00 87.31 400 ILE A CA 1
ATOM 3179 C C . ILE A 1 400 ? 19.674 -10.883 -19.490 1.00 87.31 400 ILE A C 1
ATOM 3181 O O . ILE A 1 400 ? 20.142 -9.857 -19.005 1.00 87.31 400 ILE A O 1
ATOM 3185 N N . ASP A 1 401 ? 20.087 -11.394 -20.646 1.00 89.38 401 ASP A N 1
ATOM 3186 C CA . ASP A 1 401 ? 20.968 -10.662 -21.546 1.00 89.38 401 ASP A CA 1
ATOM 3187 C C . ASP A 1 401 ? 20.200 -9.497 -22.191 1.00 89.38 401 ASP A C 1
ATOM 3189 O O . ASP A 1 401 ? 19.421 -9.671 -23.131 1.00 89.38 401 ASP A O 1
ATOM 3193 N N . THR A 1 402 ? 20.419 -8.303 -21.654 1.00 92.50 402 THR A N 1
ATOM 3194 C CA . THR A 1 402 ? 19.831 -7.028 -22.082 1.00 92.50 402 THR A CA 1
ATOM 3195 C C . THR A 1 402 ? 20.639 -6.343 -23.187 1.00 92.50 402 THR A C 1
ATOM 3197 O O . THR A 1 402 ? 20.259 -5.265 -23.638 1.00 92.50 402 THR A O 1
ATOM 3200 N N . THR A 1 403 ? 21.711 -6.959 -23.707 1.00 90.12 403 THR A N 1
ATOM 3201 C CA . THR A 1 403 ? 22.569 -6.344 -24.741 1.00 90.12 403 THR A CA 1
ATOM 3202 C C . THR A 1 403 ? 21.753 -5.879 -25.948 1.00 90.12 403 THR A C 1
ATOM 3204 O O . THR A 1 403 ? 21.854 -4.732 -26.374 1.00 90.12 403 THR A O 1
ATOM 3207 N N . THR A 1 404 ? 20.861 -6.739 -26.451 1.00 94.38 404 THR A N 1
ATOM 3208 C CA . THR A 1 404 ? 20.016 -6.409 -27.614 1.00 94.38 404 THR A CA 1
ATOM 3209 C C . THR A 1 404 ? 18.881 -5.432 -27.299 1.00 94.38 404 THR A C 1
ATOM 3211 O O . THR A 1 404 ? 18.340 -4.827 -28.222 1.00 94.38 404 THR A O 1
ATOM 3214 N N . PHE A 1 405 ? 18.523 -5.253 -26.022 1.00 95.56 405 PHE A N 1
ATOM 3215 C CA . PHE A 1 405 ? 17.652 -4.156 -25.602 1.00 95.56 405 PHE A CA 1
ATOM 3216 C C . PHE A 1 405 ? 18.407 -2.828 -25.719 1.00 95.56 405 PHE A C 1
ATOM 3218 O O . PHE A 1 405 ? 17.914 -1.885 -26.332 1.00 95.56 405 PHE A O 1
ATOM 3225 N N . TYR A 1 406 ? 19.641 -2.769 -25.215 1.00 93.31 406 TYR A N 1
ATOM 3226 C CA . TYR A 1 406 ? 20.462 -1.561 -25.285 1.00 93.31 406 TYR A CA 1
ATOM 3227 C C . TYR A 1 406 ? 20.866 -1.181 -26.709 1.00 93.31 406 TYR A C 1
ATOM 3229 O O . TYR A 1 406 ? 20.897 0.006 -27.039 1.00 93.31 406 TYR A O 1
ATOM 3237 N N . ASP A 1 407 ? 21.065 -2.157 -27.594 1.00 94.31 407 ASP A N 1
ATOM 3238 C CA . ASP A 1 407 ? 21.318 -1.906 -29.016 1.00 94.31 407 ASP A CA 1
ATOM 3239 C C . ASP A 1 407 ? 20.186 -1.126 -29.707 1.00 94.31 407 ASP A C 1
ATOM 3241 O O . ASP A 1 407 ? 20.391 -0.613 -30.808 1.00 94.31 407 ASP A O 1
ATOM 3245 N N . ILE A 1 408 ? 18.999 -0.997 -29.101 1.00 96.44 408 ILE A N 1
ATOM 3246 C CA . ILE A 1 408 ? 17.909 -0.163 -29.623 1.00 96.44 408 ILE A CA 1
ATOM 3247 C C . ILE A 1 408 ? 18.305 1.321 -29.575 1.00 96.44 408 ILE A C 1
ATOM 3249 O O . ILE A 1 408 ? 18.228 2.005 -30.600 1.00 96.44 408 ILE A O 1
ATOM 3253 N N . SER A 1 409 ? 18.821 1.800 -28.439 1.00 94.44 409 SER A N 1
ATOM 3254 C CA . SER A 1 409 ? 19.064 3.232 -28.181 1.00 94.44 409 SER A CA 1
ATOM 3255 C C . SER A 1 409 ? 20.542 3.629 -28.087 1.00 94.44 409 SER A C 1
ATOM 3257 O O . SER A 1 409 ? 20.868 4.818 -28.119 1.00 94.44 409 SER A O 1
ATOM 3259 N N . TYR A 1 410 ? 21.454 2.660 -28.024 1.00 92.56 410 TYR A N 1
ATOM 3260 C CA . TYR A 1 410 ? 22.873 2.887 -27.755 1.00 92.56 410 TYR A CA 1
ATOM 3261 C C . TYR A 1 410 ? 23.774 2.215 -28.809 1.00 92.56 410 TYR A C 1
ATOM 3263 O O . TYR A 1 410 ? 23.344 1.308 -29.515 1.00 92.56 410 TYR A O 1
ATOM 3271 N N . GLU A 1 411 ? 25.013 2.699 -28.977 1.00 88.00 411 GLU A N 1
ATOM 3272 C CA . GLU A 1 411 ? 25.914 2.255 -30.067 1.00 88.00 411 GLU A CA 1
ATOM 3273 C C . GLU A 1 411 ? 27.333 1.853 -29.634 1.00 88.00 411 GLU A C 1
ATOM 3275 O O . GLU A 1 411 ? 28.058 1.217 -30.401 1.00 88.00 411 GLU A O 1
ATOM 3280 N N . LYS A 1 412 ? 27.781 2.240 -28.434 1.00 78.12 412 LYS A N 1
ATOM 3281 C CA . LYS A 1 412 ? 29.169 2.016 -28.013 1.00 78.12 412 LYS A CA 1
ATOM 3282 C C . LYS A 1 412 ? 29.267 1.762 -26.522 1.00 78.12 412 LYS A C 1
ATOM 3284 O O . LYS A 1 412 ? 28.816 2.596 -25.745 1.00 78.12 412 LYS A O 1
ATOM 3289 N N . LEU A 1 413 ? 29.937 0.669 -26.158 1.00 80.62 413 LEU A N 1
ATOM 3290 C CA . LEU A 1 413 ? 30.315 0.346 -24.785 1.00 80.62 413 LEU A CA 1
ATOM 3291 C C . LEU A 1 413 ? 31.681 0.908 -24.419 1.00 80.62 413 LEU A C 1
ATOM 3293 O O . LEU A 1 413 ? 32.667 0.721 -25.134 1.00 80.62 413 LEU A O 1
ATOM 3297 N N . MET A 1 414 ? 31.726 1.580 -23.274 1.00 76.44 414 MET A N 1
ATOM 3298 C CA . MET A 1 414 ? 32.940 1.934 -22.561 1.00 76.44 414 MET A CA 1
ATOM 3299 C C . MET A 1 414 ? 32.823 1.432 -21.124 1.00 76.44 414 MET A C 1
ATOM 3301 O O . MET A 1 414 ? 31.807 1.643 -20.469 1.00 76.44 414 MET A O 1
ATOM 3305 N N . VAL A 1 415 ? 33.881 0.786 -20.639 1.00 70.75 415 VAL A N 1
ATOM 3306 C CA . VAL A 1 415 ? 33.996 0.392 -19.234 1.00 70.75 415 VAL A CA 1
ATOM 3307 C C . VAL A 1 415 ? 34.959 1.361 -18.551 1.00 70.75 415 VAL A C 1
ATOM 3309 O O . VAL A 1 415 ? 36.141 1.392 -18.901 1.00 70.75 415 VAL A O 1
ATOM 3312 N N . THR A 1 416 ? 34.469 2.164 -17.606 1.00 67.25 416 THR A N 1
ATOM 3313 C CA . THR A 1 416 ? 35.273 3.093 -16.792 1.00 67.25 416 THR A CA 1
ATOM 3314 C C . THR A 1 416 ? 35.195 2.680 -15.327 1.00 67.25 416 THR A C 1
ATOM 3316 O O . THR A 1 416 ? 34.117 2.651 -14.755 1.00 67.25 416 THR A O 1
ATOM 3319 N N . GLU A 1 417 ? 36.327 2.331 -14.705 1.00 68.50 417 GLU A N 1
ATOM 3320 C CA . GLU A 1 417 ? 36.412 2.047 -13.254 1.00 68.50 417 GLU A CA 1
ATOM 3321 C C . GLU A 1 417 ? 35.326 1.086 -12.711 1.00 68.50 417 GLU A C 1
ATOM 3323 O O . GLU A 1 417 ? 34.801 1.272 -11.618 1.00 68.50 417 GLU A O 1
ATOM 3328 N N . GLY A 1 418 ? 34.971 0.050 -13.482 1.00 68.38 418 GLY A N 1
ATOM 3329 C CA . GLY A 1 418 ? 33.937 -0.924 -13.098 1.00 68.38 418 GLY A CA 1
ATOM 3330 C C . GLY A 1 418 ? 32.496 -0.514 -13.427 1.00 68.38 418 GLY A C 1
ATOM 3331 O O . GLY A 1 418 ? 31.575 -1.257 -13.106 1.00 68.38 418 GLY A O 1
ATOM 3332 N N . TRP A 1 419 ? 32.294 0.620 -14.098 1.00 71.19 419 TRP A N 1
ATOM 3333 C CA . TRP A 1 419 ? 31.000 1.082 -14.595 1.00 71.19 419 TRP A CA 1
ATOM 3334 C C . TRP A 1 419 ? 30.864 0.853 -16.094 1.00 71.19 419 TRP A C 1
ATOM 3336 O O . TRP A 1 419 ? 31.817 1.040 -16.853 1.00 71.19 419 TRP A O 1
ATOM 3346 N N . TYR A 1 420 ? 29.654 0.501 -16.520 1.00 78.56 420 TYR A N 1
ATOM 3347 C CA . TYR A 1 420 ? 29.304 0.384 -17.926 1.00 78.56 420 TYR A CA 1
ATOM 3348 C C . TYR A 1 420 ? 28.622 1.668 -18.395 1.00 78.56 420 TYR A C 1
ATOM 3350 O O . TYR A 1 420 ? 27.504 1.983 -17.989 1.00 78.56 420 TYR A O 1
ATOM 3358 N N . CYS A 1 421 ? 29.309 2.410 -19.257 1.00 84.88 421 CYS A N 1
ATOM 3359 C CA . CYS A 1 421 ? 28.781 3.611 -19.883 1.00 84.88 421 CYS A CA 1
ATOM 3360 C C . CYS A 1 421 ? 28.492 3.308 -21.355 1.00 84.88 421 CYS A C 1
ATOM 3362 O O . CYS A 1 421 ? 29.355 2.797 -22.082 1.00 84.88 421 CYS A O 1
ATOM 3364 N N . LEU A 1 422 ? 27.284 3.649 -21.803 1.00 86.25 422 LEU A N 1
ATOM 3365 C CA . LEU A 1 422 ? 26.883 3.546 -23.200 1.00 86.25 422 LEU A CA 1
ATOM 3366 C C . LEU A 1 422 ? 26.700 4.931 -23.811 1.00 86.25 422 LEU A C 1
ATOM 3368 O O . LEU A 1 422 ? 26.161 5.845 -23.187 1.00 86.25 422 LEU A O 1
ATOM 3372 N N . LYS A 1 423 ? 27.135 5.083 -25.061 1.00 88.31 423 LYS A N 1
ATOM 3373 C CA . LYS A 1 423 ? 26.829 6.277 -25.847 1.00 88.31 423 LYS A CA 1
ATOM 3374 C C . LYS A 1 423 ? 25.478 6.095 -26.534 1.00 88.31 423 LYS A C 1
ATOM 3376 O O . LYS A 1 423 ? 25.301 5.113 -27.263 1.00 88.31 423 LYS A O 1
ATOM 3381 N N . LYS A 1 424 ? 24.551 7.032 -26.318 1.00 88.94 424 LYS A N 1
ATOM 3382 C CA . LYS A 1 424 ? 23.292 7.094 -27.074 1.00 88.94 424 LYS A CA 1
ATOM 3383 C C . LYS A 1 424 ? 23.585 7.247 -28.565 1.00 88.94 424 LYS A C 1
ATOM 3385 O O . LYS A 1 424 ? 24.542 7.924 -28.952 1.00 88.94 424 LYS A O 1
ATOM 3390 N N . LYS A 1 425 ? 22.750 6.636 -29.403 1.00 92.38 425 LYS A N 1
ATOM 3391 C CA . LYS A 1 425 ? 22.805 6.858 -30.851 1.00 92.38 425 LYS A CA 1
ATOM 3392 C C . LYS A 1 425 ? 22.573 8.337 -31.164 1.00 92.38 425 LYS A C 1
ATOM 3394 O O . LYS A 1 425 ? 21.842 9.038 -30.470 1.00 92.38 425 LYS A O 1
ATOM 3399 N N . THR A 1 426 ? 23.204 8.813 -32.231 1.00 86.19 426 THR A N 1
ATOM 3400 C CA . THR A 1 426 ? 23.221 10.242 -32.605 1.00 86.19 426 THR A CA 1
ATOM 3401 C C . THR A 1 426 ? 21.853 10.847 -32.936 1.00 86.19 426 THR A C 1
ATOM 3403 O O . THR A 1 426 ? 21.728 12.067 -32.942 1.00 86.19 426 THR A O 1
ATOM 3406 N N . ASN A 1 427 ? 20.843 10.024 -33.210 1.00 87.56 427 ASN A N 1
ATOM 3407 C CA . ASN A 1 427 ? 19.489 10.432 -33.579 1.00 87.56 427 ASN A CA 1
ATOM 3408 C C . ASN A 1 427 ? 18.442 10.160 -32.485 1.00 87.56 427 ASN A C 1
ATOM 3410 O O . ASN A 1 427 ? 17.257 10.171 -32.798 1.00 87.56 427 ASN A O 1
ATOM 3414 N N . MET A 1 428 ? 18.873 9.872 -31.255 1.00 89.38 428 MET A N 1
ATOM 3415 C CA . MET A 1 428 ? 17.967 9.637 -30.132 1.00 89.38 428 MET A CA 1
ATOM 3416 C C . MET A 1 428 ? 17.369 10.948 -29.634 1.00 89.38 428 MET A C 1
ATOM 3418 O O . MET A 1 428 ? 18.107 11.885 -29.320 1.00 89.38 428 MET A O 1
ATOM 3422 N N . ASP A 1 429 ? 16.048 10.978 -29.513 1.00 87.00 429 ASP A N 1
ATOM 3423 C CA . ASP A 1 429 ? 15.315 12.045 -28.848 1.00 87.00 429 ASP A CA 1
ATOM 3424 C C . ASP A 1 429 ? 14.985 11.642 -27.400 1.00 87.00 429 ASP A C 1
ATOM 3426 O O . ASP A 1 429 ? 14.926 10.463 -27.046 1.00 87.00 429 ASP A O 1
ATOM 3430 N N . ILE A 1 430 ? 14.768 12.631 -26.537 1.00 82.62 430 ILE A N 1
ATOM 3431 C CA . ILE A 1 430 ? 14.329 12.413 -25.161 1.00 82.62 430 ILE A CA 1
ATOM 3432 C C . ILE A 1 430 ? 12.978 11.660 -25.126 1.00 82.62 430 ILE A C 1
ATOM 3434 O O . ILE A 1 430 ? 12.756 10.853 -24.228 1.00 82.62 430 ILE A O 1
ATOM 3438 N N . TYR A 1 431 ? 12.121 11.830 -26.144 1.00 86.50 431 TYR A N 1
ATOM 3439 C CA . TYR A 1 431 ? 10.843 11.116 -26.301 1.00 86.50 431 TYR A CA 1
ATOM 3440 C C . TYR A 1 431 ? 10.973 9.646 -26.740 1.00 86.50 431 TYR A C 1
ATOM 3442 O O . TYR A 1 431 ? 9.971 8.937 -26.788 1.00 86.50 431 TYR A O 1
ATOM 3450 N N . ASP A 1 432 ? 12.176 9.149 -27.032 1.00 91.31 432 ASP A N 1
ATOM 3451 C CA . ASP A 1 432 ? 12.413 7.726 -27.335 1.00 91.31 432 ASP A CA 1
ATOM 3452 C C . ASP A 1 432 ? 12.566 6.853 -26.067 1.00 91.31 432 ASP A C 1
ATOM 3454 O O . ASP A 1 432 ? 12.923 5.667 -26.126 1.00 91.31 432 ASP A O 1
ATOM 3458 N N . PHE A 1 433 ? 12.313 7.444 -24.900 1.00 90.88 433 PHE A N 1
ATOM 3459 C CA . PHE A 1 433 ? 12.402 6.834 -23.578 1.00 90.88 433 PHE A CA 1
ATOM 3460 C C . PHE A 1 433 ? 11.045 6.932 -22.876 1.00 90.88 433 PHE A C 1
ATOM 3462 O O . PHE A 1 433 ? 10.304 7.896 -23.062 1.00 90.88 433 PHE A O 1
ATOM 3469 N N . ILE A 1 434 ? 10.691 5.903 -22.100 1.00 90.69 434 ILE A N 1
ATOM 3470 C CA . ILE A 1 434 ? 9.340 5.794 -21.529 1.00 90.69 434 ILE A CA 1
ATOM 3471 C C . ILE A 1 434 ? 9.070 6.857 -20.453 1.00 90.69 434 ILE A C 1
ATOM 3473 O O . ILE A 1 434 ? 7.937 7.320 -20.299 1.00 90.69 434 ILE A O 1
ATOM 3477 N N . SER A 1 435 ? 10.128 7.276 -19.760 1.00 87.44 435 SER A N 1
ATOM 3478 C CA . SER A 1 435 ? 10.115 8.275 -18.700 1.00 87.44 435 SER A CA 1
ATOM 3479 C C . SER A 1 435 ? 11.314 9.216 -18.810 1.00 87.44 435 SER A C 1
ATOM 3481 O O . SER A 1 435 ? 12.318 8.919 -19.469 1.00 87.44 435 SER A O 1
ATOM 3483 N N . ARG A 1 436 ? 11.237 10.355 -18.116 1.00 81.31 436 ARG A N 1
ATOM 3484 C CA . ARG A 1 436 ? 12.386 11.248 -17.950 1.00 81.31 436 ARG A CA 1
ATOM 3485 C C . ARG A 1 436 ? 13.541 10.542 -17.247 1.00 81.31 436 ARG A C 1
ATOM 3487 O O . ARG A 1 436 ? 14.675 10.745 -17.663 1.00 81.31 436 ARG A O 1
ATOM 3494 N N . TYR A 1 437 ? 13.285 9.716 -16.230 1.00 82.62 437 TYR A N 1
ATOM 3495 C CA . TYR A 1 437 ? 14.354 9.042 -15.487 1.00 82.62 437 TYR A CA 1
ATOM 3496 C C . TYR A 1 437 ? 15.200 8.140 -16.403 1.00 82.62 437 TYR A C 1
ATOM 3498 O O . TYR A 1 437 ? 16.430 8.234 -16.402 1.00 82.62 437 TYR A O 1
ATOM 3506 N N . ALA A 1 438 ? 14.542 7.400 -17.304 1.00 87.50 438 ALA A N 1
ATOM 3507 C CA . ALA A 1 438 ? 15.191 6.641 -18.375 1.00 87.50 438 ALA A CA 1
ATOM 3508 C C . ALA A 1 438 ? 16.021 7.524 -19.326 1.00 87.50 438 ALA A C 1
ATOM 3510 O O . ALA A 1 438 ? 17.086 7.123 -19.799 1.00 87.50 438 ALA A O 1
ATOM 3511 N N . ALA A 1 439 ? 15.541 8.736 -19.619 1.00 82.38 439 ALA A N 1
ATOM 3512 C CA . ALA A 1 439 ? 16.171 9.635 -20.576 1.00 82.38 439 ALA A CA 1
ATOM 3513 C C . ALA A 1 439 ? 17.326 10.468 -19.989 1.00 82.38 439 ALA A C 1
ATOM 3515 O O . ALA A 1 439 ? 18.309 10.713 -20.689 1.00 82.38 439 ALA A O 1
ATOM 3516 N N . THR A 1 440 ? 17.219 10.940 -18.744 1.00 73.75 440 THR A N 1
ATOM 3517 C CA . THR A 1 440 ? 18.068 12.011 -18.184 1.00 73.75 440 THR A CA 1
ATOM 3518 C C . THR A 1 440 ? 19.013 11.560 -17.077 1.00 73.75 440 THR A C 1
ATOM 3520 O O . THR A 1 440 ? 19.697 12.400 -16.492 1.00 73.75 440 THR A O 1
ATOM 3523 N N . SER A 1 441 ? 19.127 10.262 -16.795 1.00 65.31 441 SER A N 1
ATOM 3524 C CA . SER A 1 441 ? 20.119 9.721 -15.845 1.00 65.31 441 SER A CA 1
ATOM 3525 C C . SER A 1 441 ? 21.591 10.012 -16.224 1.00 65.31 441 SER A C 1
ATOM 3527 O O . SER A 1 441 ? 22.515 9.660 -15.489 1.00 65.31 441 SER A O 1
ATOM 3529 N N . GLU A 1 442 ? 21.817 10.751 -17.318 1.00 51.75 442 GLU A N 1
ATOM 3530 C CA . GLU A 1 442 ? 23.071 11.358 -17.790 1.00 51.75 442 GLU A CA 1
ATOM 3531 C C . GLU A 1 442 ? 23.850 12.165 -16.728 1.00 51.75 442 GLU A C 1
ATOM 3533 O O . GLU A 1 442 ? 25.046 12.378 -16.905 1.00 51.75 442 GLU A O 1
ATOM 3538 N N . GLY A 1 443 ? 23.226 12.579 -15.616 1.00 42.41 443 GLY A N 1
ATOM 3539 C CA . GLY A 1 443 ? 23.863 13.381 -14.555 1.00 42.41 443 GLY A CA 1
ATOM 3540 C C . GLY A 1 443 ? 24.105 12.687 -13.206 1.00 42.41 443 GLY A C 1
ATOM 3541 O O . GLY A 1 443 ? 24.893 13.192 -12.408 1.00 42.41 443 GLY A O 1
ATOM 3542 N N . TYR A 1 444 ? 23.480 11.535 -12.930 1.00 46.69 444 TYR A N 1
ATOM 3543 C CA . TYR A 1 444 ? 23.728 10.775 -11.686 1.00 46.69 444 TYR A CA 1
ATOM 3544 C C . TYR A 1 444 ? 24.998 9.919 -11.766 1.00 46.69 444 TYR A C 1
ATOM 3546 O O . TYR A 1 444 ? 25.548 9.477 -10.756 1.00 46.69 444 TYR A O 1
ATOM 3554 N N . ALA A 1 445 ? 25.502 9.704 -12.978 1.00 53.56 445 ALA A N 1
ATOM 3555 C CA . ALA A 1 445 ? 26.738 8.996 -13.222 1.00 53.56 445 ALA A CA 1
ATOM 3556 C C . ALA A 1 445 ? 27.924 9.966 -13.169 1.00 53.56 445 ALA A C 1
ATOM 3558 O O . ALA A 1 445 ? 28.501 10.292 -14.202 1.00 53.56 445 ALA A O 1
ATOM 3559 N N . SER A 1 446 ? 28.370 10.348 -11.968 1.00 57.75 446 SER A N 1
ATOM 3560 C CA . SER A 1 446 ? 29.651 11.061 -11.773 1.00 57.75 446 SER A CA 1
ATOM 3561 C C . SER A 1 446 ? 30.856 10.378 -12.450 1.00 57.75 446 SER A C 1
ATOM 3563 O O . SER A 1 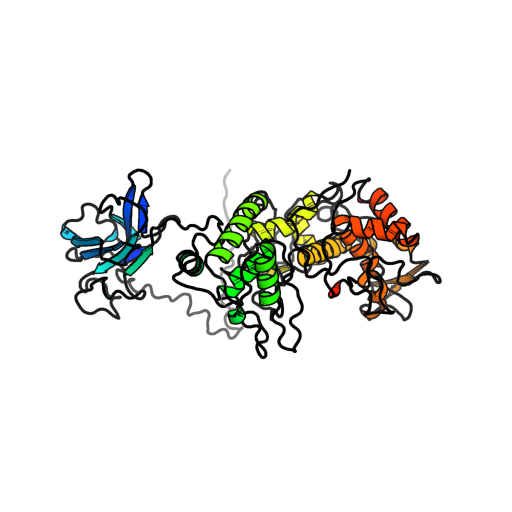446 ? 31.925 10.972 -12.557 1.00 57.75 446 SER A O 1
ATOM 3565 N N . ASN A 1 447 ? 30.687 9.127 -12.892 1.00 74.69 447 ASN A N 1
ATOM 3566 C CA . ASN A 1 447 ? 31.730 8.246 -13.405 1.00 74.69 447 ASN A CA 1
ATOM 3567 C C . ASN A 1 447 ? 31.617 7.969 -14.921 1.00 74.69 447 ASN A C 1
ATOM 3569 O O . ASN A 1 447 ? 32.465 7.251 -15.459 1.00 74.69 447 ASN A O 1
ATOM 3573 N N . CYS A 1 448 ? 30.595 8.498 -15.614 1.00 79.06 448 CYS A N 1
ATOM 3574 C CA . CYS A 1 448 ? 30.525 8.442 -17.079 1.00 79.06 448 CYS A CA 1
ATOM 3575 C C . CYS A 1 448 ? 31.042 9.758 -17.690 1.00 79.06 448 CYS A C 1
ATOM 3577 O O . CYS A 1 448 ? 30.713 10.832 -17.186 1.00 79.06 448 CYS A O 1
ATOM 3579 N N . PRO A 1 449 ? 31.857 9.714 -18.762 1.00 82.81 449 PRO A N 1
ATOM 3580 C CA . PRO A 1 449 ? 32.295 10.927 -19.447 1.00 82.81 449 PRO A CA 1
ATOM 3581 C C . PRO A 1 449 ? 31.123 11.708 -20.056 1.00 82.81 449 PRO A C 1
ATOM 3583 O O . PRO A 1 449 ? 30.075 11.139 -20.355 1.00 82.81 449 PRO A O 1
ATOM 3586 N N . GLU A 1 450 ? 31.329 12.996 -20.326 1.00 81.31 450 GLU A N 1
ATOM 3587 C CA . GLU A 1 450 ? 30.348 13.838 -21.020 1.00 81.31 450 GLU A CA 1
ATOM 3588 C C . GLU A 1 450 ? 29.862 13.185 -22.331 1.00 81.31 450 GLU A C 1
ATOM 3590 O O . GLU A 1 450 ? 30.661 12.709 -23.146 1.00 81.31 450 GLU A O 1
ATOM 3595 N N . GLY A 1 451 ? 28.539 13.144 -22.521 1.00 78.56 451 GLY A N 1
ATOM 3596 C CA . GLY A 1 451 ? 27.895 12.498 -23.670 1.00 78.56 451 GLY A CA 1
ATOM 3597 C C . GLY A 1 451 ? 27.752 10.972 -23.566 1.00 78.56 451 GLY A C 1
ATOM 3598 O O . GLY A 1 451 ? 27.434 10.330 -24.570 1.00 78.56 451 GLY A O 1
ATOM 3599 N N . TRP A 1 452 ? 27.993 10.389 -22.388 1.00 82.50 452 TRP A N 1
ATOM 3600 C CA . TRP A 1 452 ? 27.745 8.980 -22.080 1.00 82.50 452 TRP A CA 1
ATOM 3601 C C . TRP A 1 452 ? 26.724 8.848 -20.952 1.00 82.50 452 TRP A C 1
ATOM 3603 O O . TRP A 1 452 ? 26.685 9.668 -20.040 1.00 82.50 452 TRP A O 1
ATOM 3613 N N . SER A 1 453 ? 25.924 7.787 -20.994 1.00 81.62 453 SER A N 1
ATOM 3614 C CA . SER A 1 453 ? 24.848 7.547 -20.030 1.00 81.62 453 SER A CA 1
ATOM 3615 C C . SER A 1 453 ? 24.997 6.168 -19.394 1.00 81.62 453 SER A C 1
ATOM 3617 O O . SER A 1 453 ? 25.581 5.254 -19.990 1.00 81.62 453 SER A O 1
ATOM 3619 N N . ARG A 1 454 ? 24.417 5.993 -18.203 1.00 82.06 454 ARG A N 1
ATOM 3620 C CA . ARG A 1 454 ? 24.117 4.659 -17.677 1.00 82.06 454 ARG A CA 1
ATOM 3621 C C . ARG A 1 454 ? 22.828 4.180 -18.343 1.00 82.06 454 ARG A C 1
ATOM 3623 O O . ARG A 1 454 ? 21.786 4.781 -18.105 1.00 82.06 454 ARG A O 1
ATOM 3630 N N . PRO A 1 455 ? 22.880 3.145 -19.192 1.00 87.00 455 PRO A N 1
ATOM 3631 C CA . PRO A 1 455 ? 21.697 2.687 -19.918 1.00 87.00 455 PRO A CA 1
ATOM 3632 C C . PRO A 1 455 ? 20.717 1.916 -19.023 1.00 87.00 455 PRO A C 1
ATOM 3634 O O . PRO A 1 455 ? 19.582 1.689 -19.417 1.00 87.00 455 PRO A O 1
ATOM 3637 N N . LEU A 1 456 ? 21.163 1.531 -17.826 1.00 88.12 456 LEU A N 1
ATOM 3638 C CA . LEU A 1 456 ? 20.458 0.664 -16.886 1.00 88.12 456 LEU A CA 1
ATOM 3639 C C . LEU A 1 456 ? 19.059 1.190 -16.547 1.00 88.12 456 LEU A C 1
ATOM 3641 O O . LEU A 1 456 ? 18.095 0.430 -16.541 1.00 88.12 456 LEU A O 1
ATOM 3645 N N . GLU A 1 457 ? 18.934 2.505 -16.345 1.00 88.31 457 GLU A N 1
ATOM 3646 C CA . GLU A 1 457 ? 17.650 3.127 -15.997 1.00 88.31 457 GLU A CA 1
ATOM 3647 C C . GLU A 1 457 ? 16.621 3.025 -17.126 1.00 88.31 457 GLU A C 1
ATOM 3649 O O . GLU A 1 457 ? 15.429 2.925 -16.864 1.00 88.31 457 GLU A O 1
ATOM 3654 N N . ASP A 1 458 ? 17.055 2.991 -18.390 1.00 92.38 458 ASP A N 1
ATOM 3655 C CA . ASP A 1 458 ? 16.147 2.806 -19.528 1.00 92.38 458 ASP A CA 1
ATOM 3656 C C . ASP A 1 458 ? 15.491 1.423 -19.496 1.00 92.38 458 ASP A C 1
ATOM 3658 O O . ASP A 1 458 ? 14.281 1.292 -19.704 1.00 92.38 458 ASP A O 1
ATOM 3662 N N . PHE A 1 459 ? 16.274 0.386 -19.184 1.00 94.56 459 PHE A N 1
ATOM 3663 C CA . PHE A 1 459 ? 15.739 -0.961 -19.021 1.00 94.56 459 PHE A CA 1
ATOM 3664 C C . PHE A 1 459 ? 14.817 -1.050 -17.803 1.00 94.56 459 PHE A C 1
ATOM 3666 O O . PHE A 1 459 ? 13.706 -1.566 -17.935 1.00 94.56 459 PHE A O 1
ATOM 3673 N N . ALA A 1 460 ? 15.239 -0.516 -16.655 1.00 93.19 460 ALA A N 1
ATOM 3674 C CA . ALA A 1 460 ? 14.473 -0.604 -15.419 1.00 93.19 460 ALA A CA 1
ATOM 3675 C C . ALA A 1 460 ? 13.124 0.118 -15.487 1.00 93.19 460 ALA A C 1
ATOM 3677 O O . ALA A 1 460 ? 12.085 -0.467 -15.169 1.00 93.19 460 ALA A O 1
ATOM 3678 N N . GLU A 1 461 ? 13.113 1.339 -16.016 1.00 92.94 461 GLU A N 1
ATOM 3679 C CA . GLU A 1 461 ? 11.888 2.107 -16.235 1.00 92.94 461 GLU A CA 1
ATOM 3680 C C . GLU A 1 461 ? 10.975 1.438 -17.265 1.00 92.94 461 GLU A C 1
ATOM 3682 O O . GLU A 1 461 ? 9.766 1.329 -17.055 1.00 92.94 461 GLU A O 1
ATOM 3687 N N . SER A 1 462 ? 11.539 0.925 -18.366 1.00 96.06 462 SER A N 1
ATOM 3688 C CA . SER A 1 462 ? 10.758 0.200 -19.376 1.00 96.06 462 SER A CA 1
ATOM 3689 C C . SER A 1 462 ? 10.152 -1.086 -18.806 1.00 96.06 462 SER A C 1
ATOM 3691 O O . SER A 1 462 ? 8.998 -1.404 -19.097 1.00 96.06 462 SER A O 1
ATOM 3693 N N . PHE A 1 463 ? 10.890 -1.822 -17.972 1.00 96.94 463 PHE A N 1
ATOM 3694 C CA . PHE A 1 463 ? 10.392 -3.016 -17.292 1.00 96.94 463 PHE A CA 1
ATOM 3695 C C . PHE A 1 463 ? 9.244 -2.672 -16.334 1.00 96.94 463 PHE A C 1
ATOM 3697 O O . PHE A 1 463 ? 8.167 -3.271 -16.427 1.00 96.94 463 PHE A O 1
ATOM 3704 N N . ALA A 1 464 ? 9.439 -1.685 -15.453 1.00 95.31 464 ALA A N 1
ATOM 3705 C CA . ALA A 1 464 ? 8.422 -1.255 -14.498 1.00 95.31 464 ALA A CA 1
ATOM 3706 C C . ALA A 1 464 ? 7.156 -0.761 -15.216 1.00 95.31 464 ALA A C 1
ATOM 3708 O O . ALA A 1 464 ? 6.050 -1.200 -14.889 1.00 95.31 464 ALA A O 1
ATOM 3709 N N . ALA A 1 465 ? 7.306 0.068 -16.255 1.00 95.38 465 ALA A N 1
ATOM 3710 C CA . ALA A 1 465 ? 6.195 0.550 -17.069 1.00 95.38 465 ALA A CA 1
ATOM 3711 C C . ALA A 1 465 ? 5.456 -0.591 -17.782 1.00 95.38 465 ALA A C 1
ATOM 3713 O O . ALA A 1 465 ? 4.230 -0.575 -17.857 1.00 95.38 465 ALA A O 1
ATOM 3714 N N . TYR A 1 466 ? 6.163 -1.616 -18.266 1.00 97.25 466 TYR A N 1
ATOM 3715 C CA . TYR A 1 466 ? 5.532 -2.759 -18.930 1.00 97.25 466 TYR A CA 1
ATOM 3716 C C . TYR A 1 466 ? 4.580 -3.517 -17.995 1.00 97.25 466 TYR A C 1
ATOM 3718 O O . TYR A 1 466 ? 3.491 -3.918 -18.415 1.00 97.25 466 TYR A O 1
ATOM 3726 N N . VAL A 1 467 ? 4.975 -3.690 -16.729 1.00 96.62 467 VAL A N 1
ATOM 3727 C CA . VAL A 1 467 ? 4.201 -4.430 -15.720 1.00 96.62 467 VAL A CA 1
ATOM 3728 C C . VAL A 1 467 ? 3.121 -3.558 -15.077 1.00 96.62 467 VAL A C 1
ATOM 3730 O O . VAL A 1 467 ? 1.979 -3.996 -14.922 1.00 96.62 467 VAL A O 1
ATOM 3733 N N . LEU A 1 468 ? 3.451 -2.321 -14.704 1.00 95.19 468 LEU A N 1
ATOM 3734 C CA . LEU A 1 468 ? 2.615 -1.474 -13.845 1.00 95.19 468 LEU A CA 1
ATOM 3735 C C . LEU A 1 468 ? 1.859 -0.378 -14.607 1.00 95.19 468 LEU A C 1
ATOM 3737 O O . LEU A 1 468 ? 0.816 0.067 -14.134 1.00 95.19 468 LEU A O 1
ATOM 3741 N N . ALA A 1 469 ? 2.310 0.002 -15.803 1.00 93.94 469 ALA A N 1
ATOM 3742 C CA . ALA A 1 469 ? 1.670 1.001 -16.663 1.00 93.94 469 ALA A CA 1
ATOM 3743 C C . ALA A 1 469 ? 1.512 0.503 -18.113 1.00 93.94 469 ALA A C 1
ATOM 3745 O O . ALA A 1 469 ? 1.717 1.239 -19.081 1.00 93.94 469 ALA A O 1
ATOM 3746 N N . GLY A 1 470 ? 1.129 -0.768 -18.283 1.00 94.44 470 GLY A N 1
ATOM 3747 C CA . GLY A 1 470 ? 1.070 -1.416 -19.594 1.00 94.44 470 GLY A CA 1
ATOM 3748 C C . GLY A 1 470 ? 0.163 -0.706 -20.611 1.00 94.44 470 GLY A C 1
ATOM 3749 O O . GLY A 1 470 ? 0.465 -0.722 -21.804 1.00 94.44 470 GLY A O 1
ATOM 3750 N N . LYS A 1 471 ? -0.923 -0.050 -20.170 1.00 93.81 471 LYS A N 1
ATOM 3751 C CA . LYS A 1 471 ? -1.786 0.779 -21.038 1.00 93.81 471 LYS A CA 1
ATOM 3752 C C . LYS A 1 471 ? -1.038 1.986 -21.584 1.00 93.81 471 LYS A C 1
ATOM 3754 O O . LYS A 1 471 ? -1.086 2.231 -22.788 1.00 93.81 471 LYS A O 1
ATOM 3759 N N . ASP A 1 472 ? -0.341 2.700 -20.713 1.00 91.75 472 ASP A N 1
ATOM 3760 C CA . ASP A 1 472 ? 0.372 3.919 -21.071 1.00 91.75 472 ASP A CA 1
ATOM 3761 C C . ASP A 1 472 ? 1.576 3.595 -21.964 1.00 91.75 472 ASP A C 1
ATOM 3763 O O . ASP A 1 472 ? 1.758 4.231 -23.001 1.00 91.75 472 ASP A O 1
ATOM 3767 N N . PHE A 1 473 ? 2.306 2.508 -21.684 1.00 94.56 473 PHE A N 1
ATOM 3768 C CA . PHE A 1 473 ? 3.393 2.055 -22.557 1.00 94.56 473 PHE A CA 1
ATOM 3769 C C . PHE A 1 473 ? 2.879 1.603 -23.940 1.00 94.56 473 PHE A C 1
ATOM 3771 O O . PHE A 1 473 ? 3.455 1.964 -24.969 1.00 94.56 473 PHE A O 1
ATOM 3778 N N . ARG A 1 474 ? 1.743 0.891 -24.016 1.00 95.19 474 ARG A N 1
ATOM 3779 C CA . ARG A 1 474 ? 1.114 0.561 -25.312 1.00 95.19 474 ARG A CA 1
ATOM 3780 C C . ARG A 1 474 ? 0.681 1.804 -26.093 1.00 95.19 474 ARG A C 1
ATOM 3782 O O . ARG A 1 474 ? 0.841 1.852 -27.314 1.00 95.19 474 ARG A O 1
ATOM 3789 N N . ASN A 1 475 ? 0.155 2.817 -25.408 1.00 92.75 475 ASN A N 1
ATOM 3790 C CA . ASN A 1 475 ? -0.181 4.091 -26.039 1.00 92.75 475 ASN A CA 1
ATOM 3791 C C . ASN A 1 475 ? 1.084 4.784 -26.568 1.00 92.75 475 ASN A C 1
ATOM 3793 O O . ASN A 1 475 ? 1.094 5.228 -27.717 1.00 92.75 475 ASN A O 1
ATOM 3797 N N . ALA A 1 476 ? 2.166 4.791 -25.788 1.00 91.62 476 ALA A N 1
ATOM 3798 C CA . ALA A 1 476 ? 3.451 5.368 -26.169 1.00 91.62 476 ALA A CA 1
ATOM 3799 C C . ALA A 1 476 ? 4.048 4.720 -27.428 1.00 91.62 476 ALA A C 1
ATOM 3801 O O . ALA A 1 476 ? 4.401 5.414 -28.382 1.00 91.62 476 ALA A O 1
ATOM 3802 N N . MET A 1 477 ? 4.086 3.383 -27.492 1.00 94.50 477 MET A N 1
ATOM 3803 C CA . MET A 1 477 ? 4.628 2.678 -28.664 1.00 94.50 477 MET A CA 1
ATOM 3804 C C . MET A 1 477 ? 3.816 2.899 -29.945 1.00 94.50 477 MET A C 1
ATOM 3806 O O . MET A 1 477 ? 4.350 2.751 -31.040 1.00 94.50 477 MET A O 1
ATOM 3810 N N . SER A 1 478 ? 2.529 3.254 -29.841 1.00 92.38 478 SER A N 1
ATOM 3811 C CA . SER A 1 478 ? 1.725 3.595 -31.024 1.00 92.38 478 SER A CA 1
ATOM 3812 C C . SER A 1 478 ? 2.150 4.923 -31.665 1.00 92.38 478 SER A C 1
ATOM 3814 O O . SER A 1 478 ? 1.804 5.192 -32.815 1.00 92.38 478 SER A O 1
ATOM 3816 N N . GLN A 1 479 ? 2.907 5.736 -30.922 1.00 91.69 479 GLN A N 1
ATOM 3817 C CA . GLN A 1 479 ? 3.350 7.074 -31.304 1.00 91.69 479 GLN A CA 1
ATOM 3818 C C . GLN A 1 479 ? 4.863 7.147 -31.556 1.00 91.69 479 GLN A C 1
ATOM 3820 O O . GLN A 1 479 ? 5.313 8.078 -32.220 1.00 91.69 479 GLN A O 1
ATOM 3825 N N . ASN A 1 480 ? 5.642 6.184 -31.051 1.00 93.62 480 ASN A N 1
ATOM 3826 C CA . ASN A 1 480 ? 7.100 6.183 -31.125 1.00 93.62 480 ASN A CA 1
ATOM 3827 C C . ASN A 1 480 ? 7.651 4.791 -31.503 1.00 93.62 480 ASN A C 1
ATOM 3829 O O . ASN A 1 480 ? 7.440 3.804 -30.794 1.00 93.62 480 ASN A O 1
ATOM 3833 N N . GLU A 1 481 ? 8.392 4.715 -32.615 1.00 96.69 481 GLU A N 1
ATOM 3834 C CA . GLU A 1 481 ? 8.956 3.460 -33.138 1.00 96.69 481 GLU A CA 1
ATOM 3835 C C . GLU A 1 481 ? 10.032 2.859 -32.220 1.00 96.69 481 GLU A C 1
ATOM 3837 O O . GLU A 1 481 ? 10.095 1.639 -32.064 1.00 96.69 481 GLU A O 1
ATOM 3842 N N . VAL A 1 482 ? 10.851 3.688 -31.570 1.00 96.44 482 VAL A N 1
ATOM 3843 C CA . VAL A 1 482 ? 11.883 3.224 -30.635 1.00 96.44 482 VAL A CA 1
ATOM 3844 C C . VAL A 1 482 ? 11.239 2.587 -29.403 1.00 96.44 482 VAL A C 1
ATOM 3846 O O . VAL A 1 482 ? 11.619 1.484 -29.002 1.00 96.44 482 VAL A O 1
ATOM 3849 N N . LEU A 1 483 ? 10.194 3.211 -28.853 1.00 96.12 483 LEU A N 1
ATOM 3850 C CA . LEU A 1 483 ? 9.409 2.618 -27.767 1.00 96.12 483 LEU A CA 1
ATOM 3851 C C . LEU A 1 483 ? 8.689 1.342 -28.205 1.00 96.12 483 LEU A C 1
ATOM 3853 O O . LEU A 1 483 ? 8.617 0.392 -27.426 1.00 96.12 483 LEU A O 1
ATOM 3857 N N . ALA A 1 484 ? 8.226 1.260 -29.456 1.00 98.12 484 ALA A N 1
ATOM 3858 C CA . ALA A 1 484 ? 7.686 0.018 -30.002 1.00 98.12 484 ALA A CA 1
ATOM 3859 C C . ALA A 1 484 ? 8.730 -1.103 -30.054 1.00 98.12 484 ALA A C 1
ATOM 3861 O O . ALA A 1 484 ? 8.402 -2.253 -29.754 1.00 98.12 484 ALA A O 1
ATOM 3862 N N . GLN A 1 485 ? 9.984 -0.799 -30.392 1.00 98.44 485 GLN A N 1
ATOM 3863 C CA . GLN A 1 485 ? 11.067 -1.783 -30.357 1.00 98.44 485 GLN A CA 1
ATOM 3864 C C . GLN A 1 485 ? 11.339 -2.259 -28.924 1.00 98.44 485 GLN A C 1
ATOM 3866 O O . GLN A 1 485 ? 11.381 -3.470 -28.698 1.00 98.44 485 GLN A O 1
ATOM 3871 N N . LYS A 1 486 ? 11.430 -1.341 -27.951 1.00 98.06 486 LYS A N 1
ATOM 3872 C CA . LYS A 1 486 ? 11.638 -1.672 -26.526 1.00 98.06 486 LYS A CA 1
ATOM 3873 C C . LYS A 1 486 ? 10.496 -2.515 -25.958 1.00 98.06 486 LYS A C 1
ATOM 3875 O O . LYS A 1 486 ? 10.737 -3.568 -25.367 1.00 98.06 486 LYS A O 1
ATOM 3880 N N . TYR A 1 487 ? 9.252 -2.106 -26.209 1.00 98.19 487 TYR A N 1
ATOM 3881 C CA . TYR A 1 487 ? 8.058 -2.839 -25.789 1.00 98.19 487 TYR A CA 1
ATOM 3882 C C . TYR A 1 487 ? 8.039 -4.264 -26.353 1.00 98.19 487 TYR A C 1
ATOM 3884 O O . TYR A 1 487 ? 7.877 -5.239 -25.618 1.00 98.19 487 TYR A O 1
ATOM 3892 N N . ASN A 1 488 ? 8.249 -4.402 -27.667 1.00 98.44 488 ASN A N 1
ATOM 3893 C CA . ASN A 1 488 ? 8.264 -5.707 -28.323 1.00 98.44 488 ASN A CA 1
ATOM 3894 C C . ASN A 1 488 ? 9.440 -6.571 -27.860 1.00 98.44 488 ASN A C 1
ATOM 3896 O O . ASN A 1 488 ? 9.303 -7.793 -27.779 1.00 98.44 488 ASN A O 1
ATOM 3900 N N . TRP A 1 489 ? 10.583 -5.962 -27.539 1.00 98.31 489 TRP A N 1
ATOM 3901 C CA . TRP A 1 489 ? 11.709 -6.681 -26.967 1.00 98.31 489 TRP A CA 1
ATOM 3902 C C . TRP A 1 489 ? 11.336 -7.290 -25.613 1.00 98.31 489 TRP A C 1
ATOM 3904 O O . TRP A 1 489 ? 11.508 -8.498 -25.439 1.00 98.31 489 TRP A O 1
ATOM 3914 N N . LEU A 1 490 ? 10.757 -6.499 -24.701 1.00 98.12 490 LEU A N 1
ATOM 3915 C CA . LEU A 1 490 ? 10.292 -6.980 -23.395 1.00 98.12 490 LEU A CA 1
ATOM 3916 C C . LEU A 1 490 ? 9.253 -8.090 -23.573 1.00 98.12 490 LEU A C 1
ATOM 3918 O O . LEU A 1 490 ? 9.419 -9.190 -23.042 1.00 98.12 490 LEU A O 1
ATOM 3922 N N . LYS A 1 491 ? 8.231 -7.850 -24.399 1.00 97.69 491 LYS A N 1
ATOM 3923 C CA . LYS A 1 491 ? 7.175 -8.824 -24.690 1.00 97.69 491 LYS A CA 1
ATOM 3924 C C . LYS A 1 491 ? 7.729 -10.168 -25.161 1.00 97.69 491 LYS A C 1
ATOM 3926 O O . LYS A 1 491 ? 7.344 -11.212 -24.636 1.00 97.69 491 LYS A O 1
ATOM 3931 N N . ASN A 1 492 ? 8.624 -10.162 -26.146 1.00 96.94 492 ASN A N 1
ATOM 3932 C CA . ASN A 1 492 ? 9.064 -11.388 -26.813 1.00 96.94 492 ASN A CA 1
ATOM 3933 C C . ASN A 1 492 ? 10.183 -12.111 -26.052 1.00 96.94 492 ASN A C 1
ATOM 3935 O O . ASN A 1 492 ? 10.168 -13.341 -25.944 1.00 96.94 492 ASN A O 1
ATOM 3939 N N . ASN A 1 493 ? 11.149 -11.368 -25.513 1.00 95.06 493 ASN A N 1
ATOM 3940 C CA . ASN A 1 493 ? 12.339 -11.958 -24.904 1.00 95.06 493 ASN A CA 1
ATOM 3941 C C . ASN A 1 493 ? 12.118 -12.292 -23.432 1.00 95.06 493 ASN A C 1
ATOM 3943 O O . ASN A 1 493 ? 12.534 -13.367 -22.989 1.00 95.06 493 ASN A O 1
ATOM 3947 N N . LEU A 1 494 ? 11.398 -11.430 -22.715 1.00 94.25 494 LEU A N 1
ATOM 3948 C CA . LEU A 1 494 ? 11.248 -11.513 -21.270 1.00 94.25 494 LEU A CA 1
ATOM 3949 C C . LEU A 1 494 ? 9.879 -12.060 -20.861 1.00 94.25 494 LEU A C 1
ATOM 3951 O O . LEU A 1 494 ? 9.794 -13.114 -20.232 1.00 94.25 494 LEU A O 1
ATOM 3955 N N . PHE A 1 495 ? 8.806 -11.407 -21.304 1.00 95.88 495 PHE A N 1
ATOM 3956 C CA . PHE A 1 495 ? 7.445 -11.701 -20.855 1.00 95.88 495 PHE A CA 1
ATOM 3957 C C . PHE A 1 495 ? 6.740 -12.826 -21.622 1.00 95.88 495 PHE A C 1
ATOM 3959 O O . PHE A 1 495 ? 5.628 -13.213 -21.272 1.00 95.88 495 PHE A O 1
ATOM 3966 N N . LYS A 1 496 ? 7.385 -13.394 -22.649 1.00 93.94 496 LYS A N 1
ATOM 3967 C CA . LYS A 1 496 ? 6.869 -14.511 -23.467 1.00 93.94 496 LYS A CA 1
ATOM 3968 C C . LYS A 1 496 ? 5.450 -14.266 -24.002 1.00 93.94 496 LYS A C 1
ATOM 3970 O O . LYS A 1 496 ? 4.633 -15.181 -24.063 1.00 93.94 496 LYS A O 1
ATOM 3975 N N . GLY A 1 497 ? 5.172 -13.027 -24.395 1.00 95.75 497 GLY A N 1
ATOM 3976 C CA . GLY A 1 497 ? 3.879 -12.592 -24.918 1.00 95.75 497 GLY A CA 1
ATOM 3977 C C . GLY A 1 497 ? 2.886 -12.096 -23.866 1.00 95.75 497 GLY A C 1
ATOM 3978 O O . GLY A 1 497 ? 1.890 -11.507 -24.262 1.00 95.75 497 GLY A O 1
ATOM 3979 N N . ILE A 1 498 ? 3.152 -12.275 -22.566 1.00 96.19 498 ILE A N 1
ATOM 3980 C CA . ILE A 1 498 ? 2.277 -11.789 -21.489 1.00 96.19 498 ILE A CA 1
ATOM 3981 C C . ILE A 1 498 ? 2.285 -10.260 -21.477 1.00 96.19 498 ILE A C 1
ATOM 3983 O O . ILE A 1 498 ? 3.345 -9.642 -21.412 1.00 96.19 498 ILE A O 1
ATOM 3987 N N . GLU A 1 499 ? 1.102 -9.653 -21.497 1.00 97.12 499 GLU A N 1
ATOM 3988 C CA . GLU A 1 499 ? 0.901 -8.204 -21.411 1.00 97.12 499 GLU A CA 1
ATOM 3989 C C . GLU A 1 499 ? 0.007 -7.847 -20.220 1.00 97.12 499 GLU A C 1
ATOM 3991 O O . GLU A 1 499 ? -0.845 -8.639 -19.817 1.00 97.12 499 GLU A O 1
ATOM 3996 N N . TYR A 1 500 ? 0.156 -6.633 -19.689 1.00 96.12 500 TYR A N 1
ATOM 3997 C CA . TYR A 1 500 ? -0.566 -6.168 -18.502 1.00 96.12 500 TYR A CA 1
ATOM 3998 C C . TYR A 1 500 ? -1.562 -5.048 -18.850 1.00 96.12 500 TYR A C 1
ATOM 4000 O O . TYR A 1 500 ? -1.250 -4.150 -19.638 1.00 96.12 500 TYR A O 1
ATOM 4008 N N . ASP A 1 501 ? -2.773 -5.091 -18.284 1.00 95.50 501 ASP A N 1
ATOM 4009 C CA . ASP A 1 501 ? -3.830 -4.072 -18.450 1.00 95.50 501 ASP A CA 1
ATOM 4010 C C . ASP A 1 501 ? -3.770 -2.987 -17.361 1.00 95.50 501 ASP A C 1
ATOM 4012 O O . ASP A 1 501 ? -4.784 -2.566 -16.801 1.00 95.50 501 ASP A O 1
ATOM 4016 N N . THR A 1 502 ? -2.559 -2.566 -17.023 1.00 93.25 502 THR A N 1
ATOM 4017 C CA . THR A 1 502 ? -2.247 -1.734 -15.857 1.00 93.25 502 THR A CA 1
ATOM 4018 C C . THR A 1 502 ? -1.981 -0.280 -16.249 1.00 93.25 502 THR A C 1
ATOM 4020 O O . THR A 1 502 ? -1.646 0.013 -17.397 1.00 93.25 502 THR A O 1
ATOM 4023 N N . ASN A 1 503 ? -2.192 0.641 -15.311 1.00 89.75 503 ASN A N 1
ATOM 4024 C CA . ASN A 1 503 ? -2.010 2.088 -15.485 1.00 89.75 503 ASN A CA 1
ATOM 4025 C C . ASN A 1 503 ? -1.750 2.775 -14.134 1.00 89.75 503 ASN A C 1
ATOM 4027 O O . ASN A 1 503 ? -2.389 3.774 -13.805 1.00 89.75 503 ASN A O 1
ATOM 4031 N N . LEU A 1 504 ? -0.891 2.174 -13.308 1.00 90.62 504 LEU A N 1
ATOM 4032 C CA . LEU A 1 504 ? -0.467 2.785 -12.054 1.00 90.62 504 LEU A CA 1
ATOM 4033 C C . LEU A 1 504 ? 0.271 4.088 -12.352 1.00 90.62 504 LEU A C 1
ATOM 4035 O O . LEU A 1 504 ? 1.004 4.183 -13.336 1.00 90.62 504 LEU A O 1
ATOM 4039 N N . THR A 1 505 ? 0.069 5.070 -11.481 1.00 85.62 505 THR A N 1
ATOM 4040 C CA . THR A 1 505 ? 0.796 6.331 -11.538 1.00 85.62 505 THR A CA 1
ATOM 4041 C C . THR A 1 505 ? 2.231 6.144 -11.074 1.00 85.62 505 THR A C 1
ATOM 4043 O O . THR A 1 505 ? 2.517 5.318 -10.203 1.00 85.62 505 THR A O 1
ATOM 4046 N N . PHE A 1 506 ? 3.122 6.905 -11.693 1.00 83.06 506 PHE A N 1
ATOM 4047 C CA . PHE A 1 506 ? 4.532 6.989 -11.341 1.00 83.06 506 PHE A CA 1
ATOM 4048 C C . PHE A 1 506 ? 4.748 8.299 -10.584 1.00 83.06 506 PHE A C 1
ATOM 4050 O O . PHE A 1 506 ? 4.113 9.301 -10.911 1.00 83.06 506 PHE A O 1
ATOM 4057 N N . GLY A 1 507 ? 5.625 8.306 -9.581 1.00 71.75 507 GLY A N 1
ATOM 4058 C CA . GLY A 1 507 ? 5.981 9.527 -8.871 1.00 71.75 507 GLY A CA 1
ATOM 4059 C C . GLY A 1 507 ? 6.734 10.536 -9.746 1.00 71.75 507 GLY A C 1
ATOM 4060 O O . GLY A 1 507 ? 7.313 10.209 -10.788 1.00 71.75 507 GLY A O 1
ATOM 4061 N N . ASN A 1 508 ? 6.784 11.785 -9.276 1.00 65.31 508 ASN A N 1
ATOM 4062 C CA . ASN A 1 508 ? 7.543 12.865 -9.918 1.00 65.31 508 ASN A CA 1
ATOM 4063 C C . ASN A 1 508 ? 9.050 12.548 -10.016 1.00 65.31 508 ASN A C 1
ATOM 4065 O O . ASN A 1 508 ? 9.707 12.957 -10.973 1.00 65.31 508 ASN A O 1
ATOM 4069 N N . SER A 1 509 ? 9.588 11.803 -9.044 1.00 61.88 509 SER A N 1
ATOM 4070 C CA . SER A 1 509 ? 10.952 11.243 -9.022 1.00 61.88 509 SER A CA 1
ATOM 4071 C C . SER A 1 509 ? 11.249 10.379 -10.248 1.00 61.88 509 SER A C 1
ATOM 4073 O O . SER A 1 509 ? 12.324 10.492 -10.836 1.00 61.88 509 SER A O 1
ATOM 4075 N N . SER A 1 510 ? 10.270 9.574 -10.657 1.00 60.03 510 SER A N 1
ATOM 4076 C CA . SER A 1 510 ? 10.329 8.693 -11.826 1.00 60.03 510 SER A CA 1
ATOM 4077 C C . SER A 1 510 ? 10.019 9.437 -13.137 1.00 60.03 510 SER A C 1
ATOM 4079 O O . SER A 1 510 ? 10.185 8.900 -14.230 1.00 60.03 510 SER A O 1
ATOM 4081 N N . GLY A 1 511 ? 9.624 10.713 -13.061 1.00 58.22 511 GLY A N 1
ATOM 4082 C CA . GLY A 1 511 ? 9.470 11.574 -14.231 1.00 58.22 511 GLY A CA 1
ATOM 4083 C C . GLY A 1 511 ? 8.170 11.378 -15.004 1.00 58.22 511 GLY A C 1
ATOM 4084 O O . GLY A 1 511 ? 8.174 11.461 -16.234 1.00 58.22 511 GLY A O 1
ATOM 4085 N N . CYS A 1 512 ? 7.073 11.098 -14.300 1.00 69.44 512 CYS A N 1
ATOM 4086 C CA . CYS A 1 512 ? 5.731 11.161 -14.871 1.00 69.44 512 CYS A CA 1
ATOM 4087 C C . CYS A 1 512 ? 5.426 12.571 -15.438 1.00 69.44 512 CYS A C 1
ATOM 4089 O O . CYS A 1 512 ? 6.014 13.565 -15.001 1.00 69.44 512 CYS A O 1
ATOM 4091 N N . ASN A 1 513 ? 4.513 12.680 -16.413 1.00 62.16 513 ASN A N 1
ATOM 4092 C CA . ASN A 1 513 ? 4.145 13.964 -17.024 1.00 62.16 513 ASN A CA 1
ATOM 4093 C C . ASN A 1 513 ? 2.638 14.054 -17.324 1.00 62.16 513 ASN A C 1
ATOM 4095 O O . ASN A 1 513 ? 2.187 13.683 -18.403 1.00 62.16 513 ASN A O 1
ATOM 4099 N N . ASP A 1 514 ? 1.868 14.602 -16.378 1.00 49.69 514 ASP A N 1
ATOM 4100 C CA . ASP A 1 514 ? 0.419 14.823 -16.527 1.00 49.69 514 ASP A CA 1
ATOM 4101 C C . ASP A 1 514 ? 0.013 16.294 -16.675 1.00 49.69 514 ASP A C 1
ATOM 4103 O O . ASP A 1 514 ? -1.173 16.608 -16.575 1.00 49.69 514 ASP A O 1
ATOM 4107 N N . ILE A 1 515 ? 0.949 17.220 -16.922 1.00 46.00 515 ILE A N 1
ATOM 4108 C CA . ILE A 1 515 ? 0.612 18.646 -17.039 1.00 46.00 515 ILE A CA 1
ATOM 4109 C C . ILE A 1 515 ? 0.791 19.118 -18.488 1.00 46.00 515 ILE A C 1
ATOM 4111 O O . ILE A 1 515 ? 1.906 19.470 -18.878 1.00 46.00 515 ILE A O 1
ATOM 4115 N N . PRO A 1 516 ? -0.300 19.229 -19.278 1.00 38.34 516 PRO A N 1
ATOM 4116 C CA . PRO A 1 516 ? -0.256 19.622 -20.691 1.00 38.34 516 PRO A CA 1
ATOM 4117 C C . PRO A 1 516 ? 0.312 21.026 -20.961 1.00 38.34 516 PRO A C 1
ATOM 4119 O O . PRO A 1 516 ? 0.481 21.403 -22.117 1.00 38.34 516 PRO A O 1
ATOM 4122 N N . GLU A 1 517 ? 0.584 21.817 -19.919 1.00 38.91 517 GLU A N 1
ATOM 4123 C CA . GLU A 1 517 ? 0.954 23.232 -20.023 1.00 38.91 517 GLU A CA 1
ATOM 4124 C C . GLU A 1 517 ? 2.290 23.590 -19.335 1.00 38.91 517 GLU A C 1
ATOM 4126 O O . GLU A 1 517 ? 2.739 24.729 -19.477 1.00 38.91 517 GLU A O 1
ATOM 4131 N N . LEU A 1 518 ? 2.955 22.663 -18.616 1.00 40.38 518 LEU A N 1
ATOM 4132 C CA . LEU A 1 518 ? 4.121 22.994 -17.767 1.00 40.38 518 LEU A CA 1
ATOM 4133 C C . LEU A 1 518 ? 5.510 22.534 -18.225 1.00 40.38 518 LEU A C 1
ATOM 4135 O O . LEU A 1 518 ? 6.477 22.918 -17.567 1.00 40.38 518 LEU A O 1
ATOM 4139 N N . SER A 1 519 ? 5.709 21.840 -19.347 1.00 41.44 519 SER A N 1
ATOM 4140 C CA . SER A 1 519 ? 7.081 21.765 -19.866 1.00 41.44 519 SER A CA 1
ATOM 4141 C C . SER A 1 519 ? 7.161 21.637 -21.380 1.00 41.44 519 SER A C 1
ATOM 4143 O O . SER A 1 519 ? 6.774 20.656 -21.996 1.00 41.44 519 SER A O 1
ATOM 4145 N N . ASN A 1 520 ? 7.797 22.630 -21.988 1.00 39.09 520 ASN A N 1
ATOM 4146 C CA . ASN A 1 520 ? 8.410 22.480 -23.299 1.00 39.09 520 ASN A CA 1
ATOM 4147 C C . ASN A 1 520 ? 9.680 21.597 -23.225 1.00 39.09 520 ASN A C 1
ATOM 4149 O O . ASN A 1 520 ? 10.561 21.788 -24.059 1.00 39.09 520 ASN A O 1
ATOM 4153 N N . TYR A 1 521 ? 9.846 20.724 -22.211 1.00 42.81 521 TYR A N 1
ATOM 4154 C CA . TYR A 1 521 ? 11.171 20.180 -21.897 1.00 42.81 521 TYR A CA 1
ATOM 4155 C C . TYR A 1 521 ? 11.324 18.759 -21.355 1.00 42.81 521 TYR A C 1
ATOM 4157 O O . TYR A 1 521 ? 12.484 18.371 -21.272 1.00 42.81 521 TYR A O 1
ATOM 4165 N N . GLU A 1 522 ? 10.311 17.951 -21.014 1.00 54.00 522 GLU A N 1
ATOM 4166 C CA . GLU A 1 522 ? 10.623 16.619 -20.439 1.00 54.00 522 GLU A CA 1
ATOM 4167 C C . GLU A 1 522 ? 9.680 15.492 -20.911 1.00 54.00 522 GLU A C 1
ATOM 4169 O O . GLU A 1 522 ? 8.458 15.669 -20.905 1.00 54.00 522 GLU A O 1
ATOM 4174 N N . PRO A 1 523 ? 10.218 14.334 -21.354 1.00 52.53 523 PRO A N 1
ATOM 4175 C CA . PRO A 1 523 ? 9.421 13.213 -21.830 1.00 52.53 523 PRO A CA 1
ATOM 4176 C C . PRO A 1 523 ? 8.740 12.524 -20.653 1.00 52.53 523 PRO A C 1
ATOM 4178 O O . PRO A 1 523 ? 9.293 12.408 -19.562 1.00 52.53 523 PRO A O 1
ATOM 4181 N N . GLY A 1 524 ? 7.554 11.999 -20.898 1.00 61.94 524 GLY A N 1
ATOM 4182 C CA . GLY A 1 524 ? 6.878 11.142 -19.945 1.00 61.94 524 GLY A CA 1
ATOM 4183 C C . GLY A 1 524 ? 5.595 10.666 -20.578 1.00 61.94 524 GLY A C 1
ATOM 4184 O O . GLY A 1 524 ? 4.670 11.446 -20.764 1.00 61.94 524 GLY A O 1
ATOM 4185 N N . TYR A 1 525 ? 5.554 9.393 -20.958 1.00 76.81 525 TYR A N 1
ATOM 4186 C CA . TYR A 1 525 ? 4.295 8.761 -21.349 1.00 76.81 525 TYR A CA 1
ATOM 4187 C C . TYR A 1 525 ? 3.534 8.233 -20.127 1.00 76.81 525 TYR A C 1
ATOM 4189 O O . TYR A 1 525 ? 2.423 7.730 -20.268 1.00 76.81 525 TYR A O 1
ATOM 4197 N N . LEU A 1 526 ? 4.148 8.322 -18.943 1.00 82.25 526 LEU A N 1
ATOM 4198 C CA . LEU A 1 526 ? 3.636 7.820 -17.678 1.00 82.25 526 LEU A CA 1
ATOM 4199 C C . LEU A 1 526 ? 2.881 8.913 -16.928 1.00 82.25 526 LEU A C 1
ATOM 4201 O O . LEU A 1 526 ? 3.315 10.066 -16.876 1.00 82.25 526 LEU A O 1
ATOM 4205 N N . ARG A 1 527 ? 1.769 8.516 -16.314 1.00 79.56 527 ARG A N 1
ATOM 4206 C CA . ARG A 1 527 ? 0.863 9.412 -15.598 1.00 79.56 527 ARG A CA 1
ATOM 4207 C C . ARG A 1 527 ? 1.324 9.696 -14.170 1.00 79.56 527 ARG A C 1
ATOM 4209 O O . ARG A 1 527 ? 1.777 8.782 -13.483 1.00 79.56 527 ARG A O 1
ATOM 4216 N N . CYS A 1 528 ? 1.149 10.936 -13.720 1.00 75.62 528 CYS A N 1
ATOM 4217 C CA . CYS A 1 528 ? 1.323 11.370 -12.328 1.00 75.62 528 CYS A CA 1
ATOM 4218 C C . CYS A 1 528 ? 0.022 11.344 -11.514 1.00 75.62 528 CYS A C 1
ATOM 4220 O O . CYS A 1 528 ? 0.091 11.494 -10.305 1.00 75.62 528 CYS A O 1
ATOM 4222 N N . ASP A 1 529 ? -1.133 11.235 -12.182 1.00 79.06 529 ASP A N 1
ATOM 4223 C CA . ASP A 1 529 ? -2.482 11.577 -11.722 1.00 79.06 529 ASP A CA 1
ATOM 4224 C C . ASP A 1 529 ? -2.659 11.429 -10.213 1.00 79.06 529 ASP A C 1
ATOM 4226 O O . ASP A 1 529 ? -2.934 10.341 -9.710 1.00 79.06 529 ASP A O 1
ATOM 4230 N N . GLU A 1 530 ? -2.524 12.542 -9.492 1.00 77.50 530 GLU A N 1
ATOM 4231 C CA . GLU A 1 530 ? -2.606 12.534 -8.033 1.00 77.50 530 GLU A CA 1
ATOM 4232 C C . GLU A 1 530 ? -3.984 12.045 -7.552 1.00 77.50 530 GLU A C 1
ATOM 4234 O O . GLU A 1 530 ? -4.132 11.564 -6.425 1.00 77.50 530 GLU A O 1
ATOM 4239 N N . ASP A 1 531 ? -5.015 12.157 -8.399 1.00 83.56 531 ASP A N 1
ATOM 4240 C CA . ASP A 1 531 ? -6.372 11.707 -8.110 1.00 83.56 531 ASP A CA 1
ATOM 4241 C C . ASP A 1 531 ? -6.612 10.235 -8.489 1.00 83.56 531 ASP A C 1
ATOM 4243 O O . ASP A 1 531 ? -7.705 9.695 -8.255 1.00 83.56 531 ASP A O 1
ATOM 4247 N N . TYR A 1 532 ? -5.601 9.543 -9.014 1.00 85.31 532 TYR A N 1
ATOM 4248 C CA . TYR A 1 532 ? -5.659 8.109 -9.236 1.00 85.31 532 TYR A CA 1
ATOM 4249 C C . TYR A 1 532 ? -5.785 7.363 -7.903 1.00 85.31 532 TYR A C 1
ATOM 4251 O O . TYR A 1 532 ? -5.093 7.628 -6.922 1.00 85.31 532 TYR A O 1
ATOM 4259 N N . VAL A 1 533 ? -6.693 6.386 -7.874 1.00 90.81 533 VAL A N 1
ATOM 4260 C CA . VAL A 1 533 ? -6.857 5.474 -6.740 1.00 90.81 533 VAL A CA 1
ATOM 4261 C C . VAL A 1 533 ? -6.700 4.059 -7.259 1.00 90.81 533 VAL A C 1
ATOM 4263 O O . VAL A 1 533 ? -7.583 3.550 -7.958 1.00 90.81 533 VAL A O 1
ATOM 4266 N N . TRP A 1 534 ? -5.591 3.418 -6.903 1.00 92.62 534 TRP A N 1
ATOM 4267 C CA . TRP A 1 534 ? -5.316 2.048 -7.305 1.00 92.62 534 TRP A CA 1
ATOM 4268 C C . TRP A 1 534 ? -6.364 1.088 -6.732 1.00 92.62 534 TRP A C 1
ATOM 4270 O O . TRP A 1 534 ? -6.720 1.094 -5.553 1.00 92.62 534 TRP A O 1
ATOM 4280 N N . ASP A 1 535 ? -6.880 0.204 -7.578 1.00 90.31 535 ASP A N 1
ATOM 4281 C CA . ASP A 1 535 ? -7.901 -0.771 -7.216 1.00 90.31 535 ASP A CA 1
ATOM 4282 C C . ASP A 1 535 ? -7.307 -2.075 -6.635 1.00 90.31 535 ASP A C 1
ATOM 4284 O O . ASP A 1 535 ? -8.014 -3.086 -6.518 1.00 90.31 535 ASP A O 1
ATOM 4288 N N . ASN A 1 536 ? -6.030 -2.063 -6.249 1.00 90.44 536 ASN A N 1
ATOM 4289 C CA . ASN A 1 536 ? -5.265 -3.217 -5.779 1.00 90.44 536 ASN A CA 1
ATOM 4290 C C . ASN A 1 536 ? -5.420 -4.425 -6.712 1.00 90.44 536 ASN A C 1
ATOM 4292 O O . ASN A 1 536 ? -5.690 -5.531 -6.245 1.00 90.44 536 ASN A O 1
ATOM 4296 N N . ASN A 1 537 ? -5.361 -4.195 -8.025 1.00 92.56 537 ASN A N 1
ATOM 4297 C CA . ASN A 1 537 ? -5.278 -5.233 -9.045 1.00 92.56 537 ASN A CA 1
ATOM 4298 C C . ASN A 1 537 ? -4.214 -4.867 -10.085 1.00 92.56 537 ASN A C 1
ATOM 4300 O O . ASN A 1 537 ? -3.961 -3.697 -10.367 1.00 92.56 537 ASN A O 1
ATOM 4304 N N . LEU A 1 538 ? -3.606 -5.898 -10.661 1.00 93.12 538 LEU A N 1
ATOM 4305 C CA . LEU A 1 538 ? -2.675 -5.813 -11.780 1.00 93.12 538 LEU A CA 1
ATOM 4306 C C . LEU A 1 538 ? -3.130 -6.820 -12.857 1.00 93.12 538 LEU A C 1
ATOM 4308 O O . LEU A 1 538 ? -2.633 -7.947 -12.915 1.00 93.12 538 LEU A O 1
ATOM 4312 N N . PRO A 1 539 ? -4.172 -6.483 -13.637 1.00 94.88 539 PRO A N 1
ATOM 4313 C CA . PRO A 1 539 ? -4.750 -7.385 -14.637 1.00 94.88 539 PRO A CA 1
ATOM 4314 C C . PRO A 1 539 ? -3.771 -7.745 -15.770 1.00 94.88 539 PRO A C 1
ATOM 4316 O O . PRO A 1 539 ? -2.946 -6.933 -16.178 1.00 94.88 539 PRO A O 1
ATOM 4319 N N . ILE A 1 540 ? -3.915 -8.957 -16.319 1.00 95.00 540 ILE A N 1
ATOM 4320 C CA . ILE A 1 540 ? -3.142 -9.493 -17.457 1.00 95.00 540 ILE A CA 1
ATOM 4321 C C . ILE A 1 540 ? -4.057 -9.569 -18.695 1.00 95.00 540 ILE A C 1
ATOM 4323 O O . ILE A 1 540 ? -5.184 -10.052 -18.580 1.00 95.00 540 ILE A O 1
ATOM 4327 N N . LEU A 1 541 ? -3.583 -9.136 -19.871 1.00 90.31 541 LEU A N 1
ATOM 4328 C CA . LEU A 1 541 ? -4.352 -9.101 -21.131 1.00 90.31 541 LEU A CA 1
ATOM 4329 C C . LEU A 1 541 ? -4.377 -10.415 -21.929 1.00 90.31 541 LEU A C 1
ATOM 4331 O O . LEU A 1 541 ? -5.328 -10.622 -22.678 1.00 90.31 541 LEU A O 1
ATOM 4335 N N . LYS A 1 542 ? -3.425 -11.319 -21.671 1.00 71.00 542 LYS A N 1
ATOM 4336 C CA . LYS A 1 542 ? -3.131 -12.560 -22.420 1.00 71.00 542 LYS A CA 1
ATOM 4337 C C . LYS A 1 542 ? -2.617 -12.379 -23.843 1.00 71.00 542 LYS A C 1
ATOM 4339 O O . LYS A 1 542 ? -3.259 -11.673 -24.646 1.00 71.00 542 LYS A O 1
#

Secondary structure (DSSP, 8-state):
------PPP--SSSSSSTTSS--TTSSSSS------PPP-EEE--BTTB-SEEEETTTTEEEEEEEE-SSS-------EEEEEEEETTT--EEEEEEEEGGG-S--GGGSTT-EEEE---B-S-S-EEEEEEEE-SS-STT-TT--S---GGG--TTSSEEEEE-SPPS--STTTTT-HHHHHHHTTS--EEGGGGS-STT--S--TTSHHHHHHHHHHHHTB-------TTT--HHHHHHHHHHHHTTPPP-SEE-HHHHHHHHHHHHHHHHHHGGGTT-TTGGGB----TTS--HHHHHHHHHHHHHTS-GGG---SHHHHHHHHHHT--SEEEET--S-TTS--S-EEEEGGG-TTS--S----HHHHHHHHHHHHHHHHBTTT-SS--TTT----B--HHHHHHHEEEEEEETTEEEEEEPTT--GGGSSBHHHHHGGGT-TTSPTT-B-THHHHHHHHHHHHH-HHHHHHHHTT-HHHHHHHHHIIIIISTT--B---PPPPGGGT----TTS-SS--B-S---TT-B--S---B--

Foldseek 3Di:
DDDDDDDDDDPDPVVVVVVPPPDPPPVVVVPPPVPQWWFDKAQDADPNHHQWAQDPVQQFIKHKMARQGQAAQPDQQKKKWKWKAQLVPRHTPDIDIGRSVPDPDPQRRHGRGMDIDRPDHDPALRIKMKMFIGSQPSTDLCPVDNGGDDSVPDDPSHRIDIDRRHQQLFDAPLQRPPPQLSCQLSQVDKDFLVQLQLFQPGQAGDQQDQNLLVLQLQLLQFAFFQPASDNPGDDSSLVSLQLQCVVVVHDRDSIDHSVSSSVSRVSNNVSVVQLVVQCVQQCLVQEDPPGSSHHDSSSVSLLLQVLLVQFPPQLHDDHPLLSCVLCVPFLVQKDKPPADPDSPCRDRIHIDRVCPDPPDRNSTRGHSLQNNLSNQLSSLCLQEVLNDDDDDPVRDGRRDDCVVVCVLFFDDWDQFPNATWTAGDPPDDLLLAQFQQQRPQQPVPPGDDPRIHRNSSRRSNLRSCQQAVQVLLVVSCVVHVSSVVNNVCCCVRTRVNKGWPHQRAHDVVRHADDDPPPDPDHHHSHHNPSSDGDNSDTHIPD

Radius of gyration: 30.22 Å; chains: 1; bounding box: 70×79×86 Å

Sequence (542 aa):
MAKNLKSWTIFPLLILFANLIGCSDLTNYAAKVSTPSAPDLGIVNKNSNSAIYIDSANNKLSVVHANIGNVDVTVTNGATYIYVYNNVDGSLYKKLTYSWSTLKDKTFLTANGYSVIQPFKLNSDNYTIHACIDPKDAVKNEANEAGSFDCNTGSSTNNFLSVNLAASKLRSNFFKNDITANDIVKNSLTYDMNELGLISGETSINRDNFAYKIFSAFQMLGYDTDRGYTSSGNKPHILILNQFQNKYHFSQSEFIDSKTLLKIDELLTEREKKYSQYLDFPLYGHIDHLDENGPAKEFLAYIWSYPFKLLPEAIQLKTEAQFLWCFYTQCGSFVIENFTYNPYDPGDYTVYNEAISPSGNLDSLRSASELLVSLMHEYAHYIDYFVRANPDPELLSGIIDTTTFYDISYEKLMVTEGWYCLKKKTNMDIYDFISRYAATSEGYASNCPEGWSRPLEDFAESFAAYVLAGKDFRNAMSQNEVLAQKYNWLKNNLFKGIEYDTNLTFGNSSGCNDIPELSNYEPGYLRCDEDYVWDNNLPILK